Protein AF-A0A7J4SXL0-F1 (afdb_monomer_lite)

Foldseek 3Di:
DDCLCLPCNHPLNVVLPPPQQAQDPVCLVVPQQPPNDALVNLVVLLVVLVVLQVQLLVCLQVVDPDPDGRDHPVSLVSNLSSVSNNDSGPLLSLQVNLVVVCVSCLSNQVLVCNLVSLVSQLVSQLSNQSSDPPDDSVQSNLVSLLVSLVVLVVVLVCVVVCNSVPNHDDVPVVPVVDPDDSNVSSLVSSLVSLCRNAPPPLSVSLVVSLVVLVCCCQVVVPLVSVLCNLVSVLSSQLSNLVSVVVDDPLVSLQVSLVSLQVQLVVLLVVLVVLVCVVPDPRDDDPDVVSSNVSSLSSNVSSLVSNLSSLCSNQVVVVNVLRSLQVNLVSLCVLLVQCLDPVNVVSNVSNVCSLVVSLVSLVVSLVVCVVVVHDPVSNVVSVVVSVVSNVVNVVSVVVVVVPDDPVPDPDPPPDPDDPDPDDPDDDPDPDDDDDDDDDDDDDDD

Structure (mmCIF, N/CA/C/O backbone):
data_AF-A0A7J4SXL0-F1
#
_entry.id   AF-A0A7J4SXL0-F1
#
loop_
_atom_site.group_PDB
_atom_site.id
_atom_site.type_symbol
_atom_site.label_atom_id
_atom_site.label_alt_id
_atom_site.label_comp_id
_atom_site.label_asym_id
_atom_site.label_entity_id
_atom_site.label_seq_id
_atom_site.pdbx_PDB_ins_code
_atom_site.Cartn_x
_atom_site.Cartn_y
_atom_site.Cartn_z
_atom_site.occupancy
_atom_site.B_iso_or_equiv
_atom_site.auth_seq_id
_atom_site.auth_comp_id
_atom_site.auth_asym_id
_atom_site.auth_atom_id
_atom_site.pdbx_PDB_model_num
ATOM 1 N N . ILE A 1 1 ? 0.378 8.120 -7.217 1.00 36.94 1 ILE A N 1
ATOM 2 C CA . ILE A 1 1 ? 1.559 7.836 -6.359 1.00 36.94 1 ILE A CA 1
ATOM 3 C C . ILE A 1 1 ? 2.750 7.766 -7.297 1.00 36.94 1 ILE A C 1
ATOM 5 O O . ILE A 1 1 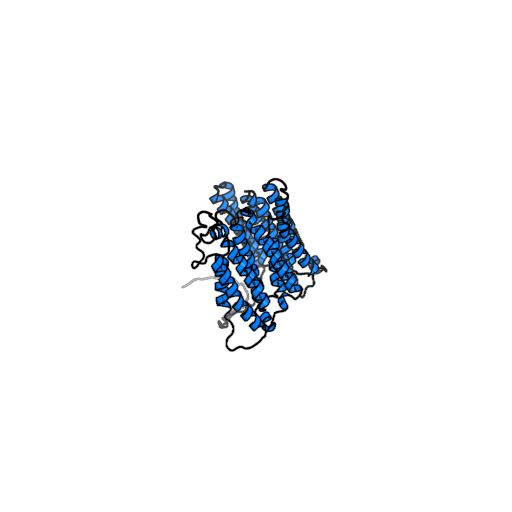? 2.672 7.018 -8.263 1.00 36.94 1 ILE A O 1
ATOM 9 N N . SER A 1 2 ? 3.736 8.653 -7.142 1.00 29.19 2 SER A N 1
ATOM 10 C CA . SER A 1 2 ? 4.735 8.877 -8.189 1.00 29.19 2 SER A CA 1
ATOM 11 C C . SER A 1 2 ? 5.622 7.647 -8.396 1.00 29.19 2 SER A C 1
ATOM 13 O O . SER A 1 2 ? 6.153 7.062 -7.455 1.00 29.19 2 SER A O 1
ATOM 15 N N . LEU A 1 3 ? 5.814 7.303 -9.668 1.00 40.84 3 LEU A N 1
ATOM 16 C CA . LEU A 1 3 ? 6.755 6.311 -10.192 1.00 40.84 3 LEU A CA 1
ATOM 17 C C . LEU A 1 3 ? 8.234 6.645 -9.883 1.00 40.84 3 LEU A C 1
ATOM 19 O O . LEU A 1 3 ? 9.128 6.006 -10.424 1.00 40.84 3 LEU A O 1
ATOM 23 N N . LEU A 1 4 ? 8.521 7.606 -8.990 1.00 39.38 4 LEU A N 1
ATOM 24 C CA . LEU A 1 4 ? 9.881 7.977 -8.578 1.00 39.38 4 LEU A CA 1
ATOM 25 C C . LEU A 1 4 ? 10.644 6.823 -7.914 1.00 39.38 4 LEU A C 1
ATOM 27 O O . LEU A 1 4 ? 11.868 6.846 -7.876 1.00 39.38 4 LEU A O 1
ATOM 31 N N . TRP A 1 5 ? 9.940 5.822 -7.383 1.00 42.38 5 TRP A N 1
ATOM 32 C CA . TRP A 1 5 ? 10.571 4.631 -6.812 1.00 42.38 5 TRP A CA 1
ATOM 33 C C . TRP A 1 5 ? 11.142 3.677 -7.875 1.00 42.38 5 TRP A C 1
ATOM 35 O O . TRP A 1 5 ? 12.135 3.008 -7.598 1.00 42.38 5 TRP A O 1
ATOM 45 N N . LEU A 1 6 ? 10.528 3.640 -9.065 1.00 43.38 6 LEU A N 1
ATOM 46 C CA . LEU A 1 6 ? 10.803 2.693 -10.158 1.00 43.38 6 LEU A CA 1
ATOM 47 C C . LEU A 1 6 ? 11.436 3.340 -11.399 1.00 43.38 6 LEU A C 1
ATOM 49 O O . LEU A 1 6 ? 11.830 2.624 -12.311 1.00 43.38 6 LEU A O 1
ATOM 53 N N . GLY A 1 7 ? 11.508 4.673 -11.468 1.00 41.09 7 GLY A N 1
ATOM 54 C CA . GLY A 1 7 ? 12.178 5.363 -12.570 1.00 41.09 7 GLY A CA 1
ATOM 55 C C . GLY A 1 7 ? 13.679 5.066 -12.610 1.00 41.09 7 GLY A C 1
ATOM 56 O O . GLY A 1 7 ? 14.254 4.639 -11.611 1.00 41.09 7 GLY A O 1
ATOM 57 N N . GLU A 1 8 ? 14.325 5.384 -13.733 1.00 43.66 8 GLU A N 1
ATOM 58 C CA . GLU A 1 8 ? 15.759 5.153 -14.020 1.00 43.66 8 GLU A CA 1
ATOM 59 C C . GLU A 1 8 ? 16.741 5.828 -13.028 1.00 43.66 8 GLU A C 1
ATOM 61 O O . GLU A 1 8 ? 17.948 5.706 -13.162 1.00 43.66 8 GLU A O 1
ATOM 66 N N . ASN A 1 9 ? 16.246 6.530 -12.001 1.00 46.59 9 ASN A N 1
ATOM 67 C CA . ASN A 1 9 ? 17.029 7.108 -10.900 1.00 46.59 9 ASN A CA 1
ATOM 68 C C . ASN A 1 9 ? 16.405 6.832 -9.513 1.00 46.59 9 ASN A C 1
ATOM 70 O O . ASN A 1 9 ? 16.669 7.541 -8.541 1.00 46.59 9 ASN A O 1
ATOM 74 N N . GLY A 1 10 ? 15.516 5.841 -9.419 1.00 50.22 10 GLY A N 1
ATOM 75 C CA . GLY A 1 10 ? 14.823 5.474 -8.189 1.00 50.22 10 GLY A CA 1
ATOM 76 C C . GLY A 1 10 ? 15.737 4.779 -7.177 1.00 50.22 10 GLY A C 1
ATOM 77 O O . GLY A 1 10 ? 16.768 4.192 -7.514 1.00 50.22 10 GLY A O 1
ATOM 78 N N . ILE A 1 11 ? 15.340 4.800 -5.903 1.00 49.41 11 ILE A N 1
ATOM 79 C CA . ILE A 1 11 ? 16.074 4.115 -4.823 1.00 49.41 11 ILE A CA 1
ATOM 80 C C . ILE A 1 11 ? 16.145 2.600 -5.092 1.00 49.41 11 ILE A C 1
ATOM 82 O O . ILE A 1 11 ? 17.158 1.971 -4.805 1.00 49.41 11 ILE A O 1
ATOM 86 N N . ALA A 1 12 ? 15.102 2.013 -5.690 1.00 48.28 12 ALA A N 1
ATOM 87 C CA . ALA A 1 12 ? 15.114 0.609 -6.090 1.00 48.28 12 ALA A CA 1
ATOM 88 C C . ALA A 1 12 ? 16.067 0.357 -7.270 1.00 48.28 12 ALA A C 1
ATOM 90 O O . ALA A 1 12 ? 16.849 -0.584 -7.203 1.00 48.28 12 ALA A O 1
ATOM 91 N N . TYR A 1 13 ? 16.062 1.221 -8.294 1.00 46.72 13 TYR A N 1
ATOM 92 C CA . TYR A 1 13 ? 16.979 1.129 -9.439 1.00 46.72 13 TYR A CA 1
ATOM 93 C C . TYR A 1 13 ? 18.445 1.194 -8.981 1.00 46.72 13 TYR A C 1
ATOM 95 O O . TYR A 1 13 ? 19.212 0.273 -9.226 1.00 46.72 13 TYR A O 1
ATOM 103 N N . SER A 1 14 ? 18.806 2.200 -8.179 1.00 52.28 14 SER A N 1
ATOM 104 C CA . SER A 1 14 ? 20.158 2.340 -7.606 1.00 52.28 14 SER A CA 1
ATOM 105 C C . SER A 1 14 ? 20.569 1.207 -6.649 1.00 52.28 14 SER A C 1
ATOM 107 O O . SER A 1 14 ? 21.749 0.868 -6.563 1.00 52.28 14 SER A O 1
ATOM 109 N N . PHE A 1 15 ? 19.622 0.590 -5.934 1.00 51.00 15 PHE A N 1
ATOM 110 C CA . PHE A 1 15 ? 19.887 -0.588 -5.101 1.00 51.00 15 PHE A CA 1
ATOM 111 C C . PHE A 1 15 ? 20.141 -1.848 -5.947 1.00 51.00 15 PHE A C 1
ATOM 113 O O . PHE A 1 15 ? 21.041 -2.634 -5.639 1.00 51.00 15 PHE A O 1
ATOM 120 N N . LEU A 1 16 ? 19.374 -2.024 -7.025 1.00 50.09 16 LEU A N 1
ATOM 121 C CA . LEU A 1 16 ? 19.450 -3.162 -7.945 1.00 50.09 16 LEU A CA 1
ATOM 122 C C . LEU A 1 16 ? 20.649 -3.080 -8.905 1.00 50.09 16 LEU A C 1
ATOM 124 O O . LEU A 1 16 ? 21.246 -4.108 -9.207 1.00 50.09 16 LEU A O 1
ATOM 128 N N . GLU A 1 17 ? 21.053 -1.873 -9.310 1.00 50.72 17 GLU A N 1
ATOM 129 C CA . GLU A 1 17 ? 22.235 -1.605 -10.148 1.00 50.72 17 GLU A CA 1
ATOM 130 C C . GLU A 1 17 ? 23.556 -1.663 -9.348 1.00 50.72 17 GLU A C 1
ATOM 132 O O . GLU A 1 17 ? 24.650 -1.540 -9.901 1.00 50.72 17 GLU A O 1
ATOM 137 N N . SER A 1 18 ? 23.490 -1.884 -8.028 1.00 53.62 18 SER A N 1
ATOM 138 C CA . SER A 1 18 ? 24.695 -2.082 -7.224 1.00 53.62 18 SER A CA 1
ATOM 139 C C . SER A 1 18 ? 25.492 -3.298 -7.726 1.00 53.62 18 SER A C 1
ATOM 141 O O . SER A 1 18 ? 24.940 -4.348 -8.060 1.00 53.62 18 SER A O 1
ATOM 143 N N . SER A 1 19 ? 26.822 -3.176 -7.742 1.00 47.56 19 SER A N 1
ATOM 144 C CA . SER A 1 19 ? 27.775 -4.169 -8.280 1.00 47.56 19 SER A CA 1
ATOM 145 C C . SER A 1 19 ? 27.706 -5.569 -7.645 1.00 47.56 19 SER A C 1
ATOM 147 O O . SER A 1 19 ? 28.400 -6.484 -8.077 1.00 47.56 19 SER A O 1
ATOM 149 N N . VAL A 1 20 ? 26.874 -5.750 -6.619 1.00 50.75 20 VAL A N 1
ATOM 150 C CA . VAL A 1 20 ? 26.611 -7.027 -5.945 1.00 50.75 20 VAL A CA 1
ATOM 151 C C . VAL A 1 20 ? 25.534 -7.850 -6.673 1.00 50.75 20 VAL A C 1
ATOM 153 O O . VAL A 1 20 ? 25.542 -9.076 -6.568 1.00 50.75 20 VAL A O 1
ATOM 156 N N . PHE A 1 21 ? 24.629 -7.206 -7.423 1.00 47.97 21 PHE A N 1
ATOM 157 C CA . PHE A 1 21 ? 23.466 -7.848 -8.058 1.00 47.97 21 PHE A CA 1
ATOM 158 C C . PHE A 1 21 ? 23.422 -7.721 -9.590 1.00 47.97 21 PHE A C 1
ATOM 160 O O . PHE A 1 21 ? 22.511 -8.274 -10.207 1.00 47.97 21 PHE A O 1
ATOM 167 N N . SER A 1 22 ? 24.402 -7.048 -10.207 1.00 46.88 22 SER A N 1
ATOM 168 C CA . SER A 1 22 ? 24.443 -6.840 -11.661 1.00 46.88 22 SER A CA 1
ATOM 169 C C . SER A 1 22 ? 24.571 -8.154 -12.450 1.00 46.88 22 SER A C 1
ATOM 171 O O . SER A 1 22 ? 25.323 -9.052 -12.062 1.00 46.88 22 SER A O 1
ATOM 173 N N . SER A 1 23 ? 23.850 -8.247 -13.569 1.00 45.28 23 SER A N 1
ATOM 174 C CA . SER A 1 23 ? 23.721 -9.426 -14.437 1.00 45.28 23 SER A CA 1
ATOM 175 C C . SER A 1 23 ? 24.636 -9.406 -15.673 1.00 45.28 23 SER A C 1
ATOM 177 O O . SER A 1 23 ? 24.405 -10.171 -16.609 1.00 45.28 23 SER A O 1
ATOM 179 N N . ASP A 1 24 ? 25.678 -8.563 -15.703 1.00 45.44 24 ASP A N 1
ATOM 180 C CA . ASP A 1 24 ? 26.565 -8.443 -16.868 1.00 45.44 24 ASP A CA 1
ATOM 181 C C . ASP A 1 24 ? 27.297 -9.779 -17.151 1.00 45.44 24 ASP A C 1
ATOM 183 O O . ASP A 1 24 ? 28.109 -10.227 -16.331 1.00 45.44 24 ASP A O 1
ATOM 187 N N . PRO A 1 25 ? 27.070 -10.420 -18.319 1.00 42.00 25 PRO A N 1
ATOM 188 C CA . PRO A 1 25 ? 27.710 -11.677 -18.702 1.00 42.00 25 PRO A CA 1
ATOM 189 C C . PRO A 1 25 ? 29.236 -11.617 -18.738 1.00 42.00 25 PRO A C 1
ATOM 191 O O . PRO A 1 25 ? 29.903 -12.642 -18.588 1.00 42.00 25 PRO A O 1
ATOM 194 N N . THR A 1 26 ? 29.803 -10.423 -18.922 1.00 44.59 26 THR A N 1
ATOM 195 C CA . THR A 1 26 ? 31.254 -10.213 -18.893 1.00 44.59 26 THR A CA 1
ATOM 196 C C . THR A 1 26 ? 31.816 -10.185 -17.468 1.00 44.59 26 THR A C 1
ATOM 198 O O . THR A 1 26 ? 32.986 -10.516 -17.276 1.00 44.59 26 THR A O 1
ATOM 201 N N . GLN A 1 27 ? 30.966 -9.926 -16.466 1.00 44.97 27 GLN A N 1
ATOM 202 C CA . GLN A 1 27 ? 31.280 -10.012 -15.036 1.00 44.97 27 GLN A CA 1
ATOM 203 C C . GLN A 1 27 ? 30.925 -11.370 -14.408 1.00 44.97 27 GLN A C 1
ATOM 205 O O . GLN A 1 27 ? 31.352 -11.646 -13.288 1.00 44.97 27 GLN A O 1
ATOM 210 N N . ILE A 1 28 ? 30.227 -12.275 -15.110 1.00 42.97 28 ILE A N 1
ATOM 211 C CA . ILE A 1 28 ? 29.963 -13.651 -14.625 1.00 42.97 28 ILE A CA 1
ATOM 212 C C . ILE A 1 28 ? 31.274 -14.423 -14.377 1.00 42.97 28 ILE A C 1
ATOM 214 O O . ILE A 1 28 ? 31.339 -15.276 -13.494 1.00 42.97 28 ILE A O 1
ATOM 218 N N . ASN A 1 29 ? 32.353 -14.080 -15.088 1.00 38.47 29 ASN A N 1
ATOM 219 C CA . ASN A 1 29 ? 33.691 -14.615 -14.813 1.00 38.47 29 ASN A CA 1
ATOM 220 C C . ASN A 1 29 ? 34.399 -13.937 -13.618 1.00 38.47 29 ASN A C 1
ATOM 222 O O . ASN A 1 29 ? 35.427 -14.438 -13.159 1.00 38.47 29 ASN A O 1
ATOM 226 N N . GLU A 1 30 ? 33.874 -12.819 -13.106 1.00 42.09 30 GLU A N 1
ATOM 227 C CA . GLU A 1 30 ? 34.477 -12.008 -12.039 1.00 42.09 30 GLU A CA 1
ATOM 228 C C . GLU A 1 30 ? 33.691 -11.980 -10.722 1.00 42.09 30 GLU A C 1
ATOM 230 O O . GLU A 1 30 ? 34.300 -11.685 -9.688 1.00 42.09 30 GLU A O 1
ATOM 235 N N . ILE A 1 31 ? 32.417 -12.398 -10.683 1.00 47.41 31 ILE A N 1
ATOM 236 C CA . ILE A 1 31 ? 31.750 -12.756 -9.419 1.00 47.41 31 ILE A CA 1
ATOM 237 C C . ILE A 1 31 ? 32.327 -14.101 -8.967 1.00 47.41 31 ILE A C 1
ATOM 239 O O . ILE A 1 31 ? 31.721 -15.165 -9.096 1.00 47.41 31 ILE A O 1
ATOM 243 N N . ARG A 1 32 ? 33.567 -14.067 -8.465 1.00 48.22 32 ARG A N 1
ATOM 244 C CA . ARG A 1 32 ? 34.177 -15.219 -7.806 1.00 48.22 32 ARG A CA 1
ATOM 245 C C . ARG A 1 32 ? 33.223 -15.637 -6.686 1.00 48.22 32 ARG A C 1
ATOM 247 O O . ARG A 1 32 ? 32.927 -14.791 -5.837 1.00 48.22 32 ARG A O 1
ATOM 254 N N . PRO A 1 33 ? 32.776 -16.903 -6.634 1.00 51.75 33 PRO A N 1
ATOM 255 C CA . PRO A 1 33 ? 32.077 -17.397 -5.458 1.00 51.75 33 PRO A CA 1
ATOM 256 C C . PRO A 1 33 ? 32.924 -17.059 -4.225 1.00 51.75 33 PRO A C 1
ATOM 258 O O . PRO A 1 33 ? 34.163 -17.134 -4.301 1.00 51.75 33 PRO A O 1
ATOM 261 N N . PRO A 1 34 ? 32.310 -16.646 -3.102 1.00 51.50 34 PRO A N 1
ATOM 262 C CA . PRO A 1 34 ? 33.082 -16.361 -1.906 1.00 51.50 34 PRO A CA 1
ATOM 263 C C . PRO A 1 34 ? 33.910 -17.609 -1.582 1.00 51.50 34 PRO A C 1
ATOM 265 O O . PRO A 1 34 ? 33.403 -18.729 -1.608 1.00 51.50 34 PRO A O 1
ATOM 268 N N . LEU A 1 35 ? 35.198 -17.419 -1.294 1.00 52.34 35 LEU A N 1
ATOM 269 C CA . LEU A 1 35 ? 36.072 -18.472 -0.760 1.00 52.34 35 LEU A CA 1
ATOM 270 C C . LEU A 1 35 ? 36.398 -19.644 -1.718 1.00 52.34 35 LEU A C 1
ATOM 272 O O . LEU A 1 35 ? 36.573 -20.769 -1.260 1.00 52.34 35 LEU A O 1
ATOM 276 N N . TRP A 1 36 ? 36.551 -19.405 -3.028 1.00 58.00 36 TRP A N 1
ATOM 277 C CA . TRP A 1 36 ? 37.070 -20.404 -3.993 1.00 58.00 36 TRP A CA 1
ATOM 278 C C . TRP A 1 36 ? 36.233 -21.693 -4.136 1.00 58.00 36 TRP A C 1
ATOM 280 O O . TRP A 1 36 ? 36.740 -22.712 -4.615 1.00 58.00 36 TRP A O 1
ATOM 290 N N . PHE A 1 37 ? 34.958 -21.683 -3.741 1.00 61.00 37 PHE A N 1
ATOM 291 C CA . PHE A 1 37 ? 34.086 -22.835 -3.952 1.00 61.00 37 PHE A CA 1
ATOM 292 C C . PHE A 1 37 ? 33.800 -23.040 -5.444 1.00 61.00 37 PHE A C 1
ATOM 294 O O . PHE A 1 37 ? 33.348 -22.141 -6.139 1.00 61.00 37 PHE A O 1
ATOM 301 N N . THR A 1 38 ? 34.032 -24.252 -5.938 1.00 71.44 38 THR A N 1
ATOM 302 C CA . THR A 1 38 ? 33.462 -24.711 -7.210 1.00 71.44 38 THR A CA 1
ATOM 303 C C . THR A 1 38 ? 32.012 -25.144 -6.974 1.00 71.44 38 THR A C 1
ATOM 305 O O . THR A 1 38 ? 31.690 -25.530 -5.847 1.00 71.44 38 THR A O 1
ATOM 308 N N . PRO A 1 39 ? 31.145 -25.198 -8.000 1.00 71.06 39 PRO A N 1
ATOM 309 C CA . PRO A 1 39 ? 29.779 -25.707 -7.839 1.00 71.06 39 PRO A CA 1
ATOM 310 C C . PRO A 1 39 ? 29.719 -27.101 -7.189 1.00 71.06 39 PRO A C 1
ATOM 312 O O . PRO A 1 39 ? 28.846 -27.390 -6.371 1.00 71.06 39 PRO A O 1
ATOM 315 N N . VAL A 1 40 ? 30.703 -27.961 -7.478 1.00 73.50 40 VAL A N 1
ATOM 316 C CA . VAL A 1 40 ? 30.815 -29.304 -6.886 1.00 73.50 40 VAL A CA 1
ATOM 317 C C . VAL A 1 40 ? 31.164 -29.234 -5.397 1.00 73.50 40 VAL A C 1
ATOM 319 O O . VAL A 1 40 ? 30.515 -29.887 -4.580 1.00 73.50 40 VAL A O 1
ATOM 322 N N . THR A 1 41 ? 32.165 -28.432 -5.018 1.00 78.50 41 THR A N 1
ATOM 323 C CA . THR A 1 41 ? 32.557 -28.294 -3.606 1.00 78.50 41 THR A CA 1
ATOM 324 C C . THR A 1 41 ? 31.498 -27.554 -2.789 1.00 78.50 41 THR A C 1
ATOM 326 O O . THR A 1 41 ? 31.235 -27.959 -1.660 1.00 78.50 41 THR A O 1
ATOM 329 N N . GLY A 1 42 ? 30.819 -26.561 -3.371 1.00 78.19 42 GLY A N 1
ATOM 330 C CA . GLY A 1 42 ? 29.647 -25.910 -2.782 1.00 78.19 42 GLY A CA 1
ATOM 331 C C . GLY A 1 42 ? 28.514 -26.902 -2.509 1.00 78.19 42 GLY A C 1
ATOM 332 O O . GLY A 1 42 ? 28.004 -26.958 -1.396 1.00 78.19 42 GLY A O 1
ATOM 333 N N . THR A 1 43 ? 28.193 -27.782 -3.462 1.00 80.06 43 THR A N 1
ATOM 334 C CA . THR A 1 43 ? 27.156 -28.816 -3.266 1.00 80.06 43 THR A CA 1
ATOM 335 C C . THR A 1 43 ? 27.501 -29.767 -2.113 1.00 80.06 43 THR A C 1
ATOM 337 O O . THR A 1 43 ? 26.646 -30.075 -1.283 1.00 80.06 43 THR A O 1
ATOM 340 N N . LEU A 1 44 ? 28.762 -30.207 -2.020 1.00 83.44 44 LEU A N 1
ATOM 341 C CA . LEU A 1 44 ? 29.219 -31.089 -0.941 1.00 83.44 44 LEU A CA 1
ATOM 342 C C . LEU A 1 44 ? 29.175 -30.407 0.431 1.00 83.44 44 LEU A C 1
ATOM 344 O O . LEU A 1 44 ? 28.728 -31.019 1.400 1.00 83.44 44 LEU A O 1
ATOM 348 N N . VAL A 1 45 ? 29.601 -29.144 0.520 1.00 84.62 45 VAL A N 1
ATOM 349 C CA . VAL A 1 45 ? 29.539 -28.380 1.774 1.00 84.62 45 VAL A CA 1
ATOM 350 C C . VAL A 1 45 ? 28.092 -28.100 2.168 1.00 84.62 45 VAL A C 1
ATOM 352 O O . VAL A 1 45 ? 27.751 -28.295 3.330 1.00 84.62 45 VAL A O 1
ATOM 355 N N . ALA A 1 46 ? 27.218 -27.736 1.226 1.00 83.81 46 ALA A N 1
ATOM 356 C CA . ALA A 1 46 ? 25.795 -27.546 1.498 1.00 83.81 46 ALA A CA 1
ATOM 357 C C . ALA A 1 46 ? 25.154 -28.835 2.040 1.00 83.81 46 ALA A C 1
ATOM 359 O O . ALA A 1 46 ? 24.483 -28.805 3.071 1.00 83.81 46 ALA A O 1
ATOM 360 N N . ALA A 1 47 ? 25.430 -29.985 1.413 1.00 84.75 47 ALA A N 1
ATOM 361 C CA . ALA A 1 47 ? 24.959 -31.284 1.890 1.00 84.75 47 ALA A CA 1
ATOM 362 C C . ALA A 1 47 ? 25.511 -31.633 3.283 1.00 84.75 47 ALA A C 1
ATOM 364 O O . ALA A 1 47 ? 24.777 -32.137 4.133 1.00 84.75 47 ALA A O 1
ATOM 365 N N . HIS A 1 48 ? 26.786 -31.332 3.545 1.00 87.00 48 HIS A N 1
ATOM 366 C CA . HIS A 1 48 ? 27.398 -31.578 4.848 1.00 87.00 48 HIS A CA 1
ATOM 367 C C . HIS A 1 48 ? 26.805 -30.687 5.945 1.00 87.00 48 HIS A C 1
ATOM 369 O O . HIS A 1 48 ? 26.536 -31.177 7.036 1.00 87.00 48 HIS A O 1
ATOM 375 N N . MET A 1 49 ? 26.547 -29.409 5.659 1.00 86.88 49 MET A N 1
ATOM 376 C CA . MET A 1 49 ? 25.990 -28.455 6.625 1.00 86.88 49 MET A CA 1
ATOM 377 C C . MET A 1 49 ? 24.501 -28.685 6.914 1.00 86.88 49 MET A C 1
ATOM 379 O O . MET A 1 49 ? 24.030 -28.295 7.979 1.00 86.88 49 MET A O 1
ATOM 383 N N . LEU A 1 50 ? 23.767 -29.391 6.045 1.00 84.31 50 LEU A N 1
ATOM 384 C CA . LEU A 1 50 ? 22.397 -29.829 6.345 1.00 84.31 50 LEU A CA 1
ATOM 385 C C . LEU A 1 50 ? 22.331 -30.829 7.509 1.00 84.31 50 LEU A C 1
ATOM 387 O O . LEU A 1 50 ? 21.357 -30.809 8.256 1.00 84.31 50 LEU A O 1
ATOM 391 N N . MET A 1 51 ? 23.354 -31.669 7.701 1.00 84.25 51 MET A N 1
ATOM 392 C CA . MET A 1 51 ? 23.396 -32.656 8.792 1.00 84.25 51 MET A CA 1
ATOM 393 C C . MET A 1 51 ? 23.347 -32.028 10.198 1.00 84.25 51 MET A C 1
ATOM 395 O O . MET A 1 51 ? 22.426 -32.360 10.946 1.00 84.25 51 MET A O 1
ATOM 399 N N . PRO A 1 52 ? 24.264 -31.115 10.589 1.00 83.38 52 PRO A N 1
ATOM 400 C CA . PRO A 1 52 ? 24.203 -30.476 11.902 1.00 83.38 52 PRO A CA 1
ATOM 401 C C . PRO A 1 52 ? 22.946 -29.614 12.063 1.00 83.38 52 PRO A C 1
ATOM 403 O O . PRO A 1 52 ? 22.392 -29.556 13.158 1.00 83.38 52 PRO A O 1
ATOM 406 N N . ILE A 1 53 ? 22.430 -29.007 10.985 1.00 83.75 53 ILE A N 1
ATOM 407 C CA . ILE A 1 53 ? 21.161 -28.270 11.041 1.00 83.75 53 ILE A CA 1
ATOM 408 C C . ILE A 1 53 ? 19.999 -29.219 11.362 1.00 83.75 53 ILE A C 1
ATOM 410 O O . ILE A 1 53 ? 19.241 -28.948 12.293 1.00 83.75 53 ILE A O 1
ATOM 414 N N . ALA A 1 54 ? 19.884 -30.347 10.657 1.00 82.88 54 ALA A N 1
ATOM 415 C CA . ALA A 1 54 ? 18.836 -31.340 10.882 1.00 82.88 54 ALA A CA 1
ATOM 416 C C . ALA A 1 54 ? 18.900 -31.950 12.291 1.00 82.88 54 ALA A C 1
ATOM 418 O O . ALA A 1 54 ? 17.865 -32.157 12.923 1.00 82.88 54 ALA A O 1
ATOM 419 N N . TRP A 1 55 ? 20.104 -32.205 12.809 1.00 81.56 55 TRP A N 1
ATOM 420 C CA . TRP A 1 55 ? 20.281 -32.687 14.179 1.00 81.56 55 TRP A CA 1
ATOM 421 C C . TRP A 1 55 ? 19.932 -31.623 15.221 1.00 81.56 55 TRP A C 1
ATOM 423 O O . TRP A 1 55 ? 19.170 -31.929 16.131 1.00 81.56 55 TRP A O 1
ATOM 433 N N . SER A 1 56 ? 20.346 -30.365 15.029 1.00 81.19 56 SER A N 1
ATOM 434 C CA . SER A 1 56 ? 19.953 -29.262 15.924 1.00 81.19 56 SER A CA 1
ATOM 435 C C . SER A 1 56 ? 18.434 -29.056 15.973 1.00 81.19 56 SER A C 1
ATOM 437 O O . SER A 1 56 ? 17.866 -28.736 17.010 1.00 81.19 56 SER A O 1
ATOM 439 N N . ILE A 1 57 ? 17.753 -29.251 14.841 1.00 78.44 57 ILE A N 1
ATOM 440 C CA . ILE A 1 57 ? 16.294 -29.191 14.740 1.00 78.44 57 ILE A CA 1
ATOM 441 C C . ILE A 1 57 ? 15.654 -30.323 15.547 1.00 78.44 57 ILE A C 1
ATOM 443 O O . ILE A 1 57 ? 14.714 -30.093 16.306 1.00 78.44 57 ILE A O 1
ATOM 447 N N . ARG A 1 58 ? 16.168 -31.546 15.382 1.00 78.75 58 ARG A N 1
ATOM 448 C CA . ARG A 1 58 ? 15.660 -32.727 16.078 1.00 78.75 58 ARG A CA 1
ATOM 449 C C . ARG A 1 58 ? 15.819 -32.592 17.592 1.00 78.75 58 ARG A C 1
ATOM 451 O O . ARG A 1 58 ? 14.913 -32.982 18.318 1.00 78.75 58 ARG A O 1
ATOM 458 N N . GLU A 1 59 ? 16.930 -32.028 18.056 1.00 77.38 59 GLU A N 1
ATOM 459 C CA . GLU A 1 59 ? 17.161 -31.756 19.481 1.00 77.38 59 GLU A CA 1
ATOM 460 C C . GLU A 1 59 ? 16.099 -30.822 20.064 1.00 77.38 59 GLU A C 1
ATOM 462 O O . GLU A 1 59 ? 15.472 -31.163 21.066 1.00 77.38 59 GLU A O 1
ATOM 467 N N . VAL A 1 60 ? 15.822 -29.696 19.392 1.00 73.50 60 VAL A N 1
ATOM 468 C CA . VAL A 1 60 ? 14.784 -28.744 19.827 1.00 73.50 60 VAL A CA 1
ATOM 469 C C . VAL A 1 60 ? 13.410 -29.418 19.918 1.00 73.50 60 VAL A C 1
ATOM 471 O O . VAL A 1 60 ? 12.654 -29.154 20.850 1.00 73.50 60 VAL A O 1
ATOM 474 N N . GLN A 1 61 ? 13.090 -30.330 18.996 1.00 71.00 61 GLN A N 1
ATOM 475 C CA . GLN A 1 61 ? 11.811 -31.047 18.993 1.00 71.00 61 GLN A CA 1
ATOM 476 C C . GLN A 1 61 ? 11.698 -32.123 20.083 1.00 71.00 61 GLN A C 1
ATOM 478 O O . GLN A 1 61 ? 10.602 -32.361 20.592 1.00 71.00 61 GLN A O 1
ATOM 483 N N . LEU A 1 62 ? 12.802 -32.785 20.446 1.00 74.19 62 LEU A N 1
ATOM 484 C CA . LEU A 1 62 ? 12.804 -33.875 21.430 1.00 74.19 62 LEU A CA 1
ATOM 485 C C . LEU A 1 62 ? 12.796 -33.394 22.889 1.00 74.19 62 LEU A C 1
ATOM 487 O O . LEU A 1 62 ? 12.577 -34.214 23.779 1.00 74.19 62 LEU A O 1
ATOM 491 N N . LYS A 1 63 ? 12.977 -32.089 23.140 1.00 63.81 63 LYS A N 1
ATOM 492 C CA . LYS A 1 63 ? 13.037 -31.490 24.490 1.00 63.81 63 LYS A CA 1
ATOM 493 C C . LYS A 1 63 ? 14.089 -32.143 25.400 1.00 63.81 63 LYS A C 1
ATOM 495 O O . LYS A 1 63 ? 13.916 -32.181 26.617 1.00 63.81 63 LYS A O 1
ATOM 500 N N . GLU A 1 64 ? 15.160 -32.682 24.824 1.00 62.88 64 GLU A N 1
ATOM 501 C CA . GLU A 1 64 ? 16.285 -33.180 25.610 1.00 62.88 64 GLU A CA 1
ATOM 502 C C . GLU A 1 64 ? 17.169 -31.992 26.000 1.00 62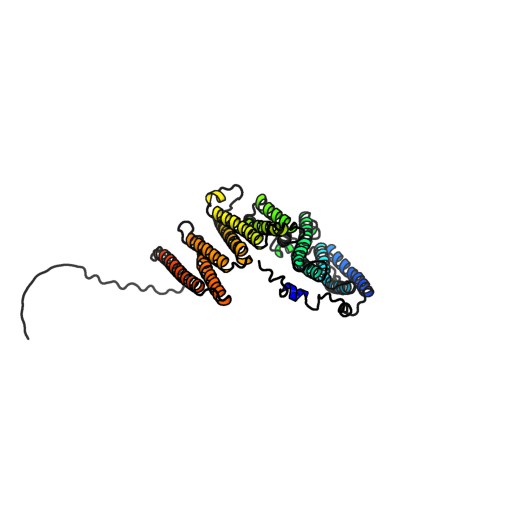.88 64 GLU A C 1
ATOM 504 O O . GLU A 1 64 ? 17.806 -31.383 25.141 1.00 62.88 64 GLU A O 1
ATOM 509 N N . ASP A 1 65 ? 17.215 -31.663 27.294 1.00 57.03 65 ASP A N 1
ATOM 510 C CA . ASP A 1 65 ? 18.248 -30.779 27.839 1.00 57.03 65 ASP A CA 1
ATOM 511 C C . ASP A 1 65 ? 19.595 -31.505 27.726 1.00 57.03 65 ASP A C 1
ATOM 513 O O . ASP A 1 65 ? 19.947 -32.347 28.555 1.00 57.03 65 ASP A O 1
ATOM 517 N N . GLN A 1 66 ? 20.335 -31.215 26.657 1.00 60.41 66 GLN A N 1
ATOM 518 C CA . GLN A 1 66 ? 21.691 -31.716 26.470 1.00 60.41 66 GLN A CA 1
ATOM 519 C C . GLN A 1 66 ? 22.724 -30.653 26.842 1.00 60.41 66 GLN A C 1
ATOM 521 O O . GLN A 1 66 ? 22.612 -29.486 26.473 1.00 60.41 66 GLN A O 1
ATOM 526 N N . GLU A 1 67 ? 23.786 -31.085 27.527 1.00 58.03 67 GLU A N 1
ATOM 527 C CA . GLU A 1 67 ? 24.911 -30.233 27.940 1.00 58.03 67 GLU A CA 1
ATOM 528 C C . GLU A 1 67 ? 25.676 -29.607 26.757 1.00 58.03 67 GLU A C 1
ATOM 530 O O . GLU A 1 67 ? 26.429 -28.654 26.954 1.00 58.03 67 GLU A O 1
ATOM 535 N N . ASN A 1 68 ? 25.499 -30.116 25.530 1.00 65.62 68 ASN A N 1
ATOM 536 C CA . ASN A 1 68 ? 26.186 -29.614 24.341 1.00 65.62 68 ASN A CA 1
ATOM 537 C C . ASN A 1 68 ? 25.283 -29.645 23.088 1.00 65.62 68 ASN A C 1
ATOM 539 O O . ASN A 1 68 ? 25.362 -30.599 22.313 1.00 65.62 68 ASN A O 1
ATOM 543 N N . PRO A 1 69 ? 24.430 -28.626 22.878 1.00 70.19 69 PRO A N 1
ATOM 544 C CA . PRO A 1 69 ? 23.524 -28.574 21.730 1.00 70.19 69 PRO A CA 1
ATOM 545 C C . PRO A 1 69 ? 24.290 -28.433 20.408 1.00 70.19 69 PRO A C 1
ATOM 547 O O . PRO A 1 69 ? 25.309 -27.735 20.340 1.00 70.19 69 PRO A O 1
ATOM 550 N N . PHE A 1 70 ? 23.783 -29.030 19.322 1.00 75.50 70 PHE A N 1
ATOM 551 C CA . PHE A 1 70 ? 24.414 -28.864 18.010 1.00 75.50 70 PHE A CA 1
ATOM 552 C C . PHE A 1 70 ? 24.431 -27.384 17.585 1.00 75.50 70 PHE A C 1
ATOM 554 O O . PHE A 1 70 ? 23.403 -26.696 17.645 1.00 75.50 70 PHE A O 1
ATOM 561 N N . PRO A 1 71 ? 25.576 -26.870 17.089 1.00 76.44 71 PRO A N 1
ATOM 562 C CA . PRO A 1 71 ? 25.6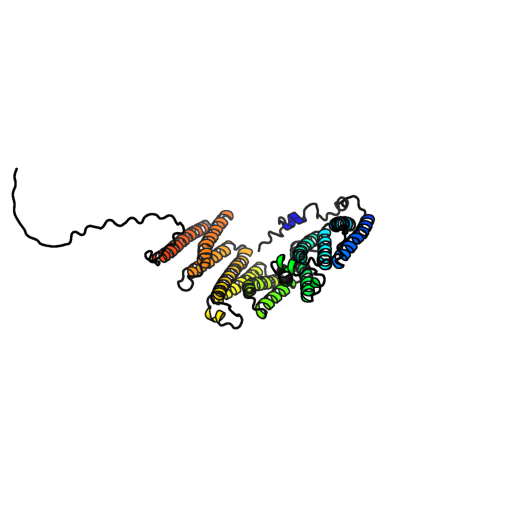62 -25.497 16.620 1.00 76.44 71 PRO A CA 1
ATOM 563 C C . PRO A 1 71 ? 24.759 -25.324 15.400 1.00 76.44 71 PRO A C 1
ATOM 565 O O . PRO A 1 71 ? 24.906 -26.019 14.401 1.00 76.44 71 PRO A O 1
ATOM 568 N N . TYR A 1 72 ? 23.837 -24.368 15.469 1.00 75.88 72 TYR A N 1
ATOM 569 C CA . TYR A 1 72 ? 22.872 -24.129 14.395 1.00 75.88 72 TYR A CA 1
ATOM 570 C C . TYR A 1 72 ? 23.266 -22.970 13.474 1.00 75.88 72 TYR A C 1
ATOM 572 O O . TYR A 1 72 ? 23.273 -23.102 12.251 1.00 75.88 72 TYR A O 1
ATOM 580 N N . PHE A 1 73 ? 23.607 -21.825 14.068 1.00 77.00 73 PHE A N 1
ATOM 581 C CA . PHE A 1 73 ? 23.818 -20.584 13.324 1.00 77.00 73 PHE A CA 1
ATOM 582 C C . PHE A 1 73 ? 25.008 -20.684 12.364 1.00 77.00 73 PHE A C 1
ATOM 584 O O . PHE A 1 73 ? 24.917 -20.288 11.205 1.00 77.00 73 PHE A O 1
ATOM 591 N N . LEU A 1 74 ? 26.118 -21.265 12.825 1.00 82.00 74 LEU A N 1
ATOM 592 C CA . LEU A 1 74 ? 27.334 -21.355 12.025 1.00 82.00 74 LEU A CA 1
ATOM 593 C C . LEU A 1 74 ? 27.155 -22.282 10.803 1.00 82.00 74 LEU A C 1
ATOM 595 O O . LEU A 1 74 ? 27.464 -21.833 9.698 1.00 82.00 74 LEU A O 1
ATOM 599 N N . PRO A 1 75 ? 26.592 -23.505 10.922 1.00 84.12 75 PRO A N 1
ATOM 600 C CA . PRO A 1 75 ? 26.250 -24.305 9.745 1.00 84.12 75 PRO A CA 1
ATOM 601 C C . PRO A 1 75 ? 25.255 -23.639 8.795 1.00 84.12 75 PRO A C 1
ATOM 603 O O . PRO A 1 75 ? 25.382 -23.808 7.588 1.00 84.12 75 PRO A O 1
ATOM 606 N N . MET A 1 76 ? 24.302 -22.852 9.304 1.00 80.44 76 MET A N 1
ATOM 607 C CA . MET A 1 76 ? 23.345 -22.118 8.469 1.00 80.44 76 MET A CA 1
ATOM 608 C C . MET A 1 76 ? 24.038 -21.064 7.591 1.00 80.44 76 MET A C 1
ATOM 610 O O . MET A 1 76 ? 23.777 -20.997 6.391 1.00 80.44 76 MET A O 1
ATOM 614 N N . VAL A 1 77 ? 24.984 -20.302 8.150 1.00 80.75 77 VAL A N 1
ATOM 615 C CA . VAL A 1 77 ? 25.801 -19.347 7.380 1.00 80.75 77 VAL A CA 1
ATOM 616 C C . VAL A 1 77 ? 26.611 -20.073 6.304 1.00 80.75 77 VAL A C 1
ATOM 618 O O . VAL A 1 77 ? 26.594 -19.675 5.139 1.00 80.75 77 VAL A O 1
ATOM 621 N N . TRP A 1 78 ? 27.273 -21.177 6.661 1.00 82.88 78 TRP A N 1
ATOM 622 C CA . TRP A 1 78 ? 28.042 -21.974 5.702 1.00 82.88 78 TRP A CA 1
ATOM 623 C C . TRP A 1 78 ? 27.174 -22.624 4.625 1.00 82.88 78 TRP A C 1
ATOM 625 O O . TRP A 1 78 ? 27.610 -22.730 3.484 1.00 82.88 78 TRP A O 1
ATOM 635 N N . PHE A 1 79 ? 25.943 -23.013 4.953 1.00 85.00 79 PHE A N 1
ATOM 636 C CA . PHE A 1 79 ? 24.975 -23.542 3.998 1.00 85.00 79 PHE A CA 1
ATOM 637 C C . PHE A 1 79 ? 24.578 -22.493 2.950 1.00 85.00 79 PHE A C 1
ATOM 639 O O . PHE A 1 79 ? 24.627 -22.779 1.755 1.00 85.00 79 PHE A O 1
ATOM 646 N N . VAL A 1 80 ? 24.263 -21.263 3.371 1.00 80.12 80 VAL A N 1
ATOM 647 C CA . VAL A 1 80 ? 23.920 -20.165 2.448 1.00 80.12 80 VAL A CA 1
ATOM 648 C C . VAL A 1 80 ? 25.112 -19.791 1.559 1.00 80.12 80 VAL A C 1
ATOM 650 O O . VAL A 1 80 ? 24.952 -19.643 0.348 1.00 80.12 80 VAL A O 1
ATOM 653 N N . LEU A 1 81 ? 26.320 -19.710 2.129 1.00 78.25 81 LEU A N 1
ATOM 654 C CA . LEU A 1 81 ? 27.550 -19.458 1.365 1.00 78.25 81 LEU A CA 1
ATOM 655 C C . LEU A 1 81 ? 27.851 -20.577 0.358 1.00 78.25 81 LEU A C 1
ATOM 657 O O . LEU A 1 81 ? 28.289 -20.307 -0.757 1.00 78.25 81 LEU A O 1
ATOM 661 N N . ALA A 1 82 ? 27.594 -21.830 0.730 1.00 80.19 82 ALA A N 1
ATOM 662 C CA . ALA A 1 82 ? 27.793 -22.979 -0.142 1.00 80.19 82 ALA A CA 1
ATOM 663 C C . ALA A 1 82 ? 26.775 -23.020 -1.294 1.00 80.19 82 ALA A C 1
ATOM 665 O O . ALA A 1 82 ? 27.150 -23.338 -2.421 1.00 80.19 82 ALA A O 1
ATOM 666 N N . ILE A 1 83 ? 25.516 -22.640 -1.040 1.00 78.88 83 ILE A N 1
ATOM 667 C CA . ILE A 1 83 ? 24.488 -22.492 -2.081 1.00 78.88 83 ILE A CA 1
ATOM 668 C C . ILE A 1 83 ? 24.861 -21.393 -3.072 1.00 78.88 83 ILE A C 1
ATOM 670 O O . ILE A 1 83 ? 24.659 -21.580 -4.269 1.00 78.88 83 ILE A O 1
ATOM 674 N N . TRP A 1 84 ? 25.443 -20.282 -2.611 1.00 75.75 84 TRP A N 1
ATOM 675 C CA . TRP A 1 84 ? 25.894 -19.216 -3.509 1.00 75.75 84 TRP A CA 1
ATOM 676 C C . TRP A 1 84 ? 26.817 -19.747 -4.612 1.00 75.75 84 TRP A C 1
ATOM 678 O O . TRP A 1 84 ? 26.660 -19.392 -5.773 1.00 75.75 84 TRP A O 1
ATOM 688 N N . ALA A 1 85 ? 27.724 -20.666 -4.275 1.00 70.75 85 ALA A N 1
ATOM 689 C CA . ALA A 1 85 ? 28.649 -21.261 -5.236 1.00 70.75 85 ALA A CA 1
ATOM 690 C C . ALA A 1 85 ? 27.989 -22.211 -6.254 1.00 70.75 85 ALA A C 1
ATOM 692 O O . ALA A 1 85 ? 28.611 -22.565 -7.254 1.00 70.75 85 ALA A O 1
ATOM 693 N N . VAL A 1 86 ? 26.756 -22.656 -5.993 1.00 72.06 86 VAL A N 1
ATOM 694 C CA . VAL A 1 86 ? 25.976 -23.540 -6.874 1.00 72.06 86 VAL A CA 1
ATOM 695 C C . VAL A 1 86 ? 25.050 -22.739 -7.791 1.00 72.06 86 VAL A C 1
ATOM 697 O O . VAL A 1 86 ? 24.694 -23.214 -8.870 1.00 72.06 86 VAL A O 1
ATOM 700 N N . LEU A 1 87 ? 24.642 -21.537 -7.377 1.00 69.06 87 LEU A N 1
ATOM 701 C CA . LEU A 1 87 ? 23.676 -20.743 -8.124 1.00 69.06 87 LEU A CA 1
ATOM 702 C C . LEU A 1 87 ? 24.290 -20.102 -9.373 1.00 69.06 87 LEU A C 1
ATOM 704 O O . LEU A 1 87 ? 25.410 -19.596 -9.319 1.00 69.06 87 LEU A O 1
ATOM 708 N N . PRO A 1 88 ? 23.527 -20.037 -10.480 1.00 63.28 88 PRO A N 1
ATOM 709 C CA . PRO A 1 88 ? 23.951 -19.320 -11.677 1.00 63.28 88 PRO A CA 1
ATOM 710 C C . PRO A 1 88 ? 23.983 -17.796 -11.474 1.00 63.28 88 PRO A C 1
ATOM 712 O O . PRO A 1 88 ? 24.720 -17.116 -12.181 1.00 63.28 88 PRO A O 1
ATOM 715 N N . SER A 1 89 ? 23.217 -17.251 -10.518 1.00 66.75 89 SER A N 1
ATOM 716 C CA . SER A 1 89 ? 23.245 -15.829 -10.154 1.00 66.75 89 SER A CA 1
ATOM 717 C C . SER A 1 89 ? 23.046 -15.609 -8.649 1.00 66.75 89 SER A C 1
ATOM 719 O O . SER A 1 89 ? 22.314 -16.340 -7.977 1.00 66.75 89 SER A O 1
ATOM 721 N N . ALA A 1 90 ? 23.690 -14.568 -8.112 1.00 69.69 90 ALA A N 1
ATOM 722 C CA . ALA A 1 90 ? 23.628 -14.207 -6.690 1.00 69.69 90 ALA A CA 1
ATOM 723 C C . ALA A 1 90 ? 22.286 -13.571 -6.276 1.00 69.69 90 ALA A C 1
ATOM 725 O O . ALA A 1 90 ? 21.927 -13.566 -5.101 1.00 69.69 90 ALA A O 1
ATOM 726 N N . SER A 1 91 ? 21.523 -13.061 -7.240 1.00 71.88 91 SER A N 1
ATOM 727 C CA . SER A 1 91 ? 20.256 -12.351 -7.039 1.00 71.88 91 SER A CA 1
ATOM 728 C C . SER A 1 91 ? 19.145 -13.188 -6.398 1.00 71.88 91 SER A C 1
ATOM 730 O O . SER A 1 91 ? 18.299 -12.649 -5.689 1.00 71.88 91 SER A O 1
ATOM 732 N N . TRP A 1 92 ? 19.160 -14.511 -6.582 1.00 78.50 92 TRP A N 1
ATOM 733 C CA . TRP A 1 92 ? 18.185 -15.429 -5.975 1.00 78.50 92 TRP A CA 1
ATOM 734 C C . TRP A 1 92 ? 18.591 -15.927 -4.583 1.00 78.50 92 TRP A C 1
ATOM 736 O O . TRP A 1 92 ? 17.806 -16.596 -3.908 1.00 78.50 92 TRP A O 1
ATOM 746 N N . LEU A 1 93 ? 19.801 -15.604 -4.122 1.00 80.38 93 LEU A N 1
ATOM 747 C CA . LEU A 1 93 ? 20.303 -16.050 -2.825 1.00 80.38 93 LEU A CA 1
ATOM 748 C C . LEU A 1 93 ? 19.446 -15.554 -1.646 1.00 80.38 93 LEU A C 1
ATOM 750 O O . LEU A 1 93 ? 19.121 -16.384 -0.791 1.00 80.38 93 LEU A O 1
ATOM 754 N N . PRO A 1 94 ? 19.006 -14.277 -1.593 1.00 84.19 94 PRO A N 1
ATOM 755 C CA . PRO A 1 94 ? 18.097 -13.814 -0.545 1.00 84.19 94 PRO A CA 1
ATOM 756 C C . PRO A 1 94 ? 16.793 -14.618 -0.496 1.00 84.19 94 PRO A C 1
ATOM 758 O O . PRO A 1 94 ? 16.317 -14.945 0.591 1.00 84.19 94 PRO A O 1
ATOM 761 N N . LEU A 1 95 ? 16.259 -15.020 -1.659 1.00 85.38 95 LEU A N 1
ATOM 762 C CA . LEU A 1 95 ? 15.031 -15.813 -1.734 1.00 85.38 95 LEU A CA 1
ATOM 763 C C . LEU A 1 95 ? 15.226 -17.190 -1.105 1.00 85.38 95 LEU A C 1
ATOM 765 O O . LEU A 1 95 ? 14.399 -17.630 -0.308 1.00 85.38 95 LEU A O 1
ATOM 769 N N . ILE A 1 96 ? 16.332 -17.858 -1.430 1.00 84.88 96 ILE A N 1
ATOM 770 C CA . ILE A 1 96 ? 16.639 -19.180 -0.879 1.00 84.88 96 ILE A CA 1
ATOM 771 C C . ILE A 1 96 ? 16.882 -19.090 0.627 1.00 84.88 96 ILE A C 1
ATOM 773 O O . ILE A 1 96 ? 16.376 -19.925 1.376 1.00 84.88 96 ILE A O 1
ATOM 777 N N . ALA A 1 97 ? 17.586 -18.052 1.086 1.00 85.12 97 ALA A N 1
ATOM 778 C CA . ALA A 1 97 ? 17.786 -17.801 2.507 1.00 85.12 97 ALA A CA 1
ATOM 779 C C . ALA A 1 97 ? 16.452 -17.564 3.240 1.00 85.12 97 ALA A C 1
ATOM 781 O O . ALA A 1 97 ? 16.233 -18.151 4.300 1.00 85.12 97 ALA A O 1
ATOM 782 N N . CYS A 1 98 ? 15.532 -16.782 2.665 1.00 88.06 98 CYS A N 1
ATOM 783 C CA . CYS A 1 98 ? 14.207 -16.545 3.244 1.00 88.06 98 CYS A CA 1
ATOM 784 C C . CYS A 1 98 ? 13.349 -17.817 3.268 1.00 88.06 98 CYS A C 1
ATOM 786 O O . CYS A 1 98 ? 12.749 -18.122 4.295 1.00 88.06 98 CYS A O 1
ATOM 788 N N . MET A 1 99 ? 13.326 -18.597 2.182 1.00 87.88 99 MET A N 1
ATOM 789 C CA . MET A 1 99 ? 12.599 -19.872 2.118 1.00 87.88 99 MET A CA 1
ATOM 790 C C . MET A 1 99 ? 13.126 -20.881 3.142 1.00 87.88 99 MET A C 1
ATOM 792 O O . MET A 1 99 ? 12.348 -21.522 3.850 1.00 87.88 99 MET A O 1
ATOM 796 N N . PHE A 1 100 ? 14.449 -20.993 3.262 1.00 85.38 100 PHE A N 1
ATOM 797 C CA . PHE A 1 100 ? 15.078 -21.840 4.269 1.00 85.38 100 PHE A CA 1
ATOM 798 C C . PHE A 1 100 ? 14.784 -21.343 5.688 1.00 85.38 100 PHE A C 1
ATOM 800 O O . PHE A 1 100 ? 14.447 -22.138 6.564 1.00 85.38 100 PHE A O 1
ATOM 807 N N . GLY A 1 101 ? 14.853 -20.028 5.907 1.00 85.25 101 GLY A N 1
ATOM 808 C CA . GLY A 1 101 ? 14.497 -19.387 7.169 1.00 85.25 101 GLY A CA 1
ATOM 809 C C . GLY A 1 101 ? 13.054 -19.671 7.580 1.00 85.25 101 GLY A C 1
ATOM 810 O O . GLY A 1 101 ? 12.820 -20.003 8.736 1.00 85.25 101 GLY A O 1
ATOM 811 N N . LEU A 1 102 ? 12.102 -19.612 6.642 1.00 88.25 102 LEU A N 1
ATOM 812 C CA . LEU A 1 102 ? 10.683 -19.894 6.889 1.00 88.25 102 LEU A CA 1
ATOM 813 C C . LEU A 1 102 ? 10.447 -21.351 7.276 1.00 88.25 102 LEU A C 1
ATOM 815 O O . LEU A 1 102 ? 9.784 -21.619 8.278 1.00 88.25 102 LEU A O 1
ATOM 819 N N . LEU A 1 103 ? 11.023 -22.289 6.518 1.00 86.62 103 LEU A N 1
ATOM 820 C CA . LEU A 1 103 ? 10.952 -23.713 6.846 1.00 86.62 103 LEU A CA 1
ATOM 821 C C . LEU A 1 103 ? 11.567 -23.989 8.215 1.00 86.62 103 LEU A C 1
ATOM 823 O O . LEU A 1 103 ? 10.983 -24.701 9.025 1.00 86.62 103 LEU A O 1
ATOM 827 N N . ASN A 1 104 ? 12.721 -23.393 8.502 1.00 83.62 104 ASN A N 1
ATOM 828 C CA . ASN A 1 104 ? 13.384 -23.574 9.780 1.00 83.62 104 ASN A CA 1
ATOM 829 C C . ASN A 1 104 ? 12.595 -22.961 10.949 1.00 83.62 104 ASN A C 1
ATOM 831 O O . ASN A 1 104 ? 12.471 -23.602 11.989 1.00 83.62 104 ASN A O 1
ATOM 835 N N . ALA A 1 105 ? 12.044 -21.756 10.782 1.00 84.56 105 ALA A N 1
ATOM 836 C CA . ALA A 1 105 ? 11.199 -21.106 11.782 1.00 84.56 105 ALA A CA 1
ATOM 837 C C . ALA A 1 105 ? 9.965 -21.963 12.098 1.00 84.56 105 ALA A C 1
ATOM 839 O O . ALA A 1 105 ? 9.648 -22.186 13.264 1.00 84.56 105 ALA A O 1
ATOM 840 N N . TRP A 1 106 ? 9.327 -22.526 11.068 1.00 85.56 106 TRP A N 1
ATOM 841 C CA . TRP A 1 106 ? 8.210 -23.451 11.241 1.00 85.56 106 TRP A CA 1
ATOM 842 C C . TRP A 1 106 ? 8.616 -24.739 11.964 1.00 85.56 106 TRP A C 1
ATOM 844 O O . TRP A 1 106 ? 7.932 -25.181 12.882 1.00 85.56 106 TRP A O 1
ATOM 854 N N . VAL A 1 107 ? 9.731 -25.351 11.574 1.00 82.50 107 VAL A N 1
ATOM 855 C CA . VAL A 1 107 ? 10.182 -26.632 12.131 1.00 82.50 107 VAL A CA 1
ATOM 856 C C . VAL A 1 107 ? 10.633 -26.510 13.595 1.00 82.50 107 VAL A C 1
ATOM 858 O O . VAL A 1 107 ? 10.441 -27.448 14.370 1.00 82.50 107 VAL A O 1
ATOM 861 N N . ARG A 1 108 ? 11.192 -25.358 13.984 1.00 76.75 108 ARG A N 1
ATOM 862 C CA . ARG A 1 108 ? 11.598 -25.052 15.367 1.00 76.75 108 ARG A CA 1
ATOM 863 C C . ARG A 1 108 ? 10.470 -24.521 16.252 1.00 76.75 108 ARG A C 1
ATOM 865 O O . ARG A 1 108 ? 10.647 -24.469 17.463 1.00 76.75 108 ARG A O 1
ATOM 872 N N . GLY A 1 109 ? 9.348 -24.105 15.664 1.00 76.00 109 GLY A N 1
ATOM 873 C CA . GLY A 1 109 ? 8.249 -23.475 16.398 1.00 76.00 109 GLY A CA 1
ATOM 874 C C . GLY A 1 109 ? 8.453 -21.986 16.703 1.00 76.00 109 GLY A C 1
ATOM 875 O O . GLY A 1 109 ? 7.644 -21.402 17.422 1.00 76.00 109 GLY A O 1
ATOM 876 N N . ASP A 1 110 ? 9.481 -21.345 16.137 1.00 80.25 110 ASP A N 1
ATOM 877 C CA . ASP A 1 110 ? 9.738 -19.901 16.257 1.00 80.25 110 ASP A CA 1
ATOM 878 C C . ASP A 1 110 ? 8.874 -19.120 15.249 1.00 80.25 110 ASP A C 1
ATOM 880 O O . ASP A 1 110 ? 9.348 -18.459 14.320 1.00 80.25 110 ASP A O 1
ATOM 884 N N . ILE A 1 111 ? 7.554 -19.228 15.415 1.00 84.00 111 ILE A N 1
ATOM 885 C CA . ILE A 1 111 ? 6.572 -18.672 14.476 1.00 84.00 111 ILE A CA 1
ATOM 886 C C . ILE A 1 111 ? 6.569 -17.134 14.426 1.00 84.00 111 ILE A C 1
ATOM 888 O O . ILE A 1 111 ? 6.069 -16.547 13.468 1.00 84.00 111 ILE A O 1
ATOM 892 N N . ASN A 1 112 ? 7.176 -16.473 15.415 1.00 83.31 112 ASN A N 1
ATOM 893 C CA . ASN A 1 112 ? 7.351 -15.020 15.473 1.00 83.31 112 ASN A CA 1
ATOM 894 C C . ASN A 1 112 ? 8.230 -14.467 14.338 1.00 83.31 112 ASN A C 1
ATOM 896 O O . ASN A 1 112 ? 8.107 -13.296 13.985 1.00 83.31 112 ASN A O 1
ATOM 900 N N . LEU A 1 113 ? 9.112 -15.288 13.759 1.00 84.50 113 LEU A N 1
ATOM 901 C CA . LEU A 1 113 ? 9.984 -14.879 12.656 1.00 84.50 113 LEU A CA 1
ATOM 902 C C . LEU A 1 113 ? 9.274 -14.919 11.296 1.00 84.50 113 LEU A C 1
ATOM 904 O O . LEU A 1 113 ? 9.712 -14.253 10.359 1.00 84.50 113 LEU A O 1
ATOM 908 N N . ILE A 1 114 ? 8.172 -15.667 11.173 1.00 88.69 114 ILE A N 1
ATOM 909 C CA . ILE A 1 114 ? 7.479 -15.899 9.897 1.00 88.69 114 ILE A CA 1
ATOM 910 C C . ILE A 1 114 ? 6.980 -14.588 9.255 1.00 88.69 114 ILE A C 1
ATOM 912 O O . ILE A 1 114 ? 7.222 -14.406 8.058 1.00 88.69 114 ILE A O 1
ATOM 916 N N . PRO A 1 115 ? 6.357 -13.636 9.981 1.00 87.31 115 PRO A N 1
ATOM 917 C CA . PRO A 1 115 ? 5.933 -12.357 9.402 1.00 87.31 115 PRO A CA 1
ATOM 918 C C . PRO A 1 115 ? 7.104 -11.515 8.885 1.00 87.31 115 PRO A C 1
ATOM 920 O O . PRO A 1 115 ? 7.051 -10.991 7.775 1.00 87.31 115 PRO A O 1
ATOM 923 N N . MET A 1 116 ? 8.200 -11.440 9.646 1.00 87.94 116 MET A N 1
ATOM 924 C CA . MET A 1 116 ? 9.404 -10.711 9.230 1.00 87.94 116 MET A CA 1
ATOM 925 C C . MET A 1 116 ? 10.029 -11.342 7.979 1.00 87.94 116 MET A C 1
ATOM 927 O O . MET A 1 116 ? 10.369 -10.643 7.027 1.00 87.94 116 MET A O 1
ATOM 931 N N . LEU A 1 117 ? 10.138 -12.671 7.949 1.00 89.00 117 LEU A N 1
ATOM 932 C CA . LEU A 1 117 ? 10.655 -13.406 6.795 1.00 89.00 117 LEU A CA 1
ATOM 933 C C . LEU A 1 117 ? 9.733 -13.299 5.574 1.00 89.00 117 LEU A C 1
ATOM 935 O O . LEU A 1 117 ? 10.215 -13.328 4.447 1.00 89.00 117 LEU A O 1
ATOM 939 N N . SER A 1 118 ? 8.429 -13.115 5.782 1.00 89.69 118 SER A N 1
ATOM 940 C CA . SER A 1 118 ? 7.463 -12.857 4.711 1.00 89.69 118 SER A CA 1
ATOM 941 C C . SER A 1 118 ? 7.679 -11.486 4.059 1.00 89.69 118 SER A C 1
ATOM 943 O O . SER A 1 118 ? 7.607 -11.370 2.839 1.00 89.69 118 SER A O 1
ATOM 945 N N . VAL A 1 119 ? 8.039 -10.460 4.839 1.00 88.00 119 VAL A N 1
ATOM 946 C CA . VAL A 1 119 ? 8.514 -9.178 4.285 1.00 88.00 119 VAL A CA 1
ATOM 947 C C . VAL A 1 119 ? 9.844 -9.377 3.549 1.00 88.00 119 VAL A C 1
ATOM 949 O O . VAL A 1 119 ? 10.029 -8.873 2.443 1.00 88.00 119 VAL A O 1
ATOM 952 N N . GLY A 1 120 ? 10.752 -10.181 4.111 1.00 86.81 120 GLY A N 1
ATOM 953 C CA . GLY A 1 120 ? 12.001 -10.577 3.452 1.00 86.81 120 GLY A CA 1
ATOM 954 C C . GLY A 1 120 ? 11.786 -11.263 2.096 1.00 86.81 120 GLY A C 1
ATOM 955 O O . GLY A 1 120 ? 12.528 -10.988 1.150 1.00 86.81 120 GLY A O 1
ATOM 956 N N . LEU A 1 121 ? 10.741 -12.089 1.957 1.00 90.50 121 LEU A N 1
ATOM 957 C CA . LEU A 1 121 ? 10.356 -12.703 0.682 1.00 90.50 121 LEU A CA 1
ATOM 958 C C . LEU A 1 121 ? 9.992 -11.655 -0.374 1.00 90.50 121 LEU A C 1
ATOM 960 O O . LEU A 1 121 ? 10.415 -11.804 -1.517 1.00 90.50 121 LEU A O 1
ATOM 964 N N . MET A 1 122 ? 9.256 -10.596 -0.014 1.00 89.25 122 MET A N 1
ATOM 965 C CA . MET A 1 122 ? 8.884 -9.525 -0.953 1.00 89.25 122 MET A CA 1
ATOM 966 C C . MET A 1 122 ? 10.128 -8.886 -1.582 1.00 89.25 122 MET A C 1
ATOM 968 O O . MET A 1 122 ? 10.249 -8.825 -2.806 1.00 89.25 122 MET A O 1
ATOM 972 N N . PHE A 1 123 ? 11.090 -8.481 -0.748 1.00 85.88 123 PHE A N 1
ATOM 973 C CA . PHE A 1 123 ? 12.354 -7.906 -1.217 1.00 85.88 123 PHE A CA 1
ATOM 974 C C . PHE A 1 123 ? 13.191 -8.916 -2.002 1.00 85.88 123 PHE A C 1
ATOM 976 O O . PHE A 1 123 ? 13.795 -8.571 -3.013 1.00 85.88 123 PHE A O 1
ATOM 983 N N . SER A 1 124 ? 13.190 -10.178 -1.577 1.00 85.88 124 SER A N 1
ATOM 984 C CA . SER A 1 124 ? 13.928 -11.237 -2.262 1.00 85.88 124 SER A CA 1
ATOM 985 C C . SER A 1 124 ? 13.407 -11.496 -3.676 1.00 85.88 124 SER A C 1
ATOM 987 O O . SER A 1 124 ? 14.205 -11.660 -4.595 1.00 85.88 124 SER A O 1
ATOM 989 N N . PHE A 1 125 ? 12.085 -11.493 -3.876 1.00 87.38 125 PHE A N 1
ATOM 990 C CA . PHE A 1 125 ? 11.498 -11.588 -5.214 1.00 87.38 125 PHE A CA 1
ATOM 991 C C . PHE A 1 125 ? 11.793 -10.354 -6.065 1.00 87.38 125 PHE A C 1
ATOM 993 O O . PHE A 1 125 ? 11.982 -10.492 -7.269 1.00 87.38 125 PHE A O 1
ATOM 1000 N N . MET A 1 126 ? 11.853 -9.164 -5.464 1.00 84.56 126 MET A N 1
ATOM 1001 C CA . MET A 1 126 ? 12.227 -7.936 -6.172 1.00 84.56 126 MET A CA 1
ATOM 1002 C C . MET A 1 126 ? 13.660 -8.006 -6.703 1.00 84.56 126 MET A C 1
ATOM 1004 O O . MET A 1 126 ? 13.884 -7.741 -7.878 1.00 84.56 126 MET A O 1
ATOM 1008 N N . ILE A 1 127 ? 14.609 -8.456 -5.878 1.00 79.38 127 ILE A N 1
ATOM 1009 C CA . ILE A 1 127 ? 16.011 -8.647 -6.286 1.00 79.38 127 ILE A CA 1
ATOM 1010 C C . ILE A 1 127 ? 16.134 -9.760 -7.340 1.00 79.38 127 ILE A C 1
ATOM 1012 O O . ILE A 1 127 ? 16.830 -9.598 -8.341 1.00 79.38 127 ILE A O 1
ATOM 1016 N N . GLY A 1 128 ? 15.441 -10.885 -7.139 1.00 77.69 128 GLY A N 1
ATOM 1017 C CA . GLY A 1 128 ? 15.466 -12.018 -8.066 1.00 77.69 128 GLY A CA 1
ATOM 1018 C C . GLY A 1 128 ? 14.952 -11.647 -9.457 1.00 77.69 128 GLY A C 1
ATOM 1019 O O . GLY A 1 128 ? 15.651 -11.865 -10.448 1.00 77.69 128 GLY A O 1
ATOM 1020 N N . PHE A 1 129 ? 13.767 -11.033 -9.537 1.00 82.06 129 PHE A N 1
ATOM 1021 C CA . PHE A 1 129 ? 13.175 -10.629 -10.814 1.00 82.06 129 PHE A CA 1
ATOM 1022 C C . PHE A 1 129 ? 13.932 -9.491 -11.494 1.00 82.06 129 PHE A C 1
ATOM 1024 O O . PHE A 1 129 ? 14.048 -9.527 -12.711 1.00 82.06 129 PHE A O 1
ATOM 1031 N N . ALA A 1 130 ? 14.519 -8.559 -10.742 1.00 75.19 130 ALA A N 1
ATOM 1032 C CA . ALA A 1 130 ? 15.322 -7.479 -11.314 1.00 75.19 130 ALA A CA 1
ATOM 1033 C C . ALA A 1 130 ? 16.604 -7.940 -12.011 1.00 75.19 130 ALA A C 1
ATOM 1035 O O . ALA A 1 130 ? 17.067 -7.304 -12.947 1.00 75.19 130 ALA A O 1
ATOM 1036 N N . SER A 1 131 ? 17.185 -9.056 -11.574 1.00 70.88 131 SER A N 1
ATOM 1037 C CA . SER A 1 131 ? 18.361 -9.620 -12.245 1.00 70.88 131 SER A CA 1
ATOM 1038 C C . SER A 1 131 ? 18.040 -10.382 -13.532 1.00 70.88 131 SER A C 1
ATOM 1040 O O . SER A 1 131 ? 18.947 -10.717 -14.294 1.00 70.88 131 SER A O 1
ATOM 1042 N N . GLY A 1 132 ? 16.772 -10.751 -13.723 1.00 64.81 132 GLY A N 1
ATOM 1043 C CA . GLY A 1 132 ? 16.333 -11.566 -14.841 1.00 64.81 132 GLY A CA 1
ATOM 1044 C C . GLY A 1 132 ? 15.810 -10.692 -15.969 1.00 64.81 132 GLY A C 1
ATOM 1045 O O . GLY A 1 132 ? 14.944 -9.859 -15.748 1.00 64.81 132 GLY A O 1
ATOM 1046 N N . ASP A 1 133 ? 16.240 -10.964 -17.197 1.00 64.94 133 ASP A N 1
ATOM 1047 C CA . ASP A 1 133 ? 15.811 -10.236 -18.405 1.00 64.94 133 ASP A CA 1
ATOM 1048 C C . ASP A 1 133 ? 14.389 -10.645 -18.877 1.00 64.94 133 ASP A C 1
ATOM 1050 O O . ASP A 1 133 ? 14.067 -10.663 -20.063 1.00 64.94 133 ASP A O 1
ATOM 1054 N N . TYR A 1 134 ? 13.544 -11.091 -17.939 1.00 68.69 134 TYR A N 1
ATOM 1055 C CA . TYR A 1 134 ? 12.232 -11.692 -18.203 1.00 68.69 134 TYR A CA 1
ATOM 1056 C C . TYR A 1 134 ? 11.073 -10.698 -18.070 1.00 68.69 134 TYR A C 1
ATOM 1058 O O . TYR A 1 134 ? 10.015 -10.931 -18.654 1.00 68.69 134 TYR A O 1
ATOM 1066 N N . PHE A 1 135 ? 11.249 -9.629 -17.290 1.00 71.44 135 PHE A N 1
ATOM 1067 C CA . PHE A 1 135 ? 10.203 -8.658 -16.964 1.00 71.44 135 PHE A CA 1
ATOM 1068 C C . PHE A 1 135 ? 10.670 -7.244 -17.285 1.00 71.44 135 PHE A C 1
ATOM 1070 O O . PHE A 1 135 ? 11.848 -6.931 -17.156 1.00 71.44 135 PHE A O 1
ATOM 1077 N N . ARG A 1 136 ? 9.736 -6.375 -17.681 1.00 71.69 136 ARG A N 1
ATOM 1078 C CA . ARG A 1 136 ? 10.027 -4.945 -17.855 1.00 71.69 136 ARG A CA 1
ATOM 1079 C C . ARG A 1 136 ? 10.187 -4.293 -16.484 1.00 71.69 136 ARG A C 1
ATOM 1081 O O . ARG A 1 136 ? 9.501 -4.694 -15.545 1.00 71.69 136 ARG A O 1
ATOM 1088 N N . ASP A 1 137 ? 10.981 -3.231 -16.384 1.00 67.81 137 ASP A N 1
ATOM 1089 C CA . ASP A 1 137 ? 11.241 -2.549 -15.105 1.00 67.81 137 ASP A CA 1
ATOM 1090 C C . ASP A 1 137 ? 9.965 -2.111 -14.369 1.00 67.81 137 ASP A C 1
ATOM 1092 O O . ASP A 1 137 ? 9.853 -2.227 -13.148 1.00 67.81 137 ASP A O 1
ATOM 1096 N N . SER A 1 138 ? 8.946 -1.695 -15.124 1.00 68.69 138 SER A N 1
ATOM 1097 C CA . SER A 1 138 ? 7.630 -1.323 -14.596 1.00 68.69 138 SER A CA 1
ATOM 1098 C C . SER A 1 138 ? 6.822 -2.494 -14.019 1.00 68.69 138 SER A C 1
ATOM 1100 O O . SER A 1 138 ? 5.904 -2.274 -13.235 1.00 68.69 138 SER A O 1
ATOM 1102 N N . GLU A 1 139 ? 7.127 -3.730 -14.415 1.00 75.81 139 GLU A N 1
ATOM 1103 C CA . GLU A 1 139 ? 6.384 -4.945 -14.059 1.00 75.81 139 GLU A CA 1
ATOM 1104 C C . GLU A 1 139 ? 7.037 -5.717 -12.905 1.00 75.81 139 GLU A C 1
ATOM 1106 O O . GLU A 1 139 ? 6.343 -6.455 -12.202 1.00 75.81 139 GLU A O 1
ATOM 1111 N N . ILE A 1 140 ? 8.345 -5.528 -12.670 1.00 81.69 140 ILE A N 1
ATOM 1112 C CA . ILE A 1 140 ? 9.110 -6.226 -11.622 1.00 81.69 140 ILE A CA 1
ATOM 1113 C C . ILE A 1 140 ? 8.403 -6.100 -10.275 1.00 81.69 140 ILE A C 1
ATOM 1115 O O . ILE A 1 140 ? 8.101 -7.106 -9.637 1.00 81.69 140 ILE A O 1
ATOM 1119 N N . PHE A 1 141 ? 8.075 -4.872 -9.865 1.00 82.81 141 PHE A N 1
ATOM 1120 C CA . PHE A 1 141 ? 7.421 -4.623 -8.582 1.00 82.81 141 PHE A CA 1
ATOM 1121 C C . PHE A 1 141 ? 6.072 -5.345 -8.467 1.00 82.81 141 PHE A C 1
ATOM 1123 O O . PHE A 1 141 ? 5.811 -6.011 -7.463 1.00 82.81 141 PHE A O 1
ATOM 1130 N N . GLY A 1 142 ? 5.237 -5.264 -9.507 1.00 82.38 142 GLY A N 1
ATOM 1131 C CA . GLY A 1 142 ? 3.925 -5.909 -9.521 1.00 82.38 142 GLY A CA 1
ATOM 1132 C C . GLY A 1 142 ? 4.025 -7.435 -9.429 1.00 82.38 142 GLY A C 1
ATOM 1133 O O . GLY A 1 142 ? 3.305 -8.048 -8.640 1.00 82.38 142 GLY A O 1
ATOM 1134 N N . PHE A 1 143 ? 4.963 -8.057 -10.156 1.00 86.12 143 PHE A N 1
ATOM 1135 C CA . PHE A 1 143 ? 5.197 -9.505 -10.101 1.00 86.12 143 PHE A CA 1
ATOM 1136 C C . PHE A 1 143 ? 5.792 -9.945 -8.762 1.00 86.12 143 PHE A C 1
ATOM 1138 O O . PHE A 1 143 ? 5.362 -10.964 -8.216 1.00 86.12 143 PHE A O 1
ATOM 1145 N N . SER A 1 144 ? 6.725 -9.182 -8.188 1.00 88.38 144 SER A N 1
ATOM 1146 C CA . SER A 1 144 ? 7.269 -9.463 -6.855 1.00 88.38 144 SER A CA 1
ATOM 1147 C C . SER A 1 144 ? 6.177 -9.449 -5.791 1.00 88.38 144 SER A C 1
ATOM 1149 O O . SER A 1 144 ? 6.111 -10.361 -4.963 1.00 88.38 144 SER A O 1
ATOM 1151 N N . MET A 1 145 ? 5.290 -8.453 -5.833 1.00 89.75 145 MET A N 1
ATOM 1152 C CA . MET A 1 145 ? 4.166 -8.333 -4.905 1.00 89.75 145 MET A CA 1
ATOM 1153 C C . MET A 1 145 ? 3.111 -9.423 -5.137 1.00 89.75 145 MET A C 1
ATOM 1155 O O . MET A 1 145 ? 2.624 -10.009 -4.175 1.00 89.75 145 MET A O 1
ATOM 1159 N N . LEU A 1 146 ? 2.830 -9.798 -6.390 1.00 90.31 146 LEU A N 1
ATOM 1160 C CA . LEU A 1 146 ? 1.900 -10.887 -6.703 1.00 90.31 146 LEU A CA 1
ATOM 1161 C C . LEU A 1 146 ? 2.390 -12.239 -6.164 1.00 90.31 146 LEU A C 1
ATOM 1163 O O . LEU A 1 146 ? 1.658 -12.939 -5.465 1.00 90.31 146 LEU A O 1
ATOM 1167 N N . VAL A 1 147 ? 3.628 -12.620 -6.490 1.00 91.19 147 VAL A N 1
ATOM 1168 C CA . VAL A 1 147 ? 4.179 -13.933 -6.121 1.00 91.19 147 VAL A CA 1
ATOM 1169 C C . VAL A 1 147 ? 4.396 -14.025 -4.613 1.00 91.19 147 VAL A C 1
ATOM 1171 O O . VAL A 1 147 ? 4.054 -15.044 -4.008 1.00 91.19 147 VAL A O 1
ATOM 1174 N N . SER A 1 148 ? 4.894 -12.954 -3.984 1.00 91.31 148 SER A N 1
ATOM 1175 C CA . SER A 1 148 ? 4.988 -12.896 -2.523 1.00 91.31 148 SER A CA 1
ATOM 1176 C C . SER A 1 148 ? 3.609 -12.965 -1.869 1.00 91.31 148 SER A C 1
ATOM 1178 O O . SER A 1 148 ? 3.438 -13.745 -0.938 1.00 91.31 148 SER A O 1
ATOM 1180 N N . GLY A 1 149 ? 2.598 -12.264 -2.388 1.00 88.94 149 GLY A N 1
ATOM 1181 C CA . GLY A 1 149 ? 1.239 -12.323 -1.850 1.00 88.94 149 GLY A CA 1
ATOM 1182 C C . GLY A 1 149 ? 0.608 -13.705 -1.925 1.00 88.94 149 GLY A C 1
ATOM 1183 O O . GLY A 1 149 ? 0.016 -14.157 -0.947 1.00 88.94 149 GLY A O 1
ATOM 1184 N N . ILE A 1 150 ? 0.822 -14.439 -3.021 1.00 91.94 150 ILE A N 1
ATOM 1185 C CA . ILE A 1 150 ? 0.392 -15.841 -3.135 1.00 91.94 150 ILE A CA 1
ATOM 1186 C C . ILE A 1 150 ? 1.128 -16.723 -2.114 1.00 91.94 150 ILE A C 1
ATOM 1188 O O . ILE A 1 150 ? 0.499 -17.534 -1.434 1.00 91.94 150 ILE A O 1
ATOM 1192 N N . ALA A 1 151 ? 2.446 -16.566 -1.965 1.00 92.56 151 ALA A N 1
ATOM 1193 C CA . ALA A 1 151 ? 3.226 -17.346 -1.004 1.00 92.56 151 ALA A CA 1
ATOM 1194 C C . ALA A 1 151 ? 2.787 -17.082 0.449 1.00 92.56 151 ALA A C 1
ATOM 1196 O O . ALA A 1 151 ? 2.603 -18.017 1.229 1.00 92.56 151 ALA A O 1
ATOM 1197 N N . ILE A 1 152 ? 2.557 -15.817 0.802 1.00 92.44 152 ILE A N 1
ATOM 1198 C CA . ILE A 1 152 ? 2.119 -15.398 2.139 1.00 92.44 152 ILE A CA 1
ATOM 1199 C C . ILE A 1 152 ? 0.676 -15.843 2.395 1.00 92.44 152 ILE A C 1
ATOM 1201 O O . ILE A 1 152 ? 0.361 -16.291 3.496 1.00 92.44 152 ILE A O 1
ATOM 1205 N N . TYR A 1 153 ? -0.187 -15.820 1.376 1.00 89.69 153 TYR A N 1
ATOM 1206 C CA . TYR A 1 153 ? -1.529 -16.392 1.454 1.00 89.69 153 TYR A CA 1
ATOM 1207 C C . TYR A 1 153 ? -1.498 -17.888 1.793 1.00 89.69 153 TYR A C 1
ATOM 1209 O O . TYR A 1 153 ? -2.235 -18.338 2.669 1.00 89.69 153 TYR A O 1
ATOM 1217 N N . LEU A 1 154 ? -0.613 -18.664 1.158 1.00 91.88 154 LEU A N 1
ATOM 1218 C CA . LEU A 1 154 ? -0.444 -20.084 1.481 1.00 91.88 154 LEU A CA 1
ATOM 1219 C C . LEU A 1 154 ? 0.032 -20.292 2.925 1.00 91.88 154 LEU A C 1
ATOM 1221 O O . LEU A 1 154 ? -0.467 -21.192 3.602 1.00 91.88 154 LEU A O 1
ATOM 1225 N N . LEU A 1 155 ? 0.938 -19.443 3.423 1.00 89.94 155 LEU A N 1
ATOM 1226 C CA . LEU A 1 155 ? 1.352 -19.458 4.832 1.00 89.94 155 LEU A CA 1
ATOM 1227 C C . LEU A 1 155 ? 0.187 -19.124 5.770 1.00 89.94 155 LEU A C 1
ATOM 1229 O O . LEU A 1 155 ? 0.015 -19.781 6.795 1.00 89.94 155 LEU A O 1
ATOM 1233 N N . TRP A 1 156 ? -0.649 -18.150 5.413 1.00 90.62 156 TRP A N 1
ATOM 1234 C CA . TRP A 1 156 ? -1.849 -17.817 6.177 1.00 90.62 156 TRP A CA 1
ATOM 1235 C C . TRP A 1 156 ? -2.838 -18.993 6.230 1.00 90.62 156 TRP A C 1
ATOM 1237 O O . TRP A 1 156 ? -3.303 -19.357 7.310 1.00 90.62 156 TRP A O 1
ATOM 1247 N N . VAL A 1 157 ? -3.107 -19.655 5.098 1.00 89.19 157 VAL A N 1
ATOM 1248 C CA . VAL A 1 157 ? -3.955 -20.861 5.054 1.00 89.19 1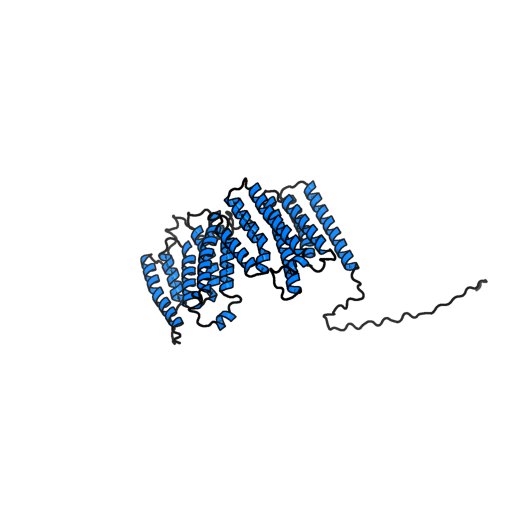57 VAL A CA 1
ATOM 1249 C C . VAL A 1 157 ? -3.355 -21.986 5.903 1.00 89.19 157 VAL A C 1
ATOM 1251 O O . VAL A 1 157 ? -4.078 -22.653 6.645 1.00 89.19 157 VAL A O 1
ATOM 1254 N N . ALA A 1 158 ? -2.034 -22.179 5.848 1.00 88.81 158 ALA A N 1
ATOM 1255 C CA . ALA A 1 158 ? -1.340 -23.154 6.685 1.00 88.81 158 ALA A CA 1
ATOM 1256 C C . ALA A 1 158 ? -1.480 -22.829 8.182 1.00 88.81 158 ALA A C 1
ATOM 1258 O O . ALA A 1 158 ? -1.689 -23.739 8.985 1.00 88.81 158 ALA A O 1
ATOM 1259 N N . ASN A 1 159 ? -1.431 -21.549 8.565 1.00 87.88 159 ASN A N 1
ATOM 1260 C CA . ASN A 1 159 ? -1.691 -21.121 9.938 1.00 87.88 159 ASN A CA 1
ATOM 1261 C C . ASN A 1 159 ? -3.131 -21.421 10.368 1.00 87.88 159 ASN A C 1
ATOM 1263 O O . ASN A 1 159 ? -3.350 -22.009 11.422 1.00 87.88 159 ASN A O 1
ATOM 1267 N N . LYS A 1 160 ? -4.111 -21.059 9.532 1.00 85.31 160 LYS A N 1
ATOM 1268 C CA . LYS A 1 160 ? -5.540 -21.256 9.812 1.00 85.31 160 LYS A CA 1
ATOM 1269 C C . LYS A 1 160 ? -5.903 -22.732 9.998 1.00 85.31 160 LYS A C 1
ATOM 1271 O O . LYS A 1 160 ? -6.769 -23.054 10.804 1.00 85.31 160 LYS A O 1
ATOM 1276 N N . ASN A 1 161 ? -5.219 -23.622 9.281 1.00 87.00 161 ASN A N 1
ATOM 1277 C CA . ASN A 1 161 ? -5.375 -25.072 9.410 1.00 87.00 161 ASN A CA 1
ATOM 1278 C C . ASN A 1 161 ? -4.570 -25.677 10.580 1.00 87.00 161 ASN A C 1
ATOM 1280 O O . ASN A 1 161 ? -4.533 -26.897 10.717 1.00 87.00 161 ASN A O 1
ATOM 1284 N N . GLY A 1 162 ? -3.889 -24.860 11.391 1.00 81.69 162 GLY A N 1
ATOM 1285 C CA . GLY A 1 162 ? -3.082 -25.308 12.530 1.00 81.69 162 GLY A CA 1
ATOM 1286 C C . GLY A 1 162 ? -1.722 -25.912 12.161 1.00 81.69 162 GLY A C 1
ATOM 1287 O O . GLY A 1 162 ? -0.977 -26.324 13.046 1.00 81.69 162 GLY A O 1
ATOM 1288 N N . ILE A 1 163 ? -1.344 -25.936 10.877 1.00 84.81 163 ILE A N 1
ATOM 1289 C CA . ILE A 1 163 ? -0.086 -26.545 10.412 1.00 84.81 163 ILE A CA 1
ATOM 1290 C C . ILE A 1 163 ? 1.117 -25.771 10.957 1.00 84.81 163 ILE A C 1
ATOM 1292 O O . ILE A 1 163 ? 2.076 -26.379 11.432 1.00 84.81 163 ILE A O 1
ATOM 1296 N N . LEU A 1 164 ? 1.070 -24.432 10.930 1.00 81.25 164 LEU A N 1
ATOM 1297 C CA . LEU A 1 164 ? 2.170 -23.609 11.454 1.00 81.25 164 LEU A CA 1
ATOM 1298 C C . LEU A 1 164 ? 2.298 -23.680 12.980 1.00 81.25 164 LEU A C 1
ATOM 1300 O O . LEU A 1 164 ? 3.393 -23.499 13.503 1.00 81.25 164 LEU A O 1
ATOM 1304 N N . GLN A 1 165 ? 1.205 -23.989 13.678 1.00 79.25 165 GLN A N 1
ATOM 1305 C CA . GLN A 1 165 ? 1.172 -24.096 15.136 1.00 79.25 165 GLN A CA 1
ATOM 1306 C C . GLN A 1 165 ? 1.604 -25.481 15.643 1.00 79.25 165 GLN A C 1
ATOM 1308 O O . GLN A 1 165 ? 1.952 -25.618 16.808 1.00 79.25 165 GLN A O 1
ATOM 1313 N N . MET A 1 166 ? 1.665 -26.496 14.773 1.00 77.25 166 MET A N 1
ATOM 1314 C CA . MET A 1 166 ? 1.944 -27.888 15.156 1.00 77.25 166 MET A CA 1
ATOM 1315 C C . MET A 1 166 ? 3.280 -28.090 15.894 1.00 77.25 166 MET A C 1
ATOM 1317 O O . MET A 1 166 ? 3.395 -28.996 16.713 1.00 77.25 166 MET A O 1
ATOM 1321 N N . ASN A 1 167 ? 4.280 -27.254 15.608 1.00 77.62 167 ASN A N 1
ATOM 1322 C CA . ASN A 1 167 ? 5.621 -27.354 16.194 1.00 77.62 167 ASN A CA 1
ATOM 1323 C C . ASN A 1 167 ? 5.877 -26.308 17.290 1.00 77.62 167 ASN A C 1
ATOM 1325 O O . ASN A 1 167 ? 7.014 -26.160 17.732 1.00 77.62 167 ASN A O 1
ATOM 1329 N N . VAL A 1 168 ? 4.862 -25.541 17.700 1.00 76.56 168 VAL A N 1
ATOM 1330 C CA . VAL A 1 168 ? 5.010 -24.513 18.733 1.00 76.56 168 VAL A CA 1
ATOM 1331 C C . VAL A 1 168 ? 5.153 -25.179 20.101 1.00 76.56 168 VAL A C 1
ATOM 1333 O O . VAL A 1 168 ? 4.311 -25.970 20.512 1.00 76.56 168 VAL A O 1
ATOM 1336 N N . ILE A 1 169 ? 6.245 -24.866 20.803 1.00 65.50 169 ILE A N 1
ATOM 1337 C CA . ILE A 1 169 ? 6.587 -25.499 22.087 1.00 65.50 169 ILE A CA 1
ATOM 1338 C C . ILE A 1 169 ? 6.128 -24.651 23.286 1.00 65.50 169 ILE A C 1
ATOM 1340 O O . ILE A 1 169 ? 5.801 -25.216 24.329 1.00 65.50 169 ILE A O 1
ATOM 1344 N N . ASP A 1 170 ? 6.104 -23.321 23.141 1.00 70.38 170 ASP A N 1
ATOM 1345 C CA . ASP A 1 170 ? 5.840 -22.355 24.218 1.00 70.38 170 ASP A CA 1
ATOM 1346 C C . ASP A 1 170 ? 4.935 -21.210 23.722 1.00 70.38 170 ASP A C 1
ATOM 1348 O O . ASP A 1 170 ? 5.404 -20.205 23.176 1.00 70.38 170 ASP A O 1
ATOM 1352 N N . GLU A 1 171 ? 3.622 -21.403 23.868 1.00 71.25 171 GLU A N 1
ATOM 1353 C CA . GLU A 1 171 ? 2.586 -20.452 23.439 1.00 71.25 171 GLU A CA 1
ATOM 1354 C C . GLU A 1 171 ? 2.568 -19.173 24.294 1.00 71.25 171 GLU A C 1
ATOM 1356 O O . GLU A 1 171 ? 2.371 -18.082 23.759 1.00 71.25 171 GLU A O 1
ATOM 1361 N N . GLU A 1 172 ? 2.858 -19.276 25.595 1.00 69.25 172 GLU A N 1
ATOM 1362 C CA . GLU A 1 172 ? 2.812 -18.152 26.544 1.00 69.25 172 GLU A CA 1
ATOM 1363 C C . GLU A 1 172 ? 3.940 -17.142 26.269 1.00 69.25 172 GLU A C 1
ATOM 1365 O O . GLU A 1 172 ? 3.736 -15.923 26.254 1.00 69.25 172 GLU A O 1
ATOM 1370 N N . ARG A 1 173 ? 5.143 -17.637 25.944 1.00 74.06 173 ARG A N 1
ATOM 1371 C CA . ARG A 1 173 ? 6.245 -16.792 25.463 1.00 74.06 173 ARG A CA 1
ATOM 1372 C C . ARG A 1 173 ? 5.904 -16.108 24.139 1.00 74.06 173 ARG A C 1
ATOM 1374 O O . ARG A 1 173 ? 6.267 -14.948 23.938 1.00 74.06 173 ARG A O 1
ATOM 1381 N N . LEU A 1 174 ? 5.239 -16.814 23.227 1.00 70.12 174 LEU A N 1
ATOM 1382 C CA . LEU A 1 174 ? 4.866 -16.289 21.912 1.00 70.12 174 LEU A CA 1
ATOM 1383 C C . LEU A 1 174 ? 3.825 -15.174 22.005 1.00 70.12 174 LEU A C 1
ATOM 1385 O O . LEU A 1 174 ? 3.975 -14.160 21.322 1.00 70.12 174 LEU A O 1
ATOM 1389 N N . GLU A 1 175 ? 2.830 -15.322 22.878 1.00 69.75 175 GLU A N 1
ATOM 1390 C CA . GLU A 1 175 ? 1.808 -14.303 23.129 1.00 69.75 175 GLU A CA 1
ATOM 1391 C C . GLU A 1 175 ? 2.415 -13.015 23.707 1.00 69.75 175 GLU A C 1
ATOM 1393 O O . GLU A 1 175 ? 2.012 -11.913 23.346 1.00 69.75 175 GLU A O 1
ATOM 1398 N N . LYS A 1 176 ? 3.469 -13.130 24.525 1.00 74.19 176 LYS A N 1
ATOM 1399 C CA . LYS A 1 176 ? 4.181 -11.969 25.081 1.00 74.19 176 LYS A CA 1
ATOM 1400 C C . LYS A 1 176 ? 5.068 -11.235 24.067 1.00 74.19 176 LYS A C 1
ATOM 1402 O O . LYS A 1 176 ? 5.289 -10.033 24.206 1.00 74.19 176 LYS A O 1
ATOM 1407 N N . ILE A 1 177 ? 5.632 -11.949 23.090 1.00 75.38 177 ILE A N 1
ATOM 1408 C CA . ILE A 1 177 ? 6.567 -11.381 22.100 1.00 75.38 177 ILE A CA 1
ATOM 1409 C C . ILE A 1 177 ? 5.822 -10.797 20.892 1.00 75.38 177 ILE A C 1
ATOM 1411 O O . ILE A 1 177 ? 6.310 -9.849 20.274 1.00 75.38 177 ILE A O 1
ATOM 1415 N N . MET A 1 178 ? 4.658 -11.344 20.537 1.00 73.50 178 MET A N 1
ATOM 1416 C CA . MET A 1 178 ? 3.897 -10.902 19.371 1.00 73.50 178 MET A CA 1
ATOM 1417 C C . MET A 1 178 ? 2.786 -9.916 19.765 1.00 73.50 178 MET A C 1
ATOM 1419 O O . MET A 1 178 ? 1.832 -10.316 20.420 1.00 73.50 178 MET A O 1
ATOM 1423 N N . PRO A 1 179 ? 2.832 -8.648 19.307 1.00 71.81 179 PRO A N 1
ATOM 1424 C CA . PRO A 1 179 ? 1.785 -7.666 19.614 1.00 71.81 179 PRO A CA 1
ATOM 1425 C C . PRO A 1 179 ? 0.442 -7.980 18.936 1.00 71.81 179 PRO A C 1
ATOM 1427 O O . PRO A 1 179 ? -0.603 -7.514 19.377 1.00 71.81 179 PRO A O 1
ATOM 1430 N N . TYR A 1 180 ? 0.471 -8.766 17.857 1.00 77.12 180 TYR A N 1
ATOM 1431 C CA . TYR A 1 180 ? -0.699 -9.198 17.098 1.00 77.12 180 TYR A CA 1
ATOM 1432 C C . TYR A 1 180 ? -0.593 -10.687 16.791 1.00 77.12 180 TYR A C 1
ATOM 1434 O O . TYR A 1 180 ? 0.509 -11.202 16.599 1.00 77.12 180 TYR A O 1
ATOM 1442 N N . THR A 1 181 ? -1.731 -11.366 16.662 1.00 82.50 181 THR A N 1
ATOM 1443 C CA . THR A 1 181 ? -1.759 -12.790 16.310 1.00 82.50 181 THR A CA 1
ATOM 1444 C C . THR A 1 181 ? -1.117 -13.044 14.944 1.00 82.50 181 THR A C 1
ATOM 1446 O O . THR A 1 181 ? -1.237 -12.229 14.024 1.00 82.50 181 THR A O 1
ATOM 1449 N N . LEU A 1 182 ? -0.465 -14.202 14.787 1.00 83.19 182 LEU A N 1
ATOM 1450 C CA . LEU A 1 182 ? 0.158 -14.604 13.520 1.00 83.19 182 LEU A CA 1
ATOM 1451 C C . LEU A 1 182 ? -0.848 -14.613 12.357 1.00 83.19 182 LEU A C 1
ATOM 1453 O O . LEU A 1 182 ? -0.505 -14.212 11.246 1.00 83.19 182 LEU A O 1
ATOM 1457 N N . ASP A 1 183 ? -2.098 -15.005 12.631 1.00 85.00 183 ASP A N 1
ATOM 1458 C CA . ASP A 1 183 ? -3.199 -14.937 11.665 1.00 85.00 183 ASP A CA 1
ATOM 1459 C C . ASP A 1 183 ? -3.378 -13.516 11.123 1.00 85.00 183 ASP A C 1
ATOM 1461 O O . ASP A 1 183 ? -3.360 -13.316 9.912 1.00 85.00 183 ASP A O 1
ATOM 1465 N N . THR A 1 184 ? -3.478 -12.527 12.015 1.00 80.75 184 THR A N 1
ATOM 1466 C CA . THR A 1 184 ? -3.704 -11.126 11.641 1.00 80.75 184 THR A CA 1
ATOM 1467 C C . THR A 1 184 ? -2.536 -10.572 10.833 1.00 80.75 184 THR A C 1
ATOM 1469 O O . THR A 1 184 ? -2.752 -9.917 9.816 1.00 80.75 184 THR A O 1
ATOM 1472 N N . GLN A 1 185 ? -1.300 -10.869 11.244 1.00 84.06 185 GLN A N 1
ATOM 1473 C CA . GLN A 1 185 ? -0.101 -10.377 10.564 1.00 84.06 185 GLN A CA 1
ATOM 1474 C C . GLN A 1 185 ? 0.041 -10.954 9.148 1.00 84.06 185 GLN A C 1
ATOM 1476 O O . GLN A 1 185 ? 0.256 -10.200 8.200 1.00 84.06 185 GLN A O 1
ATOM 1481 N N . LEU A 1 186 ? -0.119 -12.274 8.982 1.00 87.06 186 LEU A N 1
ATOM 1482 C CA . LEU A 1 186 ? -0.028 -12.918 7.666 1.00 87.06 186 LEU A CA 1
ATOM 1483 C C . LEU A 1 186 ? -1.182 -12.514 6.749 1.00 87.06 186 LEU A C 1
ATOM 1485 O O . LEU A 1 186 ? -0.965 -12.287 5.562 1.00 87.06 186 LEU A O 1
ATOM 1489 N N . ARG A 1 187 ? -2.393 -12.379 7.298 1.00 85.62 187 ARG A N 1
ATOM 1490 C CA . ARG A 1 187 ? -3.573 -11.929 6.557 1.00 85.62 187 ARG A CA 1
ATOM 1491 C C . ARG A 1 187 ? -3.398 -10.511 6.031 1.00 85.62 187 ARG A C 1
ATOM 1493 O O . ARG A 1 187 ? -3.570 -10.281 4.838 1.00 85.62 187 ARG A O 1
ATOM 1500 N N . PHE A 1 188 ? -2.990 -9.585 6.899 1.00 82.50 188 PHE A N 1
ATOM 1501 C CA . PHE A 1 188 ? -2.696 -8.206 6.515 1.00 82.50 188 PHE A CA 1
ATOM 1502 C C . PHE A 1 188 ? -1.613 -8.147 5.436 1.00 82.50 188 PHE A C 1
ATOM 1504 O O . PHE A 1 188 ? -1.780 -7.470 4.426 1.00 82.50 188 PHE A O 1
ATOM 1511 N N . LEU A 1 189 ? -0.522 -8.895 5.613 1.00 86.12 189 LEU A N 1
ATOM 1512 C CA . LEU A 1 189 ? 0.595 -8.876 4.679 1.00 86.12 189 LEU A CA 1
ATOM 1513 C C . LEU A 1 189 ? 0.237 -9.495 3.315 1.00 86.12 189 LEU A C 1
ATOM 1515 O O . LEU A 1 189 ? 0.665 -8.972 2.286 1.00 86.12 189 LEU A O 1
ATOM 1519 N N . ALA A 1 190 ? -0.574 -10.559 3.290 1.00 87.12 190 ALA A N 1
ATOM 1520 C CA . ALA A 1 190 ? -1.099 -11.161 2.062 1.00 87.12 190 ALA A CA 1
ATOM 1521 C C . ALA A 1 190 ? -2.027 -10.195 1.311 1.00 87.12 190 ALA A C 1
ATOM 1523 O O . ALA A 1 190 ? -1.898 -10.012 0.106 1.00 87.12 190 ALA A O 1
ATOM 1524 N N . ILE A 1 191 ? -2.933 -9.528 2.025 1.00 83.56 191 ILE A N 1
ATOM 1525 C CA . ILE A 1 191 ? -3.812 -8.514 1.439 1.00 83.56 191 ILE A CA 1
ATOM 1526 C C . ILE A 1 191 ? -2.990 -7.344 0.885 1.00 83.56 191 ILE A C 1
ATOM 1528 O O . ILE A 1 191 ? -3.190 -6.940 -0.257 1.00 83.56 191 ILE A O 1
ATOM 1532 N N . ALA A 1 192 ? -2.040 -6.822 1.664 1.00 83.38 192 ALA A N 1
ATOM 1533 C CA . ALA A 1 192 ? -1.220 -5.684 1.265 1.00 83.38 192 ALA A CA 1
ATOM 1534 C C . ALA A 1 192 ? -0.373 -5.990 0.019 1.00 83.38 192 ALA A C 1
ATOM 1536 O O . ALA A 1 192 ? -0.349 -5.193 -0.912 1.00 83.38 192 ALA A O 1
ATOM 1537 N N . SER A 1 193 ? 0.276 -7.157 -0.036 1.00 86.12 193 SER A N 1
ATOM 1538 C CA . SER A 1 193 ? 1.024 -7.600 -1.227 1.00 86.12 193 SER A CA 1
ATOM 1539 C C . SER A 1 193 ? 0.129 -7.753 -2.452 1.00 86.12 193 SER A C 1
ATOM 1541 O O . SER A 1 193 ? 0.476 -7.278 -3.529 1.00 86.12 193 SER A O 1
ATOM 1543 N N . LEU A 1 194 ? -1.046 -8.365 -2.299 1.00 86.31 194 LEU A N 1
ATOM 1544 C CA . LEU A 1 194 ? -2.000 -8.502 -3.396 1.00 86.31 194 LEU A CA 1
ATOM 1545 C C . LEU A 1 194 ? -2.489 -7.136 -3.894 1.00 86.31 194 LEU A C 1
ATOM 1547 O O . LEU A 1 194 ? -2.489 -6.900 -5.099 1.00 86.31 194 LEU A O 1
ATOM 1551 N N . LEU A 1 195 ? -2.807 -6.197 -3.002 1.00 82.38 195 LEU A N 1
ATOM 1552 C CA . LEU A 1 195 ? -3.178 -4.831 -3.386 1.00 82.38 195 LEU A CA 1
ATOM 1553 C C . LEU A 1 195 ? -2.040 -4.082 -4.090 1.00 82.38 195 LEU A C 1
ATOM 1555 O O . LEU A 1 195 ? -2.305 -3.331 -5.022 1.00 82.38 195 LEU A O 1
ATOM 1559 N N . LEU A 1 196 ? -0.788 -4.304 -3.678 1.00 81.75 196 LEU A N 1
ATOM 1560 C CA . LEU A 1 196 ? 0.395 -3.683 -4.282 1.00 81.75 196 LEU A CA 1
ATOM 1561 C C . LEU A 1 196 ? 0.816 -4.311 -5.623 1.00 81.75 196 LEU A C 1
ATOM 1563 O O . LEU A 1 196 ? 1.717 -3.792 -6.281 1.00 81.75 196 LEU A O 1
ATOM 1567 N N . SER A 1 197 ? 0.173 -5.398 -6.061 1.00 84.69 197 SER A N 1
ATOM 1568 C CA . SER A 1 197 ? 0.471 -6.089 -7.326 1.00 84.69 197 SER A CA 1
ATOM 1569 C C . SER A 1 197 ? -0.128 -5.407 -8.571 1.00 84.69 197 SER A C 1
ATOM 1571 O O . SER A 1 197 ? -0.719 -6.047 -9.443 1.00 84.69 197 SER A O 1
ATOM 1573 N N . PHE A 1 198 ? 0.002 -4.081 -8.654 1.00 75.38 198 PHE A N 1
ATOM 1574 C CA . PHE A 1 198 ? -0.542 -3.279 -9.753 1.00 75.38 198 PHE A CA 1
ATOM 1575 C C . PHE A 1 198 ? 0.074 -3.663 -11.113 1.00 75.38 198 PHE A C 1
ATOM 1577 O O . PHE A 1 198 ? 1.238 -4.057 -11.179 1.00 75.38 198 PHE A O 1
ATOM 1584 N N . TYR A 1 199 ? -0.692 -3.484 -12.198 1.00 68.94 199 TYR A N 1
ATOM 1585 C CA . TYR A 1 199 ? -0.234 -3.594 -13.597 1.00 68.94 199 TYR A CA 1
ATOM 1586 C C . TYR A 1 199 ? 0.313 -4.963 -14.034 1.00 68.94 199 TYR A C 1
ATOM 1588 O O . TYR A 1 199 ? 1.013 -5.065 -15.039 1.00 68.94 199 TYR A O 1
ATOM 1596 N N . VAL A 1 200 ? -0.001 -6.033 -13.302 1.00 73.88 200 VAL A N 1
ATOM 1597 C CA . VAL A 1 200 ? 0.546 -7.372 -13.554 1.00 73.88 200 VAL A CA 1
ATOM 1598 C C . VAL A 1 200 ? -0.560 -8.426 -13.609 1.00 73.88 200 VAL A C 1
ATOM 1600 O O . VAL A 1 200 ? -1.524 -8.382 -12.848 1.00 73.88 200 VAL A O 1
ATOM 1603 N N . VAL A 1 201 ? -0.439 -9.369 -14.555 1.00 78.75 201 VAL A N 1
ATOM 1604 C CA . VAL A 1 201 ? -1.422 -10.432 -14.861 1.00 78.75 201 VAL A CA 1
ATOM 1605 C C . VAL A 1 201 ? -2.866 -9.906 -14.894 1.00 78.75 201 VAL A C 1
ATOM 1607 O O . VAL A 1 201 ? -3.740 -10.355 -14.152 1.00 78.75 201 VAL A O 1
ATOM 1610 N N . ASN A 1 202 ? -3.114 -8.910 -15.743 1.00 71.25 202 ASN A N 1
ATOM 1611 C CA . ASN A 1 202 ? -4.404 -8.226 -15.867 1.00 71.25 202 ASN A CA 1
ATOM 1612 C C . ASN A 1 202 ? -4.942 -7.601 -14.570 1.00 71.25 202 ASN A C 1
ATOM 1614 O O . ASN A 1 202 ? -6.147 -7.398 -14.433 1.00 71.25 202 ASN A O 1
ATOM 1618 N N . GLY A 1 203 ? -4.073 -7.337 -13.595 1.00 72.25 203 GLY A N 1
ATOM 1619 C CA . GLY A 1 203 ? -4.487 -6.758 -12.332 1.00 72.25 203 GLY A CA 1
ATOM 1620 C C . GLY A 1 203 ? -5.197 -7.725 -11.386 1.00 72.25 203 GLY A C 1
ATOM 1621 O O . GLY A 1 203 ? -5.797 -7.282 -10.408 1.00 72.25 203 GLY A O 1
ATOM 1622 N N . MET A 1 204 ? -5.155 -9.035 -11.652 1.00 78.56 204 MET A N 1
ATOM 1623 C CA . MET A 1 204 ? -5.906 -10.019 -10.867 1.00 78.56 204 MET A CA 1
ATOM 1624 C C . MET A 1 204 ? -5.509 -10.046 -9.393 1.00 78.56 204 MET A C 1
ATOM 1626 O O . MET A 1 204 ? -6.386 -10.198 -8.549 1.00 78.56 204 MET A O 1
ATOM 1630 N N . GLY A 1 205 ? -4.221 -9.894 -9.066 1.00 79.88 205 GLY A N 1
ATOM 1631 C CA . GLY A 1 205 ? -3.783 -9.902 -7.667 1.00 79.88 205 GLY A CA 1
ATOM 1632 C C . GLY A 1 205 ? -4.454 -8.791 -6.868 1.00 79.88 205 GLY A C 1
ATOM 1633 O O . GLY A 1 205 ? -5.022 -9.037 -5.808 1.00 79.88 205 GLY A O 1
ATOM 1634 N N . MET A 1 206 ? -4.517 -7.602 -7.452 1.00 81.38 206 MET A N 1
ATOM 1635 C CA . MET A 1 206 ? -5.207 -6.471 -6.866 1.00 81.38 206 MET A CA 1
ATOM 1636 C C . MET A 1 206 ? -6.718 -6.672 -6.737 1.00 81.38 206 MET A C 1
ATOM 1638 O O . MET A 1 206 ? -7.268 -6.339 -5.694 1.00 81.38 206 MET A O 1
ATOM 1642 N N . LEU A 1 207 ? -7.382 -7.235 -7.753 1.00 82.06 207 LEU A N 1
ATOM 1643 C CA . LEU A 1 207 ? -8.817 -7.545 -7.685 1.00 82.06 207 LEU A CA 1
ATOM 1644 C C . LEU A 1 207 ? -9.133 -8.570 -6.592 1.00 82.06 207 LEU A C 1
ATOM 1646 O O . LEU A 1 207 ? -10.144 -8.466 -5.904 1.00 82.06 207 LEU A O 1
ATOM 1650 N N . VAL A 1 208 ? -8.270 -9.575 -6.429 1.00 82.31 208 VAL A N 1
ATOM 1651 C CA . VAL A 1 208 ? -8.407 -10.574 -5.364 1.00 82.31 208 VAL A CA 1
ATOM 1652 C C . VAL A 1 208 ? -8.171 -9.924 -4.001 1.00 82.31 208 VAL A C 1
ATOM 1654 O O . VAL A 1 208 ? -8.944 -10.163 -3.077 1.00 82.31 208 VAL A O 1
ATOM 1657 N N . GLY A 1 209 ? -7.145 -9.077 -3.881 1.00 81.62 209 GLY A N 1
ATOM 1658 C CA . GLY A 1 209 ? -6.863 -8.312 -2.668 1.00 81.62 209 GLY A CA 1
ATOM 1659 C C . GLY A 1 209 ? -8.018 -7.387 -2.280 1.00 81.62 209 GLY A C 1
ATOM 1660 O O . GLY A 1 209 ? -8.439 -7.402 -1.126 1.00 81.62 209 GLY A O 1
ATOM 1661 N N . SER A 1 210 ? -8.580 -6.644 -3.238 1.00 79.94 210 SER A N 1
ATOM 1662 C CA . SER A 1 210 ? -9.705 -5.738 -2.994 1.00 79.94 210 SER A CA 1
ATOM 1663 C C . SER A 1 210 ? -10.968 -6.498 -2.612 1.00 79.94 210 SER A C 1
ATOM 1665 O O . SER A 1 210 ? -11.552 -6.212 -1.573 1.00 79.94 210 SER A O 1
ATOM 1667 N N . ALA A 1 211 ? -11.336 -7.542 -3.361 1.00 80.44 211 ALA A N 1
ATOM 1668 C CA . ALA A 1 211 ? -12.483 -8.384 -3.030 1.00 80.44 211 ALA A CA 1
ATOM 1669 C C . ALA A 1 211 ? -12.355 -9.013 -1.634 1.00 80.44 211 ALA A C 1
ATOM 1671 O O . ALA A 1 211 ? -13.348 -9.121 -0.912 1.00 80.44 211 ALA A O 1
ATOM 1672 N N . TRP A 1 212 ? -11.142 -9.408 -1.235 1.00 82.62 212 TRP A N 1
ATOM 1673 C CA . TRP A 1 212 ? -10.891 -9.950 0.095 1.00 82.62 212 TRP A CA 1
ATOM 1674 C C . TRP A 1 212 ? -11.051 -8.880 1.182 1.00 82.62 212 TRP A C 1
ATOM 1676 O O . TRP A 1 212 ? -11.779 -9.126 2.142 1.00 82.62 212 TRP A O 1
ATOM 1686 N N . VAL A 1 213 ? -10.475 -7.683 1.021 1.00 78.25 213 VAL A N 1
ATOM 1687 C CA . VAL A 1 213 ? -10.691 -6.566 1.965 1.00 78.25 213 VAL A CA 1
ATOM 1688 C C . VAL A 1 213 ? -12.170 -6.241 2.098 1.00 78.25 213 VAL A C 1
ATOM 1690 O O . VAL A 1 213 ? -12.671 -6.141 3.215 1.00 78.25 213 VAL A O 1
ATOM 1693 N N . THR A 1 214 ? -12.885 -6.141 0.981 1.00 74.06 214 THR A N 1
ATOM 1694 C CA . THR A 1 214 ? -14.318 -5.837 0.966 1.00 74.06 214 THR A CA 1
ATOM 1695 C C . THR A 1 214 ? -15.132 -6.933 1.646 1.00 74.06 214 THR A C 1
ATOM 1697 O O . THR A 1 214 ? -16.047 -6.647 2.416 1.00 74.06 214 THR A O 1
ATOM 1700 N N . TYR A 1 215 ? -14.768 -8.200 1.445 1.00 76.62 215 TYR A N 1
ATOM 1701 C CA . TYR A 1 215 ? -15.371 -9.316 2.165 1.00 76.62 215 TYR A CA 1
ATOM 1702 C C . TYR A 1 215 ? -15.118 -9.239 3.678 1.00 76.62 215 TYR A C 1
ATOM 1704 O O . TYR A 1 215 ? -16.050 -9.446 4.456 1.00 76.62 215 TYR A O 1
ATOM 1712 N N . GLU A 1 216 ? -13.892 -8.929 4.116 1.00 72.62 216 GLU A N 1
ATOM 1713 C CA . GLU A 1 216 ? -13.573 -8.806 5.546 1.00 72.62 216 GLU A CA 1
ATOM 1714 C C . GLU A 1 216 ? -14.301 -7.624 6.184 1.00 72.62 216 GLU A C 1
ATOM 1716 O O . GLU A 1 216 ? -14.922 -7.787 7.233 1.00 72.62 216 GLU A O 1
ATOM 1721 N N . ALA A 1 217 ? -14.291 -6.472 5.518 1.00 70.06 217 ALA A N 1
ATOM 1722 C CA . ALA A 1 217 ? -15.017 -5.276 5.914 1.00 70.06 217 ALA A CA 1
ATOM 1723 C C . ALA A 1 217 ? -16.515 -5.559 6.130 1.00 70.06 217 ALA A C 1
ATOM 1725 O O . ALA A 1 217 ? -17.064 -5.207 7.172 1.00 70.06 217 ALA A O 1
ATOM 1726 N N . ILE A 1 218 ? -17.167 -6.240 5.179 1.00 68.25 218 ILE A N 1
ATOM 1727 C CA . ILE A 1 218 ? -18.620 -6.466 5.204 1.00 68.25 218 ILE A CA 1
ATOM 1728 C C . ILE A 1 218 ? -19.022 -7.623 6.130 1.00 68.25 218 ILE A C 1
ATOM 1730 O O . ILE A 1 218 ? -19.985 -7.485 6.878 1.00 68.25 218 ILE A O 1
ATOM 1734 N N . GLN A 1 219 ? -18.337 -8.773 6.094 1.00 68.12 219 GLN A N 1
ATOM 1735 C CA . GLN A 1 219 ? -18.746 -9.934 6.902 1.00 68.12 219 GLN A CA 1
ATOM 1736 C C . GLN A 1 219 ? -18.248 -9.892 8.342 1.00 68.12 219 GLN A C 1
ATOM 1738 O O . GLN A 1 219 ? -18.949 -10.375 9.229 1.00 68.12 219 GLN A O 1
ATOM 1743 N N . LYS A 1 220 ? -17.035 -9.383 8.585 1.00 65.31 220 LYS A N 1
ATOM 1744 C CA . LYS A 1 220 ? -16.475 -9.331 9.944 1.00 65.31 220 LYS A CA 1
ATOM 1745 C C . LYS A 1 220 ? -16.859 -8.048 10.679 1.00 65.31 220 LYS A C 1
ATOM 1747 O O . LYS A 1 220 ? -16.542 -7.937 11.859 1.00 65.31 220 LYS A O 1
ATOM 1752 N N . GLY A 1 221 ? -17.520 -7.103 10.000 1.00 60.69 221 GLY A N 1
ATOM 1753 C CA . GLY A 1 221 ? -17.923 -5.819 10.575 1.00 60.69 221 GLY A CA 1
ATOM 1754 C C . GLY A 1 221 ? -16.734 -5.003 11.076 1.00 60.69 221 GLY A C 1
ATOM 1755 O O . GLY A 1 221 ? -16.875 -4.217 12.013 1.00 60.69 221 GLY A O 1
ATOM 1756 N N . ASP A 1 222 ? -15.546 -5.221 10.500 1.00 64.00 222 ASP A N 1
ATOM 1757 C CA . ASP A 1 222 ? -14.345 -4.506 10.909 1.00 64.00 222 ASP A CA 1
ATOM 1758 C C . ASP A 1 222 ? -14.452 -3.048 10.457 1.00 64.00 222 ASP A C 1
ATOM 1760 O O . ASP A 1 222 ? -14.220 -2.703 9.293 1.00 64.00 222 ASP A O 1
ATOM 1764 N N . LYS A 1 223 ? -14.828 -2.199 11.418 1.00 68.56 223 LYS A N 1
ATOM 1765 C CA . LYS A 1 223 ? -15.050 -0.761 11.254 1.00 68.56 223 LYS A CA 1
ATOM 1766 C C . LYS A 1 223 ? -13.871 -0.121 10.520 1.00 68.56 223 LYS A C 1
ATOM 1768 O O . LYS A 1 223 ? -14.070 0.621 9.564 1.00 68.56 223 LYS A O 1
ATOM 1773 N N . VAL A 1 224 ? -12.638 -0.469 10.890 1.00 63.22 224 VAL A N 1
ATOM 1774 C CA . VAL A 1 224 ? -11.424 0.155 10.342 1.00 63.22 224 VAL A CA 1
ATOM 1775 C C . VAL A 1 224 ? -11.227 -0.185 8.865 1.00 63.22 224 VAL A C 1
ATOM 1777 O O . VAL A 1 224 ? -10.858 0.685 8.080 1.00 63.22 224 VAL A O 1
ATOM 1780 N N . SER A 1 225 ? -11.539 -1.413 8.456 1.00 65.50 225 SER A N 1
ATOM 1781 C CA . SER A 1 225 ? -11.380 -1.862 7.070 1.00 65.50 225 SER A CA 1
ATOM 1782 C C . SER A 1 225 ? -12.293 -1.109 6.090 1.00 65.50 225 SER A C 1
ATOM 1784 O O . SER A 1 225 ? -11.885 -0.807 4.969 1.00 65.50 225 SER A O 1
ATOM 1786 N N . ILE A 1 226 ? -13.490 -0.703 6.528 1.00 69.75 226 ILE A N 1
ATOM 1787 C CA . ILE A 1 226 ? -14.438 0.080 5.711 1.00 69.75 226 ILE A CA 1
ATOM 1788 C C . ILE A 1 226 ? -13.926 1.487 5.419 1.00 69.75 226 ILE A C 1
ATOM 1790 O O . ILE A 1 226 ? -14.197 2.041 4.355 1.00 69.75 226 ILE A O 1
ATOM 1794 N N . LEU A 1 227 ? -13.126 2.050 6.323 1.00 71.19 227 LEU A N 1
ATOM 1795 C CA . LEU A 1 227 ? -12.505 3.352 6.106 1.00 71.19 227 LEU A CA 1
ATOM 1796 C C . LEU A 1 227 ? -11.531 3.325 4.925 1.00 71.19 227 LEU A C 1
ATOM 1798 O O . LEU A 1 227 ? -11.325 4.361 4.305 1.00 71.19 227 LEU A O 1
ATOM 1802 N N . PHE A 1 228 ? -10.959 2.170 4.583 1.00 70.81 228 PHE A N 1
ATOM 1803 C CA . PHE A 1 228 ? -10.023 2.033 3.466 1.00 70.81 228 PHE A CA 1
ATOM 1804 C C . PHE A 1 228 ? -10.691 1.655 2.138 1.00 70.81 228 PHE A C 1
ATOM 1806 O O . PHE A 1 228 ? -10.013 1.689 1.113 1.00 70.81 228 PHE A O 1
ATOM 1813 N N . LEU A 1 229 ? -11.996 1.352 2.121 1.00 75.00 229 LEU A N 1
ATOM 1814 C CA . LEU A 1 229 ? -12.710 0.937 0.906 1.00 75.00 229 LEU A CA 1
ATOM 1815 C C . LEU A 1 229 ? -12.568 1.916 -0.268 1.00 75.00 229 LEU A C 1
ATOM 1817 O O . LEU A 1 229 ? -12.172 1.449 -1.327 1.00 75.00 229 LEU A O 1
ATOM 1821 N N . PRO A 1 230 ? -12.741 3.246 -0.111 1.00 75.94 230 PRO A N 1
ATOM 1822 C CA . PRO A 1 230 ? -12.563 4.181 -1.230 1.00 75.94 230 PRO A CA 1
ATOM 1823 C C . PRO A 1 230 ? -11.159 4.138 -1.835 1.00 75.94 230 PRO A C 1
ATOM 1825 O O . PRO A 1 230 ? -10.934 4.419 -3.009 1.00 75.94 230 PRO A O 1
ATOM 1828 N N . LEU A 1 231 ? -10.167 3.828 -0.999 1.00 74.25 231 LEU A N 1
ATOM 1829 C CA . LEU A 1 231 ? -8.792 3.729 -1.450 1.00 74.25 231 LEU A CA 1
ATOM 1830 C C . LEU A 1 231 ? -8.567 2.413 -2.196 1.00 74.25 231 LEU A C 1
ATOM 1832 O O . LEU A 1 231 ? -7.906 2.399 -3.227 1.00 74.25 231 LEU A O 1
ATOM 1836 N N . VAL A 1 232 ? -9.129 1.319 -1.691 1.00 78.56 232 VAL A N 1
ATOM 1837 C CA . VAL A 1 232 ? -9.022 -0.018 -2.280 1.00 78.56 232 VAL A CA 1
ATOM 1838 C C . VAL A 1 232 ? -9.797 -0.120 -3.597 1.00 78.56 232 VAL A C 1
ATOM 1840 O O . VAL A 1 232 ? -9.233 -0.581 -4.591 1.00 78.56 232 VAL A O 1
ATOM 1843 N N . ASP A 1 233 ? -11.041 0.351 -3.626 1.00 77.12 233 ASP A N 1
ATOM 1844 C CA . ASP A 1 233 ? -11.923 0.323 -4.793 1.00 77.12 233 ASP A CA 1
ATOM 1845 C C . ASP A 1 233 ? -11.429 1.289 -5.876 1.00 77.12 233 ASP A C 1
ATOM 1847 O O . ASP A 1 233 ? -11.248 0.877 -7.025 1.00 77.12 233 ASP A O 1
ATOM 1851 N N . GLY A 1 234 ? -11.071 2.527 -5.511 1.00 75.31 234 GLY A N 1
ATOM 1852 C CA . GLY A 1 234 ? -10.465 3.490 -6.432 1.00 75.31 234 GLY A CA 1
ATOM 1853 C C . GLY A 1 234 ? -9.163 2.986 -7.060 1.00 75.31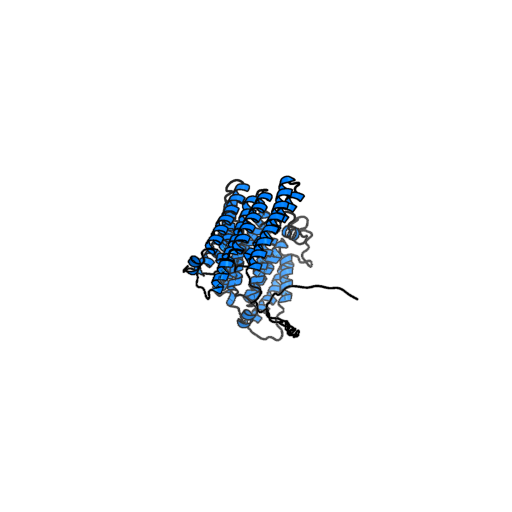 234 GLY A C 1
ATOM 1854 O O . GLY A 1 234 ? -8.971 3.093 -8.275 1.00 75.31 234 GLY A O 1
ATOM 1855 N N . LEU A 1 235 ? -8.280 2.367 -6.268 1.00 77.06 235 LEU A N 1
ATOM 1856 C CA . LEU A 1 235 ? -7.057 1.758 -6.785 1.00 77.06 235 LEU A CA 1
ATOM 1857 C C . LEU A 1 235 ? -7.392 0.570 -7.717 1.00 77.06 235 LEU A C 1
ATOM 1859 O O . LEU A 1 235 ? -6.771 0.424 -8.773 1.00 77.06 235 LEU A O 1
ATOM 1863 N N . ALA A 1 236 ? -8.367 -0.276 -7.367 1.00 77.50 236 ALA A N 1
ATOM 1864 C CA . ALA A 1 236 ? -8.737 -1.444 -8.171 1.00 77.50 236 ALA A CA 1
ATOM 1865 C C . ALA A 1 236 ? -9.357 -1.035 -9.514 1.00 77.50 236 ALA A C 1
ATOM 1867 O O . ALA A 1 236 ? -9.001 -1.583 -10.560 1.00 77.50 236 ALA A O 1
ATOM 1868 N N . ALA A 1 237 ? -10.232 -0.031 -9.501 1.00 76.31 237 ALA A N 1
ATOM 1869 C CA . ALA A 1 237 ? -10.830 0.526 -10.703 1.00 76.31 237 ALA A CA 1
ATOM 1870 C C . ALA A 1 237 ? -9.782 1.188 -11.600 1.00 76.31 237 ALA A C 1
ATOM 1872 O O . ALA A 1 237 ? -9.778 0.962 -12.808 1.00 76.31 237 ALA A O 1
ATOM 1873 N N . MET A 1 238 ? -8.851 1.942 -11.011 1.00 77.12 238 MET A N 1
ATOM 1874 C CA . MET A 1 238 ? -7.711 2.517 -11.719 1.00 77.12 238 MET A CA 1
ATOM 1875 C C . MET A 1 238 ? -6.926 1.435 -12.472 1.00 77.12 238 MET A C 1
ATOM 1877 O O . MET A 1 238 ? -6.696 1.547 -13.673 1.00 77.12 238 MET A O 1
ATOM 1881 N N . ASN A 1 239 ? -6.573 0.351 -11.787 1.00 78.06 239 ASN A N 1
ATOM 1882 C CA . ASN A 1 239 ? -5.842 -0.766 -12.372 1.00 78.06 239 ASN A CA 1
ATOM 1883 C C . ASN A 1 239 ? -6.614 -1.449 -13.518 1.00 78.06 239 ASN A C 1
ATOM 1885 O O . ASN A 1 239 ? -6.016 -1.759 -14.544 1.00 78.06 239 ASN A O 1
ATOM 1889 N N . LEU A 1 240 ? -7.939 -1.600 -13.411 1.00 78.31 240 LEU A N 1
ATOM 1890 C CA . LEU A 1 240 ? -8.771 -2.077 -14.525 1.00 78.31 240 LEU A CA 1
ATOM 1891 C C . LEU A 1 240 ? -8.777 -1.105 -15.713 1.00 78.31 240 LEU A C 1
ATOM 1893 O O . LEU A 1 240 ? -8.655 -1.540 -16.855 1.00 78.31 240 LEU A O 1
ATOM 1897 N N . ILE A 1 241 ? -8.915 0.198 -15.459 1.00 79.25 241 ILE A N 1
ATOM 1898 C CA . ILE A 1 241 ? -8.964 1.239 -16.496 1.00 79.25 241 ILE A CA 1
ATOM 1899 C C . ILE A 1 241 ? -7.674 1.254 -17.320 1.00 79.25 241 ILE A C 1
ATOM 1901 O O . ILE A 1 241 ? -7.742 1.283 -18.550 1.00 79.25 241 ILE A O 1
ATOM 1905 N N . TYR A 1 242 ? -6.516 1.197 -16.657 1.00 74.81 242 TYR A N 1
ATOM 1906 C CA . TYR A 1 242 ? -5.229 1.120 -17.347 1.00 74.81 242 TYR A CA 1
ATOM 1907 C C . TYR A 1 242 ? -5.045 -0.211 -18.075 1.00 74.81 242 TYR A C 1
ATOM 1909 O O . TYR A 1 242 ? -4.545 -0.231 -19.195 1.00 74.81 242 TYR A O 1
ATOM 1917 N N . GLN A 1 243 ? -5.466 -1.327 -17.473 1.00 73.44 243 GLN A N 1
ATOM 1918 C CA . GLN A 1 243 ? -5.296 -2.644 -18.084 1.00 73.44 243 GLN A CA 1
ATOM 1919 C C . GLN A 1 243 ? -6.146 -2.827 -19.344 1.00 73.44 243 GLN A C 1
ATOM 1921 O O . GLN A 1 243 ? -5.705 -3.448 -20.309 1.00 73.44 243 GLN A O 1
ATOM 1926 N N . PHE A 1 244 ? -7.374 -2.310 -19.336 1.00 77.38 244 PHE A N 1
ATOM 1927 C CA . PHE A 1 244 ? -8.268 -2.359 -20.490 1.00 77.38 244 PHE A CA 1
ATOM 1928 C C . PHE A 1 244 ? -7.974 -1.272 -21.529 1.00 77.38 244 PHE A C 1
ATOM 1930 O O . PHE A 1 244 ? -8.706 -1.187 -22.515 1.00 77.38 244 PHE A O 1
ATOM 1937 N N . ASP A 1 245 ? -6.930 -0.465 -21.312 1.00 76.38 245 ASP A N 1
ATOM 1938 C CA . ASP A 1 245 ? -6.518 0.645 -22.172 1.00 76.38 245 ASP A CA 1
ATOM 1939 C C . ASP A 1 245 ? -7.714 1.520 -22.584 1.00 76.38 245 ASP A C 1
ATOM 1941 O O . ASP A 1 245 ? -7.984 1.770 -23.763 1.00 76.38 245 ASP A O 1
ATOM 1945 N N . VAL A 1 246 ? -8.520 1.919 -21.588 1.00 74.00 246 VAL A N 1
ATOM 1946 C CA . VAL A 1 246 ? -9.778 2.641 -21.818 1.00 74.00 246 VAL A CA 1
ATOM 1947 C C . VAL A 1 246 ? -9.475 4.080 -22.231 1.00 74.00 246 VAL A C 1
ATOM 1949 O O . VAL A 1 246 ? -9.476 5.008 -21.423 1.00 74.00 246 VAL A O 1
ATOM 1952 N N . GLY A 1 247 ? -9.229 4.261 -23.525 1.00 79.12 247 GLY A N 1
ATOM 1953 C CA . GLY A 1 247 ? -8.911 5.552 -24.120 1.00 79.12 247 GLY A CA 1
ATOM 1954 C C . GLY A 1 247 ? -7.486 6.029 -23.812 1.00 79.12 247 GLY A C 1
ATOM 1955 O O . GLY A 1 247 ? -6.679 5.280 -23.273 1.00 79.12 247 GLY A O 1
ATOM 1956 N N . PRO A 1 248 ? -7.155 7.281 -24.170 1.00 83.69 248 PRO A N 1
ATOM 1957 C CA . PRO A 1 248 ? -5.829 7.854 -23.938 1.00 83.69 248 PRO A CA 1
ATOM 1958 C C . PRO A 1 248 ? -5.471 7.940 -22.446 1.00 83.69 248 PRO A C 1
ATOM 1960 O O . PRO A 1 248 ? -6.359 8.079 -21.605 1.00 83.69 248 PRO A O 1
ATOM 1963 N N . SER A 1 249 ? -4.175 7.990 -22.119 1.00 78.50 249 SER A N 1
ATOM 1964 C CA . SER A 1 249 ? -3.665 8.099 -20.736 1.00 78.50 249 SER A CA 1
ATOM 1965 C C . SER A 1 249 ? -4.331 9.214 -19.920 1.00 78.50 249 SER A C 1
ATOM 1967 O O . SER A 1 249 ? -4.684 9.013 -18.760 1.00 78.50 249 SER A O 1
ATOM 1969 N N . ALA A 1 250 ? -4.601 10.366 -20.543 1.00 79.25 250 ALA A N 1
ATOM 1970 C CA . ALA A 1 250 ? -5.285 11.470 -19.880 1.00 79.25 250 ALA A CA 1
ATOM 1971 C C . ALA A 1 250 ? -6.723 11.130 -19.452 1.00 79.25 250 ALA A C 1
ATOM 1973 O O . ALA A 1 250 ? -7.164 11.512 -18.367 1.00 79.25 250 ALA A O 1
ATOM 1974 N N . MET A 1 251 ? -7.441 10.373 -20.285 1.00 81.56 251 MET A N 1
ATOM 1975 C CA . MET A 1 251 ? -8.784 9.884 -19.981 1.00 81.56 251 MET A CA 1
ATOM 1976 C C . MET A 1 251 ? -8.746 8.815 -18.886 1.00 81.56 251 MET A C 1
ATOM 1978 O O . MET A 1 251 ? -9.593 8.840 -17.999 1.00 81.56 251 MET A O 1
ATOM 1982 N N . GLN A 1 252 ? -7.746 7.933 -18.898 1.00 82.88 252 GLN A N 1
ATOM 1983 C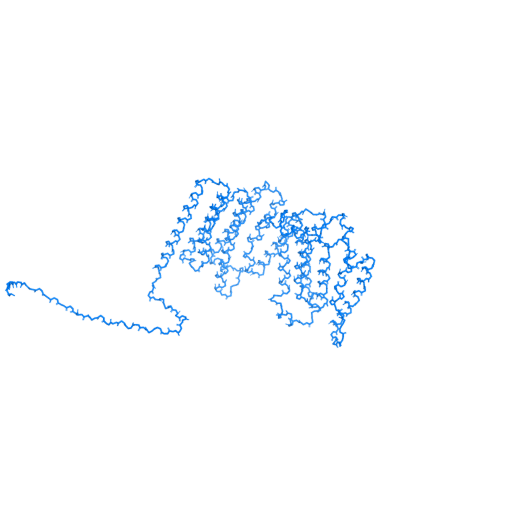 CA . GLN A 1 252 ? -7.556 6.907 -17.867 1.00 82.88 252 GLN A CA 1
ATOM 1984 C C . GLN A 1 252 ? -7.328 7.539 -16.487 1.00 82.88 252 GLN A C 1
ATOM 1986 O O . GLN A 1 252 ? -8.042 7.223 -15.534 1.00 82.88 252 GLN A O 1
ATOM 1991 N N . ASN A 1 253 ? -6.410 8.507 -16.409 1.00 81.81 253 ASN A N 1
ATOM 1992 C CA . ASN A 1 253 ? -6.142 9.301 -15.209 1.00 81.81 253 ASN A CA 1
ATOM 1993 C C . ASN A 1 253 ? -7.406 10.036 -14.735 1.00 81.81 253 ASN A C 1
ATOM 1995 O O . ASN A 1 253 ? -7.761 9.999 -13.560 1.00 81.81 253 ASN A O 1
ATOM 1999 N N . PHE A 1 254 ? -8.134 10.673 -15.654 1.00 84.00 254 PHE A N 1
ATOM 2000 C CA . PHE A 1 254 ? -9.356 11.398 -15.314 1.00 84.00 254 PHE A CA 1
ATOM 2001 C C . PHE A 1 254 ? -10.453 10.478 -14.759 1.00 84.00 254 PHE A C 1
ATOM 2003 O O . PHE A 1 254 ? -11.062 10.795 -13.739 1.00 84.00 254 PHE A O 1
ATOM 2010 N N . LEU A 1 255 ? -10.688 9.325 -15.393 1.00 84.69 255 LEU A N 1
ATOM 2011 C CA . LEU A 1 255 ? -11.682 8.345 -14.950 1.00 84.69 255 LEU A CA 1
ATOM 2012 C C . LEU A 1 255 ? -11.318 7.753 -13.587 1.00 84.69 255 LEU A C 1
ATOM 2014 O O . LEU A 1 255 ? -12.157 7.736 -12.688 1.00 84.69 255 LEU A O 1
ATOM 2018 N N . ALA A 1 256 ? -10.067 7.324 -13.414 1.00 84.00 256 ALA A N 1
ATOM 2019 C CA . ALA A 1 256 ? -9.581 6.796 -12.146 1.00 84.00 256 ALA A CA 1
ATOM 2020 C C . ALA A 1 256 ? -9.705 7.839 -11.025 1.00 84.00 256 ALA A C 1
ATOM 2022 O O . ALA A 1 256 ? -10.264 7.553 -9.968 1.00 84.00 256 ALA A O 1
ATOM 2023 N N . GLY A 1 257 ? -9.261 9.076 -11.268 1.00 83.62 257 GLY A N 1
ATOM 2024 C CA . GLY A 1 257 ? -9.358 10.156 -10.288 1.00 83.62 257 GLY A CA 1
ATOM 2025 C C . GLY A 1 257 ? -10.803 10.561 -9.978 1.00 83.62 257 GLY A C 1
ATOM 2026 O O . GLY A 1 257 ? -11.125 10.878 -8.833 1.00 83.62 257 GLY A O 1
ATOM 2027 N N . GLY A 1 258 ? -11.700 10.476 -10.964 1.00 85.62 258 GLY A N 1
ATOM 2028 C CA . GLY A 1 258 ? -13.135 10.683 -10.784 1.00 85.62 258 GLY A CA 1
ATOM 2029 C C . GLY A 1 258 ? -13.781 9.653 -9.853 1.00 85.62 258 GLY A C 1
ATOM 2030 O O . GLY A 1 258 ? -14.602 10.033 -9.021 1.00 85.62 258 GLY A O 1
ATOM 2031 N N . ILE A 1 259 ? -13.382 8.380 -9.935 1.00 86.56 259 ILE A N 1
ATOM 2032 C CA . ILE A 1 259 ? -13.870 7.320 -9.033 1.00 86.56 259 ILE A CA 1
ATOM 2033 C C . ILE A 1 259 ? -13.457 7.620 -7.590 1.00 86.56 259 ILE A C 1
ATOM 2035 O O . ILE A 1 259 ? -14.324 7.713 -6.723 1.00 86.56 259 ILE A O 1
ATOM 2039 N N . PHE A 1 260 ? -12.172 7.907 -7.353 1.00 85.31 260 PHE A N 1
ATOM 2040 C CA . PHE A 1 260 ? -11.681 8.333 -6.036 1.00 85.31 260 PHE A CA 1
ATOM 2041 C C . PHE A 1 260 ? -12.432 9.552 -5.489 1.00 85.31 260 PHE A C 1
ATOM 2043 O O . PHE A 1 260 ? -12.757 9.611 -4.302 1.00 85.31 260 PHE A O 1
ATOM 2050 N N . PHE A 1 261 ? -12.721 10.534 -6.349 1.00 87.62 261 PHE A N 1
ATOM 2051 C CA . PHE A 1 261 ? -13.467 11.723 -5.954 1.00 87.62 261 PHE A CA 1
ATOM 2052 C C . PHE A 1 261 ? -14.911 11.406 -5.559 1.00 87.62 261 PHE A C 1
ATOM 2054 O O . PHE A 1 261 ? -15.375 11.885 -4.525 1.00 87.62 261 PHE A O 1
ATOM 2061 N N . LEU A 1 262 ? -15.616 10.595 -6.351 1.00 87.75 262 LEU A N 1
ATOM 2062 C CA . LEU A 1 262 ? -17.004 10.224 -6.082 1.00 87.75 262 LEU A CA 1
ATOM 2063 C C . LEU A 1 262 ? -17.135 9.361 -4.823 1.00 87.75 262 LEU A C 1
ATOM 2065 O O . LEU A 1 262 ? -18.009 9.629 -4.000 1.00 87.75 262 LEU A O 1
ATOM 2069 N N . GLU A 1 263 ? -16.257 8.376 -4.636 1.00 84.94 263 GLU A N 1
ATOM 2070 C CA . GLU A 1 263 ? -16.240 7.533 -3.435 1.00 84.94 263 GLU A CA 1
ATOM 2071 C C . GLU A 1 263 ? -15.851 8.338 -2.188 1.00 84.94 263 GLU A C 1
ATOM 2073 O O . GLU A 1 263 ? -16.492 8.224 -1.140 1.00 84.94 263 GLU A O 1
ATOM 2078 N N . GLY A 1 264 ? -14.865 9.232 -2.313 1.00 85.38 264 GLY A N 1
ATOM 2079 C CA . GLY A 1 264 ? -14.495 10.161 -1.250 1.00 85.38 264 GLY A CA 1
ATOM 2080 C C . GLY A 1 264 ? -15.644 11.096 -0.863 1.00 85.38 264 GLY A C 1
ATOM 2081 O O . GLY A 1 264 ? -15.959 11.247 0.319 1.00 85.38 264 GLY A O 1
ATOM 2082 N N . ALA A 1 265 ? -16.337 11.671 -1.850 1.00 84.94 265 ALA A N 1
ATOM 2083 C CA . ALA A 1 265 ? -17.511 12.511 -1.629 1.00 84.94 265 ALA A CA 1
ATOM 2084 C C . ALA A 1 265 ? -18.673 11.734 -0.988 1.00 84.94 265 ALA A C 1
ATOM 2086 O O . ALA A 1 265 ? -19.336 12.261 -0.093 1.00 84.94 265 ALA A O 1
ATOM 2087 N N . ALA A 1 266 ? -18.895 10.478 -1.390 1.00 84.38 266 ALA A N 1
ATOM 2088 C CA . ALA A 1 266 ? -19.896 9.606 -0.784 1.00 84.38 266 ALA A CA 1
ATOM 2089 C C . ALA A 1 266 ? -19.586 9.332 0.696 1.00 84.38 266 ALA A C 1
ATOM 2091 O O . ALA A 1 266 ? -20.480 9.441 1.532 1.00 84.38 266 ALA A O 1
ATOM 2092 N N . MET A 1 267 ? -18.325 9.071 1.048 1.00 82.00 267 MET A N 1
ATOM 2093 C CA . MET A 1 267 ? -17.901 8.885 2.443 1.00 82.00 267 MET A CA 1
ATOM 2094 C C . MET A 1 267 ? -18.041 10.158 3.277 1.00 82.00 267 MET A C 1
ATOM 2096 O O . MET A 1 267 ? -18.510 10.103 4.413 1.00 82.00 267 MET A O 1
ATOM 2100 N N . ILE A 1 268 ? -17.709 11.323 2.714 1.00 81.06 268 ILE A N 1
ATOM 2101 C CA . ILE A 1 268 ? -17.952 12.612 3.377 1.00 81.06 268 ILE A CA 1
ATOM 2102 C C . ILE A 1 268 ? -19.455 12.800 3.622 1.00 81.06 268 ILE A C 1
ATOM 2104 O O . ILE A 1 268 ? -19.855 13.170 4.729 1.00 81.06 268 ILE A O 1
ATOM 2108 N N . TYR A 1 269 ? -20.296 12.499 2.629 1.00 81.88 269 TYR A N 1
ATOM 2109 C CA . TYR A 1 269 ? -21.749 12.582 2.759 1.00 81.88 269 TYR A CA 1
ATOM 2110 C C . TYR A 1 269 ? -22.288 11.626 3.831 1.00 81.88 269 TYR A C 1
ATOM 2112 O O . TYR A 1 269 ? -23.050 12.058 4.697 1.00 81.88 269 TYR A O 1
ATOM 2120 N N . LEU A 1 270 ? -21.856 10.363 3.839 1.00 79.88 270 LEU A N 1
ATOM 2121 C CA . LEU A 1 270 ? -22.239 9.384 4.860 1.00 79.88 270 LEU A CA 1
ATOM 2122 C C . LEU A 1 270 ? -21.785 9.816 6.258 1.00 79.88 270 LEU A C 1
ATOM 2124 O O . LEU A 1 270 ? -22.580 9.756 7.191 1.00 79.88 270 LEU A O 1
ATOM 2128 N N . SER A 1 271 ? -20.577 10.376 6.391 1.00 76.31 271 SER A N 1
ATOM 2129 C CA . SER A 1 271 ? -20.089 10.924 7.667 1.00 76.31 271 SER A CA 1
ATOM 2130 C C . SER A 1 271 ? -20.949 12.081 8.196 1.00 76.31 271 SER A C 1
ATOM 2132 O O . SER A 1 271 ? -20.963 12.351 9.391 1.00 76.31 271 SER A O 1
ATOM 2134 N N . SER A 1 272 ? -21.689 12.775 7.323 1.00 72.44 272 SER A N 1
ATOM 2135 C CA . SER A 1 272 ? -22.614 13.842 7.728 1.00 72.44 272 SER A CA 1
ATOM 2136 C C . SER A 1 272 ? -23.995 13.330 8.159 1.00 72.44 272 SER A C 1
ATOM 2138 O O . SER A 1 272 ? -24.778 14.085 8.732 1.00 72.44 272 SER A O 1
ATOM 2140 N N . LYS A 1 273 ? -24.309 12.057 7.886 1.00 78.19 273 LYS A N 1
ATOM 2141 C CA . LYS A 1 273 ? -25.578 11.392 8.212 1.00 78.19 273 LYS A CA 1
ATOM 2142 C C . LYS A 1 273 ? -25.403 10.462 9.414 1.00 78.19 273 LYS A C 1
ATOM 2144 O O . LYS A 1 273 ? -25.602 9.256 9.300 1.00 78.19 273 LYS A O 1
ATOM 2149 N N . THR A 1 274 ? -25.059 11.045 10.560 1.00 72.25 274 THR A N 1
ATOM 2150 C CA . THR A 1 274 ? -24.792 10.329 11.819 1.00 72.25 274 THR A CA 1
ATOM 2151 C C . THR A 1 274 ? -25.899 9.340 12.171 1.00 72.25 274 THR A C 1
ATOM 2153 O O . THR A 1 274 ? -25.615 8.162 12.349 1.00 72.25 274 THR A O 1
ATOM 2156 N N . ASP A 1 275 ? -27.158 9.776 12.151 1.00 69.56 275 ASP A N 1
ATOM 2157 C CA . ASP A 1 275 ? -28.295 8.955 12.590 1.00 69.56 275 ASP A CA 1
ATOM 2158 C C . ASP A 1 275 ? -28.468 7.695 11.724 1.00 69.56 275 ASP A C 1
ATOM 2160 O O . ASP A 1 275 ? -28.698 6.602 12.228 1.00 69.56 275 ASP A O 1
ATOM 2164 N N . ALA A 1 276 ? -28.271 7.816 10.408 1.00 70.12 276 ALA A N 1
ATOM 2165 C CA . ALA A 1 276 ? -28.413 6.692 9.482 1.00 70.12 276 ALA A CA 1
ATOM 2166 C C . ALA A 1 276 ? -27.279 5.661 9.611 1.00 70.12 276 ALA A C 1
ATOM 2168 O O . ALA A 1 276 ? -27.494 4.479 9.346 1.00 70.12 276 ALA A O 1
ATOM 2169 N N . VAL A 1 277 ? -26.072 6.103 9.985 1.00 70.81 277 VAL A N 1
ATOM 2170 C CA . VAL A 1 277 ? -24.920 5.217 10.211 1.00 70.81 277 VAL A CA 1
ATOM 2171 C C . VAL A 1 277 ? -25.009 4.566 11.592 1.00 70.81 277 VAL A C 1
ATOM 2173 O O . VAL A 1 277 ? -24.724 3.374 11.713 1.00 70.81 277 VAL A O 1
ATOM 2176 N N . TYR A 1 278 ? -25.460 5.311 12.604 1.00 66.56 278 TYR A N 1
ATOM 2177 C CA . TYR A 1 278 ? -25.685 4.806 13.959 1.00 66.56 278 TYR A CA 1
ATOM 2178 C C . TYR A 1 278 ? -26.744 3.697 13.973 1.00 66.56 278 TYR A C 1
ATOM 2180 O O . TYR A 1 278 ? -26.490 2.615 14.495 1.00 66.56 278 TYR A O 1
ATOM 2188 N N . ASP A 1 279 ? -27.873 3.921 13.290 1.00 69.69 279 ASP A N 1
ATOM 2189 C CA . ASP A 1 279 ? -28.985 2.964 13.185 1.00 69.69 279 ASP A CA 1
ATOM 2190 C C . ASP A 1 279 ? -28.728 1.820 12.187 1.00 69.69 279 ASP A C 1
ATOM 2192 O O . ASP A 1 279 ? -29.569 0.928 11.997 1.00 69.69 279 ASP A O 1
ATOM 2196 N N . SER A 1 280 ? -27.582 1.825 11.502 1.00 68.19 280 SER A N 1
ATOM 2197 C CA . SER A 1 280 ? -27.262 0.769 10.553 1.00 68.19 280 SER A CA 1
ATOM 2198 C C . SER A 1 280 ? -26.981 -0.541 11.297 1.00 68.19 280 SER A C 1
ATOM 2200 O O . SER A 1 280 ? -26.057 -0.652 12.096 1.00 68.19 280 SER A O 1
ATOM 2202 N N . LYS A 1 281 ? -27.736 -1.598 10.974 1.00 62.44 281 LYS A N 1
ATOM 2203 C CA . LYS A 1 281 ? -27.525 -2.962 11.514 1.00 62.44 281 LYS A CA 1
ATOM 2204 C C . LYS A 1 281 ? -26.195 -3.605 11.089 1.00 62.44 281 LYS A C 1
ATOM 2206 O O . LYS A 1 281 ? -25.977 -4.783 11.346 1.00 62.44 281 LYS A O 1
ATOM 2211 N N . VAL A 1 282 ? -25.364 -2.866 10.357 1.00 64.69 282 VAL A N 1
ATOM 2212 C CA . VAL A 1 282 ? -24.062 -3.309 9.855 1.00 64.69 282 VAL A CA 1
ATOM 2213 C C . VAL A 1 282 ? -23.001 -3.214 10.957 1.00 64.69 282 VAL A C 1
ATOM 2215 O O . VAL A 1 282 ? -22.032 -3.966 10.917 1.00 64.69 282 VAL A O 1
ATOM 2218 N N . PHE A 1 283 ? -23.199 -2.350 11.961 1.00 67.50 283 PHE A N 1
ATOM 2219 C CA . PHE A 1 283 ? -22.232 -2.120 13.032 1.00 67.50 283 PHE A CA 1
ATOM 2220 C C . PHE A 1 283 ? -22.851 -2.268 14.417 1.00 67.50 283 PHE A C 1
ATOM 2222 O O . PHE A 1 283 ? -23.949 -1.786 14.677 1.00 67.50 283 PHE A O 1
ATOM 2229 N N . GLU A 1 284 ? -22.098 -2.885 15.324 1.00 69.19 284 GLU A N 1
ATOM 2230 C CA . GLU A 1 284 ? -22.365 -2.826 16.760 1.00 69.19 284 GLU A CA 1
ATOM 2231 C C . GLU A 1 284 ? -21.404 -1.819 17.402 1.00 69.19 284 GLU A C 1
ATOM 2233 O O . GLU A 1 284 ? -20.182 -1.915 17.240 1.00 69.19 284 GLU A O 1
ATOM 2238 N N . TRP A 1 285 ? -21.945 -0.832 18.114 1.00 76.75 285 TRP A N 1
ATOM 2239 C CA . TRP A 1 285 ? -21.183 0.203 18.821 1.00 76.75 285 TRP A CA 1
ATOM 2240 C C . TRP A 1 285 ? -21.049 -0.178 20.294 1.00 76.75 285 TRP A C 1
ATOM 2242 O O . TRP A 1 285 ? -22.035 -0.577 20.913 1.00 76.75 285 TRP A O 1
ATOM 2252 N N . LYS A 1 286 ? -19.837 -0.098 20.857 1.00 72.31 286 LYS A N 1
ATOM 2253 C CA . LYS A 1 286 ? -19.634 -0.342 22.294 1.00 72.31 286 LYS A CA 1
ATOM 2254 C C . LYS A 1 286 ? -20.090 0.853 23.123 1.00 72.31 286 LYS A C 1
ATOM 2256 O O . LYS A 1 286 ? -20.668 0.664 24.190 1.00 72.31 286 LYS A O 1
ATOM 2261 N N . ASP A 1 287 ? -19.822 2.050 22.620 1.00 77.81 287 ASP A N 1
ATOM 2262 C CA . ASP A 1 287 ? -20.196 3.335 23.194 1.00 77.81 287 ASP A CA 1
ATOM 2263 C C . ASP A 1 287 ? -20.371 4.395 22.090 1.00 77.81 287 ASP A C 1
ATOM 2265 O O . ASP A 1 287 ? -20.052 4.176 20.914 1.00 77.81 287 ASP A O 1
ATOM 2269 N N . ASP A 1 288 ? -20.919 5.545 22.480 1.00 75.19 288 ASP A N 1
ATOM 2270 C CA . ASP A 1 288 ? -21.140 6.671 21.570 1.00 75.19 288 ASP A CA 1
ATOM 2271 C C . ASP A 1 288 ? -19.812 7.323 21.141 1.00 75.19 288 ASP A C 1
ATOM 2273 O O . ASP A 1 288 ? -19.695 7.808 20.016 1.00 75.19 288 ASP A O 1
ATOM 2277 N N . ASP A 1 289 ? -18.780 7.271 21.989 1.00 74.94 289 ASP A N 1
ATOM 2278 C CA . ASP A 1 289 ? -17.451 7.821 21.698 1.00 74.94 289 ASP A CA 1
ATOM 2279 C C . ASP A 1 289 ? -16.755 7.066 20.547 1.00 74.94 289 ASP A C 1
ATOM 2281 O O . ASP A 1 289 ? -16.212 7.692 19.631 1.00 74.94 289 ASP A O 1
ATOM 2285 N N . GLU A 1 290 ? -16.819 5.729 20.528 1.00 75.00 290 GLU A N 1
ATOM 2286 C CA . GLU A 1 290 ? -16.319 4.889 19.432 1.00 75.00 290 GLU A CA 1
ATOM 2287 C C . GLU A 1 290 ? -17.054 5.201 18.121 1.00 75.00 290 GLU A C 1
ATOM 2289 O O . GLU A 1 290 ? -16.437 5.242 17.051 1.00 75.00 290 GLU A O 1
ATOM 2294 N N . PHE A 1 291 ? -18.364 5.453 18.191 1.00 76.88 291 PHE A N 1
ATOM 2295 C CA . PHE A 1 291 ? -19.153 5.853 17.031 1.00 76.88 291 PHE A CA 1
ATOM 2296 C C . PHE A 1 291 ? -18.720 7.218 16.481 1.00 76.88 291 PHE A C 1
ATOM 2298 O O . PHE A 1 291 ? -18.458 7.342 15.280 1.00 76.88 291 PHE A O 1
ATOM 2305 N N . PHE A 1 292 ? -18.600 8.238 17.332 1.00 74.94 292 PHE A N 1
ATOM 2306 C CA . PHE A 1 292 ? -18.185 9.568 16.885 1.00 74.94 292 PHE A CA 1
ATOM 2307 C C . PHE A 1 292 ? -16.764 9.554 16.317 1.00 74.94 292 PHE A C 1
ATOM 2309 O O . PHE A 1 292 ? -16.525 10.128 15.252 1.00 74.94 292 PHE A O 1
ATOM 2316 N N . GLN A 1 293 ? -15.843 8.817 16.942 1.00 75.69 293 GLN A N 1
ATOM 2317 C CA . GLN A 1 293 ? -14.487 8.634 16.426 1.00 75.69 293 GLN A CA 1
ATOM 2318 C C . GLN A 1 293 ? -14.484 7.947 15.049 1.00 75.69 293 GLN A C 1
ATOM 2320 O O . GLN A 1 293 ? -13.741 8.345 14.147 1.00 75.69 293 GLN A O 1
ATOM 2325 N N . TYR A 1 294 ? -15.347 6.951 14.848 1.00 77.31 294 TYR A N 1
ATOM 2326 C CA . TYR A 1 294 ? -15.500 6.282 13.561 1.00 77.31 294 TYR A CA 1
ATOM 2327 C C . TYR A 1 294 ? -16.037 7.213 12.464 1.00 77.31 294 TYR A C 1
ATOM 2329 O O . TYR A 1 294 ? -15.486 7.248 11.361 1.00 77.31 294 TYR A O 1
ATOM 2337 N N . ILE A 1 295 ? -17.070 8.006 12.761 1.00 79.06 295 ILE A N 1
ATOM 2338 C CA . ILE A 1 295 ? -17.620 9.007 11.835 1.00 79.06 295 ILE A CA 1
ATOM 2339 C C . ILE A 1 295 ? -16.562 10.048 11.453 1.00 79.06 295 ILE A C 1
ATOM 2341 O O . ILE A 1 295 ? -16.455 10.438 10.284 1.00 79.06 295 ILE A O 1
ATOM 2345 N N . GLU A 1 296 ? -15.740 10.480 12.411 1.00 76.88 296 GLU A N 1
ATOM 2346 C CA . GLU A 1 296 ? -14.630 11.386 12.133 1.00 76.88 296 GLU A CA 1
ATOM 2347 C C . GLU A 1 296 ? -13.612 10.770 11.170 1.00 76.88 296 GLU A C 1
ATOM 2349 O O . GLU A 1 296 ? -13.216 11.431 10.204 1.00 76.88 296 GLU A O 1
ATOM 2354 N N . TYR A 1 297 ? -13.222 9.512 11.389 1.00 78.88 297 TYR A N 1
ATOM 2355 C CA . TYR A 1 297 ? -12.299 8.810 10.502 1.00 78.88 297 TYR A CA 1
ATOM 2356 C C . TYR A 1 297 ? -12.894 8.521 9.124 1.00 78.88 297 TYR A C 1
ATOM 2358 O O . TYR A 1 297 ? -12.172 8.587 8.129 1.00 78.88 297 TYR A O 1
ATOM 2366 N N . MET A 1 298 ? -14.203 8.279 9.032 1.00 80.12 298 MET A N 1
ATOM 2367 C CA . MET A 1 298 ? -14.916 8.136 7.761 1.00 80.12 298 MET A CA 1
ATOM 2368 C C . MET A 1 298 ? -14.851 9.429 6.949 1.00 80.12 298 MET A C 1
ATOM 2370 O O . MET A 1 298 ? -14.476 9.411 5.776 1.00 80.12 298 MET A O 1
ATOM 2374 N N . GLY A 1 299 ? -15.142 10.564 7.591 1.00 78.69 299 GLY A N 1
ATOM 2375 C CA . GLY A 1 299 ? -15.012 11.876 6.964 1.00 78.69 299 GLY A CA 1
ATOM 2376 C C . GLY A 1 299 ? -13.567 12.190 6.564 1.00 78.69 299 GLY A C 1
ATOM 2377 O O . GLY A 1 299 ? -13.335 12.711 5.476 1.00 78.69 299 GLY A O 1
ATOM 2378 N N . PHE A 1 300 ? -12.588 11.839 7.404 1.00 82.19 300 PHE A N 1
ATOM 2379 C CA . PHE A 1 300 ? -11.166 12.021 7.099 1.00 82.19 300 PHE A CA 1
ATOM 2380 C C . PHE A 1 300 ? -10.724 11.193 5.892 1.00 82.19 300 PHE A C 1
ATOM 2382 O O . PHE A 1 300 ? -10.136 11.741 4.960 1.00 82.19 300 PHE A O 1
ATOM 2389 N N . SER A 1 301 ? -11.057 9.901 5.870 1.00 83.19 301 SER A N 1
ATOM 2390 C CA . SER A 1 301 ? -10.749 9.023 4.741 1.00 83.19 301 SER A CA 1
ATOM 2391 C C . SER A 1 301 ? -11.389 9.525 3.445 1.00 83.19 301 SER A C 1
ATOM 2393 O O . SER A 1 301 ? -10.716 9.622 2.420 1.00 83.19 301 SER A O 1
ATOM 2395 N N . GLY A 1 302 ? -12.656 9.953 3.504 1.00 84.19 302 GLY A N 1
ATOM 2396 C CA . GLY A 1 302 ? -13.348 10.521 2.350 1.00 84.19 302 GLY A CA 1
ATOM 2397 C C . GLY A 1 302 ? -12.660 11.769 1.787 1.00 84.19 302 GLY A C 1
ATOM 2398 O O . GLY A 1 302 ? -12.511 11.897 0.573 1.00 84.19 302 GLY A O 1
ATOM 2399 N N . VAL A 1 303 ? -12.159 12.659 2.654 1.00 85.56 303 VAL A N 1
ATOM 2400 C CA . VAL A 1 303 ? -11.362 13.827 2.235 1.00 85.56 303 VAL A CA 1
ATOM 2401 C C . VAL A 1 303 ? -10.060 13.392 1.569 1.00 85.56 303 VAL A C 1
ATOM 2403 O O . VAL A 1 303 ? -9.733 13.898 0.499 1.00 85.56 303 VAL A O 1
ATOM 2406 N N . VAL A 1 304 ? -9.324 12.452 2.164 1.00 84.81 304 VAL A N 1
ATOM 2407 C CA . VAL A 1 304 ? -8.058 11.960 1.597 1.00 84.81 304 VAL A CA 1
ATOM 2408 C C . VAL A 1 304 ? -8.281 11.328 0.221 1.00 84.81 304 VAL A C 1
ATOM 2410 O O . VAL A 1 304 ? -7.546 11.646 -0.714 1.00 84.81 304 VAL A O 1
ATOM 2413 N N . ALA A 1 305 ? -9.317 10.499 0.070 1.00 85.75 305 ALA A N 1
ATOM 2414 C CA . ALA A 1 305 ? -9.687 9.894 -1.206 1.00 85.75 305 ALA A CA 1
ATOM 2415 C C . ALA A 1 305 ? -10.069 10.957 -2.248 1.00 85.75 305 ALA A C 1
ATOM 2417 O O . ALA A 1 305 ? -9.553 10.931 -3.364 1.00 85.75 305 ALA A O 1
ATOM 2418 N N . ALA A 1 306 ? -10.883 11.950 -1.873 1.00 87.94 306 ALA A N 1
ATOM 2419 C CA . ALA A 1 306 ? -11.296 13.011 -2.787 1.00 87.94 306 ALA A CA 1
ATOM 2420 C C . ALA A 1 306 ? -10.121 13.878 -3.267 1.00 87.94 306 ALA A C 1
ATOM 2422 O O . ALA A 1 306 ? -10.017 14.179 -4.458 1.00 87.94 306 ALA A O 1
ATOM 2423 N N . LEU A 1 307 ? -9.206 14.242 -2.364 1.00 88.12 307 LEU A N 1
ATOM 2424 C CA . LEU A 1 307 ? -7.994 14.985 -2.713 1.00 88.12 307 LEU A CA 1
ATOM 2425 C C . LEU A 1 307 ? -7.048 14.152 -3.587 1.00 88.12 307 LEU A C 1
ATOM 2427 O O . LEU A 1 307 ? -6.514 14.658 -4.575 1.00 88.12 307 LEU A O 1
ATOM 2431 N N . GLY A 1 308 ? -6.882 12.865 -3.264 1.00 85.00 308 GLY A N 1
ATOM 2432 C CA . GLY A 1 308 ? -6.132 11.920 -4.090 1.00 85.00 308 GLY A CA 1
ATOM 2433 C C . GLY A 1 308 ? -6.706 11.814 -5.504 1.00 85.00 308 GLY A C 1
ATOM 2434 O O . GLY A 1 308 ? -5.950 11.859 -6.473 1.00 85.00 308 GLY A O 1
ATOM 2435 N N . GLY A 1 309 ? -8.035 11.770 -5.624 1.00 84.62 309 GLY A N 1
ATOM 2436 C CA . GLY A 1 309 ? -8.749 11.744 -6.897 1.00 84.62 309 GLY A CA 1
ATOM 2437 C C . GLY A 1 309 ? -8.514 12.985 -7.754 1.00 84.62 309 GLY A C 1
ATOM 2438 O O . GLY A 1 309 ? -8.195 12.855 -8.932 1.00 84.62 309 GLY A O 1
ATOM 2439 N N . VAL A 1 310 ? -8.573 14.186 -7.169 1.00 86.56 310 VAL A N 1
ATOM 2440 C CA . VAL A 1 310 ? -8.274 15.447 -7.880 1.00 86.56 310 VAL A CA 1
ATOM 2441 C C . VAL A 1 310 ? -6.830 15.478 -8.381 1.00 86.56 310 VAL A C 1
ATOM 2443 O O . VAL A 1 310 ? -6.578 15.819 -9.539 1.00 86.56 310 VAL A O 1
ATOM 2446 N N . MET A 1 311 ? -5.876 15.088 -7.533 1.00 85.62 311 MET A N 1
ATOM 2447 C CA . MET A 1 311 ? -4.462 15.041 -7.913 1.00 85.62 311 MET A CA 1
ATOM 2448 C C . MET A 1 311 ? -4.198 14.016 -9.016 1.00 85.62 311 MET A C 1
ATOM 2450 O O . MET A 1 311 ? -3.367 14.258 -9.887 1.00 85.62 311 MET A O 1
ATOM 2454 N N . LEU A 1 312 ? -4.917 12.896 -9.014 1.00 82.69 312 LEU A N 1
ATOM 2455 C CA . LEU A 1 312 ? -4.785 11.874 -10.043 1.00 82.69 312 LEU A CA 1
ATOM 2456 C C . LEU A 1 312 ? -5.468 12.286 -11.357 1.00 82.69 312 LEU A C 1
ATOM 2458 O O . LEU A 1 312 ? -4.888 12.100 -12.419 1.00 82.69 312 LEU A O 1
ATOM 2462 N N . ALA A 1 313 ? -6.645 12.912 -11.296 1.00 84.44 313 ALA A N 1
ATOM 2463 C CA . ALA A 1 313 ? -7.401 13.332 -12.476 1.00 84.44 313 ALA A CA 1
ATOM 2464 C C . ALA A 1 313 ? -6.756 14.497 -13.240 1.00 84.44 313 ALA A C 1
ATOM 2466 O O . ALA A 1 313 ? -6.850 14.553 -14.465 1.00 84.44 313 ALA A O 1
ATOM 2467 N N . PHE A 1 314 ? -6.132 15.438 -12.530 1.00 82.38 314 PHE A N 1
ATOM 2468 C CA . PHE A 1 314 ? -5.602 16.667 -13.129 1.00 82.38 314 PHE A CA 1
ATOM 2469 C C . PHE A 1 314 ? -4.080 16.773 -13.006 1.00 82.38 314 PHE A C 1
ATOM 2471 O O . PHE A 1 314 ? -3.409 17.141 -13.967 1.00 82.38 314 PHE A O 1
ATOM 2478 N N . GLY A 1 315 ? -3.509 16.388 -11.863 1.00 75.50 315 GLY A N 1
ATOM 2479 C CA . GLY A 1 315 ? -2.064 16.479 -11.634 1.00 75.50 315 GLY A CA 1
ATOM 2480 C C . GLY A 1 315 ? -1.252 15.513 -12.499 1.00 75.50 315 GLY A C 1
ATOM 2481 O O . GLY A 1 315 ? -0.181 15.872 -12.966 1.00 75.50 315 GLY A O 1
ATOM 2482 N N . ALA A 1 316 ? -1.777 14.317 -12.783 1.00 71.12 316 ALA A N 1
ATOM 2483 C CA . ALA A 1 316 ? -1.127 13.361 -13.687 1.00 71.12 316 ALA A CA 1
ATOM 2484 C C . ALA A 1 316 ? -1.293 13.704 -15.184 1.00 71.12 316 ALA A C 1
ATOM 2486 O O . ALA A 1 316 ? -0.759 12.997 -16.033 1.00 71.12 316 ALA A O 1
ATOM 2487 N N . ASN A 1 317 ? -2.042 14.766 -15.501 1.00 76.50 317 ASN A N 1
ATOM 2488 C CA . ASN A 1 317 ? -2.390 15.198 -16.858 1.00 76.50 317 ASN A CA 1
ATOM 2489 C C . ASN A 1 317 ? -1.755 16.548 -17.222 1.00 76.50 317 ASN A C 1
ATOM 2491 O O . ASN A 1 317 ? -2.327 17.300 -18.008 1.00 76.50 317 ASN A O 1
ATOM 2495 N N . ASP A 1 318 ? -0.625 16.889 -16.597 1.00 77.31 318 ASP A N 1
ATOM 2496 C CA . ASP A 1 318 ? 0.064 18.180 -16.739 1.00 77.31 318 ASP A CA 1
ATOM 2497 C C . ASP A 1 318 ? -0.807 19.405 -16.386 1.00 77.31 318 ASP A C 1
ATOM 2499 O O . ASP A 1 318 ? -0.490 20.539 -16.733 1.00 77.31 318 ASP A O 1
ATOM 2503 N N . GLN A 1 319 ? -1.899 19.205 -15.638 1.00 83.44 319 GLN A N 1
ATOM 2504 C CA . GLN A 1 319 ? -2.780 20.262 -15.123 1.00 83.44 319 GLN A CA 1
ATOM 2505 C C . GLN A 1 319 ? -2.596 20.444 -13.611 1.00 83.44 319 GLN A C 1
ATOM 2507 O O . GLN A 1 319 ? -3.556 20.573 -12.846 1.00 83.44 319 GLN A O 1
ATOM 2512 N N . THR A 1 320 ? -1.338 20.450 -13.165 1.00 84.00 320 THR A N 1
ATOM 2513 C CA . THR A 1 320 ? -0.957 20.562 -11.749 1.00 84.00 320 THR A CA 1
ATOM 2514 C C . THR A 1 320 ? -1.482 21.843 -11.103 1.00 84.00 320 THR A C 1
ATOM 2516 O O . THR A 1 320 ? -1.928 21.809 -9.956 1.00 84.00 320 THR A O 1
ATOM 2519 N N . GLU A 1 321 ? -1.515 22.959 -11.838 1.00 84.12 321 GLU A N 1
ATOM 2520 C CA . GLU A 1 321 ? -2.067 24.229 -11.346 1.00 84.12 321 GLU A CA 1
ATOM 2521 C C . GLU A 1 321 ? -3.541 24.099 -10.946 1.00 84.12 321 GLU A C 1
ATOM 2523 O O . GLU A 1 321 ? -3.943 24.492 -9.848 1.00 84.12 321 GLU A O 1
ATOM 2528 N N . LEU A 1 322 ? -4.341 23.484 -11.819 1.00 84.88 322 LEU A N 1
ATOM 2529 C CA . LEU A 1 322 ? -5.762 23.257 -11.594 1.00 84.88 322 LEU A CA 1
ATOM 2530 C C . LEU A 1 322 ? -5.989 22.227 -10.479 1.00 84.88 322 LEU A C 1
ATOM 2532 O O . LEU A 1 322 ? -6.868 22.419 -9.638 1.00 84.88 322 LEU A O 1
ATOM 2536 N N . ALA A 1 323 ? -5.160 21.181 -10.409 1.00 86.12 323 ALA A N 1
ATOM 2537 C CA . ALA A 1 323 ? -5.210 20.182 -9.341 1.00 86.12 323 ALA A CA 1
ATOM 2538 C C . ALA A 1 323 ? -4.971 20.803 -7.953 1.00 86.12 323 ALA A C 1
ATOM 2540 O O . ALA A 1 323 ? -5.734 20.562 -7.011 1.00 86.12 323 ALA A O 1
ATOM 2541 N N . LEU A 1 324 ? -3.939 21.642 -7.827 1.00 86.69 324 LEU A N 1
ATOM 2542 C CA . LEU A 1 324 ? -3.605 22.347 -6.589 1.00 86.69 324 LEU A CA 1
ATOM 2543 C C . LEU A 1 324 ? -4.676 23.385 -6.227 1.00 86.69 324 LEU A C 1
ATOM 2545 O O . LEU A 1 324 ? -5.057 23.490 -5.060 1.00 86.69 324 LEU A O 1
ATOM 2549 N N . PHE A 1 325 ? -5.221 24.107 -7.210 1.00 88.25 325 PHE A N 1
ATOM 2550 C CA . PHE A 1 325 ? -6.312 25.055 -6.980 1.00 88.25 325 PHE A CA 1
ATOM 2551 C C . PHE A 1 325 ? -7.591 24.367 -6.466 1.00 88.25 325 PHE A C 1
ATOM 2553 O O . PHE A 1 325 ? -8.187 24.805 -5.476 1.00 88.25 325 PHE A O 1
ATOM 2560 N N . LEU A 1 326 ? -7.999 23.254 -7.082 1.00 88.75 326 LEU A N 1
ATOM 2561 C CA . LEU A 1 326 ? -9.157 22.474 -6.635 1.00 88.75 326 LEU A CA 1
ATOM 2562 C C . LEU A 1 326 ? -8.925 21.859 -5.250 1.00 88.75 326 LEU A C 1
ATOM 2564 O O . LEU A 1 326 ? -9.812 21.910 -4.399 1.00 88.75 326 LEU A O 1
ATOM 2568 N N . THR A 1 327 ? -7.717 21.359 -4.988 1.00 89.19 327 THR A N 1
ATOM 2569 C CA . THR A 1 327 ? -7.312 20.846 -3.670 1.00 89.19 327 THR A CA 1
ATOM 2570 C C . THR A 1 327 ? -7.439 21.923 -2.592 1.00 89.19 327 THR A C 1
ATOM 2572 O O . THR A 1 327 ? -8.061 21.692 -1.554 1.00 89.19 327 THR A O 1
ATOM 2575 N N . ALA A 1 328 ? -6.933 23.133 -2.850 1.00 89.69 328 ALA A N 1
ATOM 2576 C CA . ALA A 1 328 ? -7.077 24.265 -1.938 1.00 89.69 328 ALA A CA 1
ATOM 2577 C C . ALA A 1 328 ? -8.548 24.654 -1.714 1.00 89.69 328 ALA A C 1
ATOM 2579 O O . ALA A 1 328 ? -8.942 24.973 -0.590 1.00 89.69 328 ALA A O 1
ATOM 2580 N N . THR A 1 329 ? -9.369 24.585 -2.763 1.00 88.69 329 THR A N 1
ATOM 2581 C CA . THR A 1 329 ? -10.811 24.860 -2.689 1.00 88.69 329 THR A CA 1
ATOM 2582 C C . THR A 1 329 ? -11.532 23.847 -1.794 1.00 88.69 329 THR A C 1
ATOM 2584 O O . THR A 1 329 ? -12.283 24.241 -0.901 1.00 88.69 329 THR A O 1
ATOM 2587 N N . ILE A 1 330 ? -11.257 22.549 -1.961 1.00 87.25 330 ILE A N 1
ATOM 2588 C CA . ILE A 1 330 ? -11.833 21.479 -1.130 1.00 87.25 330 ILE A CA 1
ATOM 2589 C C . ILE A 1 330 ? -11.400 21.633 0.332 1.00 87.25 330 ILE A C 1
ATOM 2591 O O . ILE A 1 330 ? -12.230 21.538 1.235 1.00 87.25 330 ILE A O 1
ATOM 2595 N N . LEU A 1 331 ? -10.122 21.934 0.582 1.00 90.00 331 LEU A N 1
ATOM 2596 C CA . LEU A 1 331 ? -9.606 22.178 1.933 1.00 90.00 331 LEU A CA 1
ATOM 2597 C C . LEU A 1 331 ? -10.230 23.423 2.577 1.00 90.00 331 LEU A C 1
ATOM 2599 O O . LEU A 1 331 ? -10.503 23.424 3.776 1.00 90.00 331 LEU A O 1
ATOM 2603 N N . THR A 1 332 ? -10.533 24.451 1.785 1.00 88.25 332 THR A N 1
ATOM 2604 C CA . THR A 1 332 ? -11.262 25.636 2.258 1.00 88.25 332 THR A CA 1
ATOM 2605 C C . THR A 1 332 ? -12.700 25.285 2.641 1.00 88.25 332 THR A C 1
ATOM 2607 O O . THR A 1 332 ? -13.165 25.669 3.714 1.00 88.25 332 THR A O 1
ATOM 2610 N N . ALA A 1 333 ? -13.402 24.506 1.814 1.00 85.06 333 ALA A N 1
ATOM 2611 C CA . ALA A 1 333 ? -14.740 24.015 2.143 1.00 85.06 333 ALA A CA 1
ATOM 2612 C C . ALA A 1 333 ? -14.724 23.170 3.431 1.00 85.06 333 ALA A C 1
ATOM 2614 O O . ALA A 1 333 ? -15.550 23.377 4.320 1.00 85.06 333 ALA A O 1
ATOM 2615 N N . LEU A 1 334 ? -13.726 22.293 3.584 1.00 85.50 334 LEU A N 1
ATOM 2616 C CA . LEU A 1 334 ? -13.504 21.523 4.806 1.00 85.50 334 LEU A CA 1
ATOM 2617 C C . LEU A 1 334 ? -13.285 22.434 6.023 1.00 85.50 334 LEU A C 1
ATOM 2619 O O . LEU A 1 334 ? -13.903 22.217 7.067 1.00 85.50 334 LEU A O 1
ATOM 2623 N N . ALA A 1 335 ? -12.460 23.475 5.888 1.00 84.19 335 ALA A N 1
ATOM 2624 C CA . ALA A 1 335 ? -12.221 24.445 6.950 1.00 84.19 335 ALA A CA 1
ATOM 2625 C C . ALA A 1 335 ? -13.533 25.085 7.417 1.00 84.19 335 ALA A C 1
ATOM 2627 O O . ALA A 1 335 ? -13.803 25.101 8.617 1.00 84.19 335 ALA A O 1
ATOM 2628 N N . ILE A 1 336 ? -14.368 25.544 6.475 1.00 82.50 336 ILE A N 1
ATOM 2629 C CA . ILE A 1 336 ? -15.671 26.166 6.753 1.00 82.50 336 ILE A CA 1
ATOM 2630 C C . ILE A 1 336 ? -16.577 25.205 7.530 1.00 82.50 336 ILE A C 1
ATOM 2632 O O . ILE A 1 336 ? -17.121 25.602 8.560 1.00 82.50 336 ILE A O 1
ATOM 2636 N N . THR A 1 337 ? -16.682 23.935 7.114 1.00 78.19 337 THR A N 1
ATOM 2637 C CA . THR A 1 337 ? -17.477 22.936 7.862 1.00 78.19 337 THR A CA 1
ATOM 2638 C C . THR A 1 337 ? -16.956 22.719 9.284 1.00 78.19 337 THR A C 1
ATOM 2640 O O . THR A 1 337 ? -17.740 22.553 10.211 1.00 78.19 337 THR A O 1
ATOM 2643 N N . GLY A 1 338 ? -15.640 22.810 9.499 1.00 72.94 338 GLY A N 1
ATOM 2644 C CA . GLY A 1 338 ? -15.038 22.711 10.829 1.00 72.94 338 GLY A CA 1
ATOM 2645 C C . GLY A 1 338 ? -15.335 23.901 11.755 1.00 72.94 338 GLY A C 1
ATOM 2646 O O . GLY A 1 338 ? -15.125 23.793 12.970 1.00 72.94 338 GLY A O 1
ATOM 2647 N N . PHE A 1 339 ? -15.788 25.038 11.219 1.00 73.31 339 PHE A N 1
ATOM 2648 C CA . PHE A 1 339 ? -16.234 26.200 11.999 1.00 73.31 339 PHE A CA 1
ATOM 2649 C C . PHE A 1 339 ? -17.749 26.230 12.239 1.00 73.31 339 PHE A C 1
ATOM 2651 O O . PHE A 1 339 ? -18.200 27.070 13.020 1.00 73.31 339 PHE A O 1
ATOM 2658 N N . ASP A 1 340 ? -18.521 25.328 11.627 1.00 73.81 340 ASP A N 1
ATOM 2659 C CA . ASP A 1 340 ? -19.961 25.244 11.860 1.00 73.81 340 ASP A CA 1
ATOM 2660 C C . ASP A 1 340 ? -20.276 24.730 13.275 1.00 73.81 340 ASP A C 1
ATOM 2662 O O . ASP A 1 340 ? -19.563 23.893 13.829 1.00 73.81 340 ASP A O 1
ATOM 2666 N N . LYS A 1 341 ? -21.363 25.232 13.869 1.00 61.75 341 LYS A N 1
ATOM 2667 C CA . LYS A 1 341 ? -21.774 24.933 15.249 1.00 61.75 341 LYS A CA 1
ATOM 2668 C C . LYS A 1 341 ? -22.150 23.466 15.442 1.00 61.75 341 LYS A C 1
ATOM 2670 O O . LYS A 1 341 ? -21.942 22.939 16.527 1.00 61.75 341 LYS A O 1
ATOM 2675 N N . THR A 1 342 ? -22.672 22.820 14.400 1.00 57.12 342 THR A N 1
ATOM 2676 C CA . THR A 1 342 ? -23.133 21.422 14.439 1.00 57.12 342 THR A CA 1
ATOM 2677 C C . THR A 1 342 ? -21.992 20.403 14.380 1.00 57.12 342 THR A C 1
ATOM 2679 O O . THR A 1 342 ? -22.162 19.271 14.809 1.00 57.12 342 THR A O 1
ATOM 2682 N N . GLN A 1 343 ? -20.818 20.804 13.879 1.00 56.00 343 GLN A N 1
ATOM 2683 C CA . GLN A 1 343 ? -19.646 19.935 13.687 1.00 56.00 343 GLN A CA 1
ATOM 2684 C C . GLN A 1 343 ? -18.388 20.499 14.373 1.00 56.00 343 GLN A C 1
ATOM 2686 O O . GLN A 1 343 ? -17.256 20.115 14.071 1.00 56.00 343 GLN A O 1
ATOM 2691 N N . ALA A 1 344 ? -18.573 21.428 15.319 1.00 55.53 344 ALA A N 1
ATOM 2692 C CA . ALA A 1 344 ? -17.503 22.192 15.960 1.00 55.53 344 ALA A CA 1
ATOM 2693 C C . ALA A 1 344 ? -16.576 21.354 16.860 1.00 55.53 344 ALA A C 1
ATOM 2695 O O . ALA A 1 344 ? -15.481 21.827 17.211 1.00 55.53 344 ALA A O 1
ATOM 2696 N N . GLU A 1 345 ? -17.001 20.152 17.239 1.00 56.09 345 GLU A N 1
ATOM 2697 C CA . GLU A 1 345 ? -16.257 19.213 18.084 1.00 56.09 345 GLU A CA 1
ATOM 2698 C C . GLU A 1 345 ? -15.097 18.562 17.313 1.00 56.09 345 GLU A C 1
ATOM 2700 O O . GLU A 1 345 ? -14.011 18.383 17.865 1.00 56.09 345 GLU A O 1
ATOM 2705 N N . VAL A 1 346 ? -15.244 18.412 15.991 1.00 62.12 346 VAL A N 1
ATOM 2706 C CA . VAL A 1 346 ? -14.262 17.785 15.098 1.00 62.12 346 VAL A CA 1
ATOM 2707 C C . VAL A 1 346 ? -13.101 18.743 14.790 1.00 62.12 346 VAL A C 1
ATOM 2709 O O . VAL A 1 346 ? -13.086 19.493 13.806 1.00 62.12 346 VAL A O 1
ATOM 2712 N N . ARG A 1 347 ? -12.090 18.765 15.666 1.00 70.56 347 ARG A N 1
ATOM 2713 C CA . ARG A 1 347 ? -10.980 19.743 15.620 1.00 70.56 347 ARG A CA 1
ATOM 2714 C C . ARG A 1 347 ? -10.093 19.625 14.376 1.00 70.56 347 ARG A C 1
ATOM 2716 O O . ARG A 1 347 ? -9.562 20.641 13.919 1.00 70.56 347 ARG A O 1
ATOM 2723 N N . TRP A 1 348 ? -9.936 18.424 13.821 1.00 75.88 348 TRP A N 1
ATOM 2724 C CA . TRP A 1 348 ? -9.005 18.171 12.717 1.00 75.88 348 TRP A CA 1
ATOM 2725 C C . TRP A 1 348 ? -9.434 18.845 11.406 1.00 75.88 348 TRP A C 1
ATOM 2727 O O . TRP A 1 348 ? -8.567 19.302 10.667 1.00 75.88 348 TRP A O 1
ATOM 2737 N N . ARG A 1 349 ? -10.744 19.001 11.147 1.00 78.94 349 ARG A N 1
ATOM 2738 C CA . ARG A 1 349 ? -11.270 19.659 9.931 1.00 78.94 349 ARG A CA 1
ATOM 2739 C C . ARG A 1 349 ? -10.824 21.116 9.834 1.00 78.94 349 ARG A C 1
ATOM 2741 O O . ARG A 1 349 ? -10.465 21.585 8.759 1.00 78.94 349 ARG A O 1
ATOM 2748 N N . ARG A 1 350 ? -10.763 21.813 10.978 1.00 80.94 350 ARG A N 1
ATOM 2749 C CA . ARG A 1 350 ? -10.224 23.180 11.062 1.00 80.94 350 ARG A CA 1
ATOM 2750 C C . ARG A 1 350 ? -8.722 23.209 10.849 1.00 80.94 350 ARG A C 1
ATOM 2752 O O . ARG A 1 350 ? -8.251 24.017 10.064 1.00 80.94 350 ARG A O 1
ATOM 2759 N N . GLY A 1 351 ? -7.977 22.348 11.542 1.00 79.75 351 GLY A N 1
ATOM 2760 C CA . GLY A 1 351 ? -6.520 22.304 11.412 1.00 79.75 351 GLY A CA 1
ATOM 2761 C C . GLY A 1 351 ? -6.098 21.984 9.977 1.00 79.75 351 GLY A C 1
ATOM 2762 O O . GLY A 1 351 ? -5.431 22.785 9.329 1.00 79.75 351 GLY A O 1
ATOM 2763 N N . LEU A 1 352 ? -6.555 20.846 9.457 1.00 84.06 352 LEU A N 1
ATOM 2764 C CA . LEU A 1 352 ? -6.233 20.389 8.110 1.00 84.06 352 LEU A CA 1
ATOM 2765 C C . LEU A 1 352 ? -6.761 21.351 7.040 1.00 84.06 352 LEU A C 1
ATOM 2767 O O . LEU A 1 352 ? -6.027 21.685 6.121 1.00 84.06 352 LEU A O 1
ATOM 2771 N N . GLY A 1 353 ? -8.004 21.824 7.162 1.00 84.94 353 GLY A N 1
ATOM 2772 C CA . GLY A 1 353 ? -8.604 22.715 6.173 1.00 84.94 353 GLY A CA 1
ATOM 2773 C C . GLY A 1 353 ? -7.913 24.077 6.103 1.00 84.94 353 GLY A C 1
ATOM 2774 O O . GLY A 1 353 ? -7.496 24.492 5.028 1.00 84.94 353 GLY A O 1
ATOM 2775 N N . VAL A 1 354 ? -7.734 24.752 7.248 1.00 86.62 354 VAL A N 1
ATOM 2776 C CA . VAL A 1 354 ? -7.147 26.103 7.317 1.00 86.62 354 VAL A CA 1
ATOM 2777 C C . VAL A 1 354 ? -5.683 26.094 6.890 1.00 86.62 354 VAL A C 1
ATOM 2779 O O . VAL A 1 354 ? -5.287 26.846 6.000 1.00 86.62 354 VAL A O 1
ATOM 2782 N N . PHE A 1 355 ? -4.864 25.253 7.529 1.00 87.81 355 PHE A N 1
ATOM 2783 C CA . PHE A 1 355 ? -3.434 25.216 7.233 1.00 87.81 355 PHE A CA 1
ATOM 2784 C C . PHE A 1 355 ? -3.169 24.549 5.887 1.00 87.81 355 PHE A C 1
ATOM 2786 O O . PHE A 1 355 ? -2.321 25.023 5.136 1.00 87.81 355 PHE A O 1
ATOM 2793 N N . GLY A 1 356 ? -3.926 23.503 5.550 1.00 85.75 356 GLY A N 1
ATOM 2794 C CA . GLY A 1 356 ? -3.811 22.808 4.276 1.00 85.75 356 GLY A CA 1
ATOM 2795 C C . GLY A 1 356 ? -4.163 23.705 3.096 1.00 85.75 356 GLY A C 1
ATOM 2796 O O . GLY A 1 356 ? -3.365 23.788 2.174 1.00 85.75 356 GLY A O 1
ATOM 2797 N N . SER A 1 357 ? -5.283 24.441 3.120 1.00 91.19 357 SER A N 1
ATOM 2798 C CA . SER A 1 357 ? -5.651 25.311 1.991 1.00 91.19 357 SER A CA 1
ATOM 2799 C C . SER A 1 357 ? -4.612 26.411 1.748 1.00 91.19 357 SER A C 1
ATOM 2801 O O . SER A 1 357 ? -4.272 26.702 0.603 1.00 91.19 357 SER A O 1
ATOM 2803 N N . VAL A 1 358 ? -4.083 27.009 2.825 1.00 90.00 358 VAL A N 1
ATOM 2804 C CA . VAL A 1 358 ? -3.028 28.033 2.747 1.00 90.00 358 VAL A CA 1
ATOM 2805 C C . VAL A 1 358 ? -1.731 27.430 2.212 1.00 90.00 358 VAL A C 1
ATOM 2807 O O . VAL A 1 358 ? -1.118 28.005 1.314 1.00 90.00 358 VAL A O 1
ATOM 2810 N N . LEU A 1 359 ? -1.333 26.260 2.719 1.00 89.12 359 LEU A N 1
ATOM 2811 C CA . LEU A 1 359 ? -0.136 25.556 2.270 1.00 89.12 359 LEU A CA 1
ATOM 2812 C C . LEU A 1 359 ? -0.240 25.149 0.797 1.00 89.12 359 LEU A C 1
ATOM 2814 O O . LEU A 1 359 ? 0.700 25.368 0.044 1.00 89.12 359 LEU A O 1
ATOM 2818 N N . THR A 1 360 ? -1.375 24.603 0.359 1.00 88.62 360 THR A N 1
ATOM 2819 C CA . THR A 1 360 ? -1.584 24.203 -1.037 1.00 88.62 360 THR A CA 1
ATOM 2820 C C . THR A 1 360 ? -1.527 25.404 -1.978 1.00 88.62 360 THR A C 1
ATOM 2822 O O . THR A 1 360 ? -0.894 25.313 -3.026 1.00 88.62 360 THR A O 1
ATOM 2825 N N . LEU A 1 361 ? -2.111 26.548 -1.608 1.00 89.38 361 LEU A N 1
ATOM 2826 C CA . LEU A 1 361 ? -1.977 27.771 -2.407 1.00 89.38 361 LEU A CA 1
ATOM 2827 C C . LEU A 1 361 ? -0.550 28.319 -2.403 1.00 89.38 361 LEU A C 1
ATOM 2829 O O . LEU A 1 361 ? -0.098 28.855 -3.410 1.00 89.38 361 LEU A O 1
ATOM 2833 N N . PHE A 1 362 ? 0.181 28.174 -1.299 1.00 88.25 362 PHE A N 1
ATOM 2834 C CA . PHE A 1 362 ? 1.595 28.530 -1.260 1.00 88.25 362 PHE A CA 1
ATOM 2835 C C . PHE A 1 362 ? 2.434 27.626 -2.177 1.00 88.25 362 PHE A C 1
ATOM 2837 O O . PHE A 1 362 ? 3.279 28.124 -2.916 1.00 88.25 362 PHE A O 1
ATOM 2844 N N . ILE A 1 363 ? 2.156 26.319 -2.205 1.00 86.44 363 ILE A N 1
ATOM 2845 C CA . ILE A 1 363 ? 2.773 25.378 -3.151 1.00 86.44 363 ILE A CA 1
ATOM 2846 C C . ILE A 1 363 ? 2.420 25.764 -4.590 1.00 86.44 363 ILE A C 1
ATOM 2848 O O . ILE A 1 363 ? 3.313 25.824 -5.428 1.00 86.44 363 ILE A O 1
ATOM 2852 N N . LEU A 1 364 ? 1.157 26.098 -4.874 1.00 87.69 364 LEU A N 1
ATOM 2853 C CA . LEU A 1 364 ? 0.733 26.603 -6.182 1.00 87.69 364 LEU A CA 1
ATOM 2854 C C . LEU A 1 364 ? 1.505 27.873 -6.568 1.00 87.69 364 LEU A C 1
ATOM 2856 O O . LEU A 1 364 ? 1.946 28.015 -7.703 1.00 87.69 364 LEU A O 1
ATOM 2860 N N . PHE A 1 365 ? 1.714 28.795 -5.628 1.00 86.44 365 PHE A N 1
ATOM 2861 C CA . PHE A 1 365 ? 2.503 30.002 -5.864 1.00 86.44 365 PHE A CA 1
ATOM 2862 C C . PHE A 1 365 ? 3.968 29.687 -6.200 1.00 86.44 365 PHE A C 1
ATOM 2864 O O . PHE A 1 365 ? 4.510 30.286 -7.127 1.00 86.44 365 PHE A O 1
ATOM 2871 N N . LEU A 1 366 ? 4.600 28.749 -5.486 1.00 86.06 366 LEU A N 1
ATOM 2872 C CA . LEU A 1 366 ? 5.966 28.303 -5.782 1.00 86.06 366 LEU A CA 1
ATOM 2873 C C . LEU A 1 366 ? 6.057 27.586 -7.132 1.00 86.06 366 LEU A C 1
ATOM 2875 O O . LEU A 1 366 ? 6.950 27.889 -7.916 1.00 86.06 366 LEU A O 1
ATOM 2879 N N . TYR A 1 367 ? 5.100 26.710 -7.435 1.00 83.88 367 TYR A N 1
ATOM 2880 C CA . TYR A 1 367 ? 5.024 26.006 -8.713 1.00 83.88 367 TYR A CA 1
ATOM 2881 C C . TYR A 1 367 ? 4.952 26.982 -9.896 1.00 83.88 367 TYR A C 1
ATOM 2883 O O . TYR A 1 367 ? 5.657 26.817 -10.888 1.00 83.88 367 TYR A O 1
ATOM 2891 N N . ASN A 1 368 ? 4.166 28.052 -9.762 1.00 83.94 368 ASN A N 1
ATOM 2892 C CA . ASN A 1 368 ? 4.084 29.115 -10.765 1.00 83.94 368 ASN A CA 1
ATOM 2893 C C . ASN A 1 368 ? 5.373 29.937 -10.904 1.00 83.94 368 ASN A C 1
ATOM 2895 O O . ASN A 1 368 ? 5.601 30.536 -11.949 1.00 83.94 368 ASN A O 1
ATOM 2899 N N . ILE A 1 369 ? 6.205 30.017 -9.861 1.00 83.25 369 ILE A N 1
ATOM 2900 C CA . ILE A 1 369 ? 7.519 30.672 -9.948 1.00 83.25 369 ILE A CA 1
ATOM 2901 C C . ILE A 1 369 ? 8.493 29.808 -10.740 1.00 83.25 369 ILE A C 1
ATOM 2903 O O . ILE A 1 369 ? 9.241 30.334 -11.554 1.00 83.25 369 ILE A O 1
ATOM 2907 N N . GLU A 1 370 ? 8.506 28.509 -10.461 1.00 82.62 370 GLU A N 1
ATOM 2908 C CA . GLU A 1 370 ? 9.463 27.571 -11.042 1.00 82.62 370 GLU A CA 1
ATOM 2909 C C . GLU A 1 370 ? 9.209 27.322 -12.534 1.00 82.62 370 GLU A C 1
ATOM 2911 O O . GLU A 1 370 ? 10.159 27.166 -13.294 1.00 82.62 370 GLU A O 1
ATOM 2916 N N . ASN A 1 371 ? 7.943 27.347 -12.961 1.00 78.94 371 ASN A N 1
ATOM 2917 C CA . ASN A 1 371 ? 7.544 27.047 -14.340 1.00 78.94 371 ASN A CA 1
ATOM 2918 C C . ASN A 1 371 ? 7.278 28.294 -15.207 1.00 78.94 371 ASN A C 1
ATOM 2920 O O . ASN A 1 371 ? 6.563 28.192 -16.200 1.00 78.94 371 ASN A O 1
ATOM 2924 N N . ASP A 1 372 ? 7.812 29.467 -14.835 1.00 73.19 372 ASP A N 1
ATOM 2925 C CA . ASP A 1 372 ? 7.579 30.748 -15.535 1.00 73.19 372 ASP A CA 1
ATOM 2926 C C . ASP A 1 372 ? 6.082 31.043 -15.790 1.00 73.19 372 ASP A C 1
ATOM 2928 O O . ASP A 1 372 ? 5.681 31.554 -16.840 1.00 73.19 372 ASP A O 1
ATOM 2932 N N . GLY A 1 373 ? 5.235 30.719 -14.807 1.00 67.12 373 GLY A N 1
ATOM 2933 C CA . GLY A 1 373 ? 3.789 30.898 -14.886 1.00 67.12 373 GLY A CA 1
ATOM 2934 C C . GLY A 1 373 ? 3.381 32.361 -15.073 1.00 67.12 373 GLY A C 1
ATOM 2935 O O . GLY A 1 373 ? 4.104 33.300 -14.718 1.00 67.12 373 GLY A O 1
ATOM 2936 N N . GLU A 1 374 ? 2.180 32.579 -15.615 1.00 77.19 374 GLU A N 1
ATOM 2937 C CA . GLU A 1 374 ? 1.682 33.925 -15.895 1.00 77.19 374 GLU A CA 1
ATOM 2938 C C . GLU A 1 374 ? 1.707 34.820 -14.643 1.00 77.19 374 GLU A C 1
ATOM 2940 O O . GLU A 1 374 ? 1.196 34.472 -13.572 1.00 77.19 374 GLU A O 1
ATOM 2945 N N . ILE A 1 375 ? 2.241 36.038 -14.795 1.00 78.69 375 ILE A N 1
ATOM 2946 C CA . ILE A 1 375 ? 2.347 37.037 -13.714 1.00 78.69 375 ILE A CA 1
ATOM 2947 C C . ILE A 1 375 ? 0.981 37.289 -13.053 1.00 78.69 375 ILE A C 1
ATOM 2949 O O . ILE A 1 375 ? 0.900 37.486 -11.838 1.00 78.69 375 ILE A O 1
ATOM 2953 N N . LEU A 1 376 ? -0.097 37.242 -13.844 1.00 77.06 376 LEU A N 1
ATOM 2954 C CA . LEU A 1 376 ? -1.470 37.400 -13.373 1.00 77.06 376 LEU A CA 1
ATOM 2955 C C . LEU A 1 376 ? -1.875 36.278 -12.405 1.00 77.06 376 LEU A C 1
ATOM 2957 O O . LEU A 1 376 ? -2.383 36.558 -11.320 1.00 77.06 376 LEU A O 1
ATOM 2961 N N . PHE A 1 377 ? -1.626 35.019 -12.770 1.00 77.19 377 PHE A N 1
ATOM 2962 C CA . PHE A 1 377 ? -2.020 33.855 -11.979 1.00 77.19 377 PHE A CA 1
ATOM 2963 C C . PHE A 1 377 ? -1.201 33.741 -10.686 1.00 77.19 377 PHE A C 1
ATOM 2965 O O . PHE A 1 377 ? -1.744 33.474 -9.608 1.00 77.19 377 PHE A O 1
ATOM 2972 N N . ARG A 1 378 ? 0.088 34.093 -10.748 1.00 81.44 378 ARG A N 1
ATOM 2973 C CA . ARG A 1 378 ? 0.948 34.231 -9.565 1.00 81.44 378 ARG A CA 1
ATOM 2974 C C . ARG A 1 378 ? 0.443 35.315 -8.606 1.00 81.44 378 ARG A C 1
ATOM 2976 O O . ARG A 1 378 ? 0.376 35.087 -7.396 1.00 81.44 378 ARG A O 1
ATOM 2983 N N . GLY A 1 379 ? 0.066 36.482 -9.134 1.00 83.19 379 GLY A N 1
ATOM 2984 C CA . GLY A 1 379 ? -0.501 37.581 -8.348 1.00 83.19 379 GLY A CA 1
ATOM 2985 C C . GLY A 1 379 ? -1.845 37.218 -7.711 1.00 83.19 379 GLY A C 1
ATOM 2986 O O . GLY A 1 379 ? -2.049 37.455 -6.520 1.00 83.19 379 GLY A O 1
ATOM 2987 N N . LEU A 1 380 ? -2.734 36.574 -8.472 1.00 84.50 380 LEU A N 1
ATOM 2988 C CA . LEU A 1 380 ? -4.035 36.107 -7.993 1.00 84.50 380 LEU A CA 1
ATOM 2989 C C . LEU A 1 380 ? -3.892 35.076 -6.867 1.00 84.50 380 LEU A C 1
ATOM 2991 O O . LEU A 1 380 ? -4.600 35.158 -5.861 1.00 84.50 380 LEU A O 1
ATOM 2995 N N . THR A 1 381 ? -2.950 34.140 -7.001 1.00 85.81 381 THR A N 1
ATOM 2996 C CA . THR A 1 381 ? -2.672 33.129 -5.971 1.00 85.81 381 THR A CA 1
ATOM 2997 C C . THR A 1 381 ? -2.202 33.788 -4.673 1.00 85.81 381 THR A C 1
ATOM 2999 O O . THR A 1 381 ? -2.716 33.473 -3.601 1.00 85.81 381 THR A O 1
ATOM 3002 N N . LEU A 1 382 ? -1.299 34.771 -4.756 1.00 87.06 382 LEU A N 1
ATOM 3003 C CA . LEU A 1 382 ? -0.807 35.504 -3.586 1.00 87.06 382 LEU A CA 1
ATOM 3004 C C . LEU A 1 382 ? -1.924 36.281 -2.868 1.00 87.06 382 LEU A C 1
ATOM 3006 O O . LEU A 1 382 ? -2.028 36.234 -1.641 1.00 87.06 382 LEU A O 1
ATOM 3010 N N . VAL A 1 383 ? -2.789 36.962 -3.627 1.00 90.12 383 VAL A N 1
ATOM 3011 C CA . VAL A 1 383 ? -3.956 37.668 -3.071 1.00 90.12 383 VAL A CA 1
ATOM 3012 C C . VAL A 1 383 ? -4.926 36.685 -2.412 1.00 90.12 383 VAL A C 1
ATOM 3014 O O . VAL A 1 383 ? -5.426 36.958 -1.321 1.00 90.12 383 VAL A O 1
ATOM 3017 N N . SER A 1 384 ? -5.148 35.521 -3.027 1.00 87.88 384 SER A N 1
ATOM 3018 C CA . SER A 1 384 ? -6.031 34.475 -2.495 1.00 87.88 384 SER A CA 1
ATOM 3019 C C . SER A 1 384 ? -5.530 33.927 -1.156 1.00 87.88 384 SER A C 1
ATOM 3021 O O . SER A 1 384 ? -6.324 33.765 -0.230 1.00 87.88 384 SER A O 1
ATOM 3023 N N . ILE A 1 385 ? -4.213 33.723 -1.009 1.00 91.19 385 ILE A N 1
ATOM 3024 C CA . ILE A 1 385 ? -3.590 33.339 0.270 1.00 91.19 385 ILE A CA 1
ATOM 3025 C C . ILE A 1 385 ? -3.886 34.388 1.347 1.00 91.19 385 ILE A C 1
ATOM 3027 O O . ILE A 1 385 ? -4.333 34.041 2.441 1.00 91.19 385 ILE A O 1
ATOM 3031 N N . GLY A 1 386 ? -3.667 35.671 1.037 1.00 87.81 386 GLY A N 1
ATOM 3032 C CA . GLY A 1 386 ? -3.903 36.768 1.978 1.00 87.81 386 GLY A CA 1
ATOM 3033 C C . GLY A 1 386 ? -5.371 36.888 2.394 1.00 87.81 386 GLY A C 1
ATOM 3034 O O . GLY A 1 386 ? -5.670 37.038 3.579 1.00 87.81 386 GLY A O 1
ATOM 3035 N N . MET A 1 387 ? -6.293 36.762 1.437 1.00 90.12 387 MET A N 1
ATOM 3036 C CA . MET A 1 387 ? -7.731 36.825 1.699 1.00 90.12 387 MET A CA 1
ATOM 3037 C C . MET A 1 387 ? -8.211 35.647 2.556 1.00 90.12 387 MET A C 1
ATOM 3039 O O . MET A 1 387 ? -8.970 35.856 3.502 1.00 90.12 387 MET A O 1
ATOM 3043 N N . LEU A 1 388 ? -7.734 34.428 2.284 1.00 90.50 388 LEU A N 1
ATOM 3044 C CA . LEU A 1 388 ? -8.060 33.257 3.102 1.00 90.50 388 LEU A CA 1
ATOM 3045 C C . LEU A 1 388 ? -7.501 33.372 4.518 1.00 90.50 388 LEU A C 1
ATOM 3047 O O . LEU A 1 388 ? -8.231 33.132 5.476 1.00 90.50 388 LEU A O 1
ATOM 3051 N N . ALA A 1 389 ? -6.241 33.786 4.672 1.00 88.19 389 ALA A N 1
ATOM 3052 C CA . ALA A 1 389 ? -5.633 33.979 5.987 1.00 88.19 389 ALA A CA 1
ATOM 3053 C C . ALA A 1 389 ? -6.417 34.995 6.835 1.00 88.19 389 ALA A C 1
ATOM 3055 O O . ALA A 1 389 ? -6.680 34.755 8.015 1.00 88.19 389 ALA A O 1
ATOM 3056 N N . LEU A 1 390 ? -6.850 36.096 6.217 1.00 90.19 390 LEU A N 1
ATOM 3057 C CA . LEU A 1 390 ? -7.688 37.107 6.855 1.00 90.19 390 LEU A CA 1
ATOM 3058 C C . LEU A 1 390 ? -9.067 36.537 7.232 1.00 90.19 390 LEU A C 1
ATOM 3060 O O . LEU A 1 390 ? -9.498 36.686 8.377 1.00 90.19 390 LEU A O 1
ATOM 3064 N N . GLY A 1 391 ? -9.733 35.830 6.313 1.00 87.06 391 GLY A N 1
ATOM 3065 C CA . GLY A 1 391 ? -11.029 35.191 6.563 1.00 87.06 391 GLY A CA 1
ATOM 3066 C C . GLY A 1 391 ? -10.984 34.189 7.720 1.00 87.06 391 GLY A C 1
ATOM 3067 O O . GLY A 1 391 ? -11.834 34.224 8.612 1.00 87.06 391 GLY A O 1
ATOM 3068 N N . TYR A 1 392 ? -9.947 33.350 7.775 1.00 88.50 392 TYR A N 1
ATOM 3069 C CA . TYR A 1 392 ? -9.719 32.447 8.902 1.00 88.50 392 TYR A CA 1
ATOM 3070 C C . TYR A 1 392 ? -9.437 33.202 10.202 1.00 88.50 392 TYR A C 1
ATOM 3072 O O . TYR A 1 392 ? -9.958 32.816 11.249 1.00 88.50 392 TYR A O 1
ATOM 3080 N N . GLY A 1 393 ? -8.683 34.304 10.147 1.00 84.12 393 GLY A N 1
ATOM 3081 C CA . GLY A 1 393 ? -8.464 35.194 11.288 1.00 84.12 393 GLY A CA 1
ATOM 3082 C C . GLY A 1 393 ? -9.775 35.675 11.915 1.00 84.12 393 GLY A C 1
ATOM 3083 O O . GLY A 1 393 ? -9.959 35.548 13.127 1.00 84.12 393 GLY A O 1
ATOM 3084 N N . PHE A 1 394 ? -10.729 36.131 11.099 1.00 87.31 394 PHE A N 1
ATOM 3085 C CA . PHE A 1 394 ? -12.055 36.525 11.583 1.00 87.31 394 PHE A CA 1
ATOM 3086 C C . PHE A 1 394 ? -12.859 35.361 12.164 1.00 87.31 394 PHE A C 1
ATOM 3088 O O . PHE A 1 394 ? -13.479 35.519 13.217 1.00 87.31 394 PHE A O 1
ATOM 3095 N N . LEU A 1 395 ? -12.824 34.181 11.537 1.00 84.06 395 LEU A N 1
ATOM 3096 C CA . LEU A 1 395 ? -13.512 32.992 12.054 1.00 84.06 395 LEU A CA 1
ATOM 3097 C C . LEU A 1 395 ? -12.972 32.568 13.431 1.00 84.06 395 LEU A C 1
ATOM 3099 O O . LEU A 1 395 ? -13.753 32.254 14.333 1.00 84.06 395 LEU A O 1
ATOM 3103 N N . TYR A 1 396 ? -11.652 32.620 13.635 1.00 82.81 396 TYR A N 1
ATOM 3104 C CA . TYR A 1 396 ? -11.037 32.345 14.937 1.00 82.81 396 TYR A CA 1
ATOM 3105 C C . TYR A 1 396 ? -11.370 33.410 15.989 1.00 82.81 396 TYR A C 1
ATOM 3107 O O . TYR A 1 396 ? -11.646 33.058 17.139 1.00 82.81 396 TYR A O 1
ATOM 3115 N N . MET A 1 397 ? -11.377 34.694 15.615 1.00 81.00 397 MET A N 1
ATOM 3116 C CA . MET A 1 397 ? -11.745 35.787 16.523 1.00 81.00 397 MET A CA 1
ATOM 3117 C C . MET A 1 397 ? -13.203 35.684 16.976 1.00 81.00 397 MET A C 1
ATOM 3119 O O . MET A 1 397 ? -13.454 35.729 18.178 1.00 81.00 397 MET A O 1
ATOM 3123 N N . ASN A 1 398 ? -14.137 35.452 16.047 1.00 80.50 398 ASN A N 1
ATOM 3124 C CA . ASN A 1 398 ? -15.561 35.287 16.350 1.00 80.50 398 ASN A CA 1
ATOM 3125 C C . ASN A 1 398 ? -15.809 34.112 17.312 1.00 80.50 398 ASN A C 1
ATOM 3127 O O . ASN A 1 398 ? -16.583 34.198 18.266 1.00 80.50 398 ASN A O 1
ATOM 3131 N N . ARG A 1 399 ? -15.084 33.005 17.113 1.00 70.56 399 ARG A N 1
ATOM 3132 C CA . ARG A 1 399 ? -15.151 31.862 18.024 1.00 70.56 399 ARG A CA 1
ATOM 3133 C C . ARG A 1 399 ? -14.614 32.216 19.410 1.00 70.56 399 ARG A C 1
ATOM 3135 O O . ARG A 1 399 ? -15.242 31.872 20.406 1.00 70.56 399 ARG A O 1
ATOM 3142 N N . ARG A 1 400 ? -13.478 32.911 19.501 1.00 65.94 400 ARG A N 1
ATOM 3143 C CA . ARG A 1 400 ? -12.896 33.304 20.792 1.00 65.94 400 ARG A CA 1
ATOM 3144 C C . ARG A 1 400 ? -13.794 34.280 21.557 1.00 65.94 400 ARG A C 1
ATOM 3146 O O . ARG A 1 400 ? -13.907 34.137 22.766 1.00 65.94 400 ARG A O 1
ATOM 3153 N N . SER A 1 401 ? -14.463 35.209 20.870 1.00 59.12 401 SER A N 1
ATOM 3154 C CA . SER A 1 401 ? -15.411 36.148 21.489 1.00 59.12 401 SER A CA 1
ATOM 3155 C C . SER A 1 401 ? -16.716 35.503 21.960 1.00 59.12 401 SER A C 1
ATOM 3157 O O . SER A 1 401 ? -17.438 36.112 22.738 1.00 59.12 401 SER A O 1
ATOM 3159 N N . SER A 1 402 ? -17.029 34.283 21.505 1.00 57.75 402 SER A N 1
ATOM 3160 C CA . SER A 1 402 ? -18.217 33.537 21.949 1.00 57.75 402 SER A CA 1
ATOM 3161 C C . SER A 1 402 ? -18.024 32.767 23.263 1.00 57.75 402 SER A C 1
ATOM 3163 O O . SER A 1 402 ? -19.003 32.284 23.828 1.00 57.75 402 SER A O 1
ATOM 3165 N N . TYR A 1 403 ? -16.790 32.669 23.774 1.00 51.38 403 TYR A N 1
ATOM 3166 C CA . TYR A 1 403 ? -16.512 32.116 25.100 1.00 51.38 403 TYR A CA 1
ATOM 3167 C C . TYR A 1 403 ? -16.498 33.246 26.133 1.00 51.38 403 TYR A C 1
ATOM 3169 O O . TYR A 1 403 ? -15.675 34.158 26.048 1.00 51.38 403 TYR A O 1
ATOM 3177 N N . ASN A 1 404 ? -17.396 33.183 27.118 1.00 44.41 404 ASN A N 1
ATOM 3178 C CA . ASN A 1 404 ? -17.399 34.120 28.235 1.00 44.41 404 ASN A CA 1
ATOM 3179 C C . ASN A 1 404 ? -16.188 33.806 29.131 1.00 44.41 404 ASN A C 1
ATOM 3181 O O . ASN A 1 404 ? -16.129 32.761 29.773 1.00 44.41 404 ASN A O 1
ATOM 3185 N N . ILE A 1 405 ? -15.181 34.681 29.125 1.00 53.12 405 ILE A N 1
ATOM 3186 C CA . ILE A 1 405 ? -13.874 34.458 29.778 1.00 53.12 405 ILE A CA 1
ATOM 3187 C C . ILE A 1 405 ? -14.007 34.469 31.319 1.00 53.12 405 ILE A C 1
ATOM 3189 O O . ILE A 1 405 ? -13.057 34.157 32.029 1.00 53.12 405 ILE A O 1
ATOM 3193 N N . HIS A 1 406 ? -15.189 34.797 31.846 1.00 48.22 406 HIS A N 1
ATOM 3194 C CA . HIS A 1 406 ? -15.452 34.878 33.280 1.00 48.22 406 HIS A CA 1
ATOM 3195 C C . HIS A 1 406 ? -15.715 33.533 33.981 1.00 48.22 406 HIS A C 1
ATOM 3197 O O . HIS A 1 406 ? -15.535 33.490 35.192 1.00 48.22 406 HIS A O 1
ATOM 3203 N N . ASP A 1 407 ? -16.020 32.446 33.258 1.00 44.81 407 ASP A N 1
ATOM 3204 C CA . ASP A 1 407 ? -16.388 31.147 33.866 1.00 44.81 407 ASP A CA 1
ATOM 3205 C C . ASP A 1 407 ? -15.461 29.977 33.486 1.00 44.81 407 ASP A C 1
ATOM 3207 O O . ASP A 1 407 ? -15.819 28.807 33.622 1.00 44.81 407 ASP A O 1
ATOM 3211 N N . VAL A 1 408 ? -14.245 30.256 33.007 1.00 46.22 408 VAL A N 1
ATOM 3212 C CA . VAL A 1 408 ? -13.240 29.201 32.806 1.00 46.22 408 VAL A CA 1
ATOM 3213 C C . VAL A 1 408 ? -12.338 29.153 34.035 1.00 46.22 408 VAL A C 1
ATOM 3215 O O . VAL A 1 408 ? -11.388 29.930 34.143 1.00 46.22 408 VAL A O 1
ATOM 3218 N N . GLU A 1 409 ? -12.606 28.225 34.957 1.00 43.66 409 GLU A N 1
ATOM 3219 C CA . GLU A 1 409 ? -11.591 27.789 35.918 1.00 43.66 409 GLU A CA 1
ATOM 3220 C C . GLU A 1 409 ? -10.433 27.182 35.123 1.00 43.66 409 GLU A C 1
ATOM 3222 O O . GLU A 1 409 ? -10.483 26.048 34.654 1.00 43.66 409 GLU A O 1
ATOM 3227 N N . ILE A 1 410 ? -9.386 27.976 34.912 1.00 40.19 410 ILE A N 1
ATOM 3228 C CA . ILE A 1 410 ? -8.107 27.487 34.413 1.00 40.19 410 ILE A CA 1
ATOM 3229 C C . ILE A 1 410 ? -7.567 26.559 35.510 1.00 40.19 410 ILE A C 1
ATOM 3231 O O . ILE A 1 410 ? -7.251 27.070 36.590 1.00 40.19 410 ILE A O 1
ATOM 3235 N N . PRO A 1 411 ? -7.418 25.237 35.294 1.00 36.78 411 PRO A N 1
ATOM 3236 C CA . PRO A 1 411 ? -6.686 24.423 36.246 1.00 36.78 411 PRO A CA 1
ATOM 3237 C C . PRO A 1 411 ? -5.241 24.919 36.203 1.00 36.78 411 PRO A C 1
ATOM 3239 O O . PRO A 1 411 ? -4.530 24.741 35.212 1.00 36.78 411 PRO A O 1
ATOM 3242 N N . GLN A 1 412 ? -4.814 25.632 37.244 1.00 38.22 412 GLN A N 1
ATOM 3243 C CA . GLN A 1 412 ? -3.422 26.029 37.380 1.00 38.22 412 GLN A CA 1
ATOM 3244 C C . GLN A 1 412 ? -2.609 24.758 37.636 1.00 38.22 412 GLN A C 1
ATOM 3246 O O . GLN A 1 412 ? -2.580 24.243 38.744 1.00 38.22 412 GLN A O 1
ATOM 3251 N N . VAL A 1 413 ? -1.950 24.235 36.597 1.00 44.62 413 VAL A N 1
ATOM 3252 C CA . VAL A 1 413 ? -1.072 23.047 36.674 1.00 44.62 413 VAL A CA 1
ATOM 3253 C C . VAL A 1 413 ? 0.284 23.377 37.331 1.00 44.62 413 VAL A C 1
ATOM 3255 O O . VAL A 1 413 ? 1.244 22.624 37.225 1.00 44.62 413 VAL A O 1
ATOM 3258 N N . PHE A 1 414 ? 0.388 24.489 38.059 1.00 34.22 414 PHE A N 1
ATOM 3259 C CA . PHE A 1 414 ? 1.574 24.809 38.844 1.00 34.22 414 PHE A CA 1
ATOM 3260 C C . PHE A 1 414 ? 1.152 25.218 40.246 1.00 34.22 414 PHE A C 1
ATOM 3262 O O . PHE A 1 414 ? 0.624 26.306 40.469 1.00 34.22 414 PHE A O 1
ATOM 3269 N N . ASP A 1 415 ? 1.403 24.307 41.179 1.00 40.25 415 ASP A N 1
ATOM 3270 C CA . ASP A 1 415 ? 1.178 24.453 42.611 1.00 40.25 415 ASP A CA 1
ATOM 3271 C C . ASP A 1 415 ? 2.239 25.390 43.222 1.00 40.25 415 ASP A C 1
ATOM 3273 O O . ASP A 1 415 ? 3.082 25.018 44.035 1.00 40.25 415 ASP A O 1
ATOM 3277 N N . THR A 1 416 ? 2.245 26.640 42.768 1.00 39.00 416 THR A N 1
ATOM 3278 C CA . THR A 1 416 ? 2.959 27.732 43.424 1.00 39.00 416 THR A CA 1
ATOM 3279 C C . THR A 1 416 ? 1.974 28.864 43.611 1.00 39.00 416 THR A C 1
ATOM 3281 O O . THR A 1 416 ? 1.713 29.642 42.695 1.00 39.00 416 THR A O 1
ATOM 3284 N N . ALA A 1 417 ? 1.407 28.909 44.814 1.00 39.28 417 ALA A N 1
ATOM 3285 C CA . ALA A 1 417 ? 0.523 29.955 45.289 1.00 39.28 417 ALA A CA 1
ATOM 3286 C C . ALA A 1 417 ? 1.119 31.344 45.013 1.00 39.28 417 ALA A C 1
ATOM 3288 O O . ALA A 1 417 ? 1.980 31.828 45.747 1.00 39.28 417 ALA A O 1
ATOM 3289 N N . VAL A 1 418 ? 0.629 32.008 43.969 1.00 41.00 418 VAL A N 1
ATOM 3290 C CA . VAL A 1 418 ? 0.716 33.463 43.878 1.00 41.00 418 VAL A CA 1
ATOM 3291 C C . VAL A 1 418 ? -0.374 33.995 44.812 1.00 41.00 418 VAL A C 1
ATOM 3293 O O . VAL A 1 418 ? -1.546 33.656 44.618 1.00 41.00 418 VAL A O 1
ATOM 3296 N N . PRO A 1 419 ? -0.044 34.777 45.855 1.00 38.53 419 PRO A N 1
ATOM 3297 C CA . PRO A 1 419 ? -1.059 35.322 46.741 1.00 38.53 419 PRO A CA 1
ATOM 3298 C C . PRO A 1 419 ? -2.044 36.161 45.926 1.00 38.53 419 PRO A C 1
ATOM 3300 O O . PRO A 1 419 ? -1.639 37.066 45.196 1.00 38.53 419 PRO A O 1
ATOM 3303 N N . LYS A 1 420 ? -3.343 35.869 46.064 1.00 39.31 420 LYS A N 1
ATOM 3304 C CA . LYS A 1 420 ? -4.412 36.733 45.556 1.00 39.31 420 LYS A CA 1
ATOM 3305 C C . LYS A 1 420 ? -4.176 38.139 46.113 1.00 39.31 420 LYS A C 1
ATOM 3307 O O . LYS A 1 420 ? -4.258 38.328 47.328 1.00 39.31 420 LYS A O 1
ATOM 3312 N N . LEU A 1 421 ? -3.890 39.118 45.249 1.00 34.75 421 LEU A N 1
ATOM 3313 C CA . LEU A 1 421 ? -4.001 40.520 45.640 1.00 34.75 421 LEU A CA 1
ATOM 3314 C C . LEU A 1 421 ? -5.458 40.731 46.064 1.00 34.75 421 LEU A C 1
ATOM 3316 O O . LEU A 1 421 ? -6.370 40.603 45.247 1.00 34.75 421 LEU A O 1
ATOM 3320 N N . LYS A 1 422 ? -5.686 40.996 47.354 1.00 34.72 422 LYS A N 1
ATOM 3321 C CA . LYS A 1 422 ? -6.981 41.498 47.813 1.00 34.72 422 LYS A CA 1
ATOM 3322 C C . LYS A 1 422 ? -7.244 42.814 47.070 1.00 34.72 422 LYS A C 1
ATOM 3324 O O . LYS A 1 422 ? -6.354 43.665 47.084 1.00 34.72 422 LYS A O 1
ATOM 3329 N N . PRO A 1 423 ? -8.421 43.001 46.454 1.00 36.38 423 PRO A N 1
ATOM 3330 C CA . PRO A 1 423 ? -8.825 44.315 45.985 1.00 36.38 423 PRO A CA 1
ATOM 3331 C C . PRO A 1 423 ? -8.814 45.262 47.186 1.00 36.38 423 PRO A C 1
ATOM 3333 O O . PRO A 1 423 ? -9.441 44.971 48.208 1.00 36.38 423 PRO A O 1
ATOM 3336 N N . THR A 1 424 ? -8.068 46.360 47.098 1.00 32.00 424 THR A N 1
ATOM 3337 C CA . THR A 1 424 ? -8.242 47.476 48.029 1.00 32.00 424 THR A CA 1
ATOM 3338 C C . THR A 1 424 ? -9.675 47.974 47.840 1.00 32.00 424 THR A C 1
ATOM 3340 O O . THR A 1 424 ? -10.060 48.203 46.690 1.00 32.00 424 THR A O 1
ATOM 3343 N N . PRO A 1 425 ? -10.491 48.083 48.900 1.00 34.66 425 PRO A N 1
ATOM 3344 C CA . PRO A 1 425 ? -11.852 48.572 48.760 1.00 34.66 425 PRO A CA 1
ATOM 3345 C C . PRO A 1 425 ? -11.811 49.982 48.170 1.00 34.66 425 PRO A C 1
ATOM 3347 O O . PRO A 1 425 ? -11.111 50.858 48.684 1.00 34.66 425 PRO A O 1
ATOM 3350 N N . VAL A 1 426 ? -12.535 50.162 47.066 1.00 39.53 426 VAL A N 1
ATOM 3351 C CA . VAL A 1 426 ? -12.954 51.480 46.596 1.00 39.53 426 VAL A CA 1
ATOM 3352 C C . VAL A 1 426 ? -13.751 52.075 47.748 1.00 39.53 426 VAL A C 1
ATOM 3354 O O . VAL A 1 426 ? -14.685 51.453 48.246 1.00 39.53 426 VAL A O 1
ATOM 3357 N N . GLN A 1 427 ? -13.288 53.208 48.257 1.00 31.16 427 GLN A N 1
ATOM 3358 C CA . GLN A 1 427 ? -14.017 53.948 49.267 1.00 31.16 427 GLN A CA 1
ATOM 3359 C C . GLN A 1 427 ? -15.160 54.642 48.530 1.00 31.16 427 GLN A C 1
ATOM 3361 O O . GLN A 1 427 ? -14.932 55.629 47.833 1.00 31.16 427 GLN A O 1
ATOM 3366 N N . ASP A 1 428 ? -16.355 54.071 48.635 1.00 29.89 428 ASP A N 1
ATOM 3367 C CA . ASP A 1 428 ? -17.593 54.745 48.275 1.00 29.89 428 ASP A CA 1
ATOM 3368 C C . ASP A 1 428 ? -17.709 55.984 49.178 1.00 29.89 428 ASP A C 1
ATOM 3370 O O . ASP A 1 428 ? -17.822 55.872 50.401 1.00 29.89 428 ASP A O 1
ATOM 3374 N N . GLN A 1 429 ? -17.595 57.179 48.599 1.00 29.89 429 GLN A N 1
ATOM 3375 C CA . GLN A 1 429 ? -18.273 58.340 49.164 1.00 29.89 429 GLN A CA 1
ATOM 3376 C C . GLN A 1 429 ? -19.656 58.337 48.528 1.00 29.89 429 GLN A C 1
ATOM 3378 O O . GLN A 1 429 ? -19.788 58.597 47.335 1.00 29.89 429 GLN A O 1
ATOM 3383 N N . GLU A 1 430 ? -20.630 57.916 49.332 1.00 32.56 430 GLU A N 1
ATOM 3384 C CA . GLU A 1 430 ? -22.052 57.935 49.014 1.00 32.56 430 GLU A CA 1
ATOM 3385 C C . GLU A 1 430 ? -22.507 59.345 48.619 1.00 32.56 430 GLU A C 1
ATOM 3387 O O . GLU A 1 430 ? -22.011 60.357 49.122 1.00 32.56 430 GLU A O 1
ATOM 3392 N N . ASP A 1 431 ? -23.442 59.335 47.676 1.00 31.48 431 ASP A N 1
ATOM 3393 C CA . ASP A 1 431 ? -24.157 60.442 47.061 1.00 31.48 431 ASP A CA 1
ATOM 3394 C C . ASP A 1 431 ? -24.818 61.396 48.075 1.00 31.48 431 ASP A C 1
ATOM 3396 O O . ASP A 1 431 ? -25.230 60.964 49.146 1.00 31.48 431 ASP A O 1
ATOM 3400 N N . GLU A 1 432 ? -24.985 62.673 47.708 1.00 29.72 432 GLU A N 1
ATOM 3401 C CA . GLU A 1 432 ? -26.299 63.352 47.631 1.00 29.72 432 GLU A CA 1
ATOM 3402 C C . GLU A 1 432 ? -26.148 64.875 47.396 1.00 29.72 432 GLU A C 1
ATOM 3404 O O . GLU A 1 432 ? -25.483 65.593 48.137 1.00 29.72 432 GLU A O 1
ATOM 3409 N N . GLN A 1 433 ? -26.744 65.310 46.280 1.00 28.59 433 GLN A N 1
ATOM 3410 C CA . GLN A 1 433 ? -27.497 66.554 46.040 1.00 28.59 433 GLN A CA 1
ATOM 3411 C C . GLN A 1 433 ? -27.517 67.649 47.130 1.00 28.59 433 GLN A C 1
ATOM 3413 O O . GLN A 1 433 ? -27.948 67.405 48.249 1.00 28.59 433 GLN A O 1
ATOM 3418 N N . ASP A 1 434 ? -27.199 68.896 46.763 1.00 29.53 434 ASP A N 1
ATOM 3419 C CA . ASP A 1 434 ? -28.218 69.893 46.372 1.00 29.53 434 ASP A CA 1
ATOM 3420 C C . ASP A 1 434 ? -27.582 71.254 46.014 1.00 29.53 434 ASP A C 1
ATOM 3422 O O . ASP A 1 434 ? -26.557 71.661 46.563 1.00 29.53 434 ASP A O 1
ATOM 3426 N N . ASP A 1 435 ? -28.205 71.913 45.036 1.00 31.53 435 ASP A N 1
ATOM 3427 C CA . ASP A 1 435 ? -27.918 73.254 44.524 1.00 31.53 435 ASP A CA 1
ATOM 3428 C C . ASP A 1 435 ? -28.161 74.341 45.591 1.00 31.53 435 ASP A C 1
ATOM 3430 O O . ASP A 1 435 ? -29.132 74.240 46.333 1.00 31.53 435 ASP A O 1
ATOM 3434 N N . GLU A 1 436 ? -27.360 75.417 45.615 1.00 31.97 436 GLU A N 1
ATOM 3435 C CA . GLU A 1 436 ? -27.860 76.793 45.808 1.00 31.97 436 GLU A CA 1
ATOM 3436 C C . GLU A 1 436 ? -26.773 77.852 45.532 1.00 31.97 436 GLU A C 1
ATOM 3438 O O . GLU A 1 436 ? -25.578 77.651 45.760 1.00 31.97 436 GLU A O 1
ATOM 3443 N N . ASP A 1 437 ? -27.246 78.953 44.956 1.00 28.41 437 ASP A N 1
ATOM 3444 C CA . ASP A 1 437 ? -26.543 80.054 44.308 1.00 28.41 437 ASP A CA 1
ATOM 3445 C C . ASP A 1 437 ? -25.759 81.014 45.237 1.00 28.41 437 ASP A C 1
ATOM 3447 O O . ASP A 1 437 ? -25.966 81.085 46.444 1.00 28.41 437 ASP A O 1
ATOM 3451 N N . GLU A 1 438 ? -24.978 81.865 44.560 1.00 29.12 438 GLU A N 1
ATOM 3452 C CA . GLU A 1 438 ? -24.736 83.287 44.862 1.00 29.12 438 GLU A CA 1
ATOM 3453 C C . GLU A 1 438 ? -23.587 83.747 45.793 1.00 29.12 438 GLU A C 1
ATOM 3455 O O . GLU A 1 438 ? -23.327 83.244 46.880 1.00 29.12 438 GLU A O 1
ATOM 3460 N N . GLU A 1 439 ? -22.976 84.834 45.296 1.00 31.45 439 GLU A N 1
ATOM 3461 C CA . GLU A 1 439 ? -22.259 85.917 45.982 1.00 31.45 439 GLU A CA 1
ATOM 3462 C C . GLU A 1 439 ? -20.760 85.775 46.346 1.00 31.45 439 GLU A C 1
ATOM 3464 O O . GLU A 1 439 ? -20.351 85.266 47.382 1.00 31.45 439 GLU A O 1
ATOM 3469 N N . ASP A 1 440 ? -19.959 86.375 45.453 1.00 29.61 440 ASP A N 1
ATOM 3470 C CA . ASP A 1 440 ? -19.201 87.615 45.693 1.00 29.61 440 ASP A CA 1
ATOM 3471 C C . ASP A 1 440 ? -17.970 87.676 46.634 1.00 29.61 440 ASP A C 1
ATOM 3473 O O . ASP A 1 440 ? -17.954 87.239 47.779 1.00 29.61 440 ASP A O 1
ATOM 3477 N N . LEU A 1 441 ? -16.997 88.445 46.114 1.00 33.06 441 LEU A N 1
ATOM 3478 C CA . LEU A 1 441 ? -16.015 89.316 46.789 1.00 33.06 441 LEU A CA 1
ATOM 3479 C C . LEU A 1 441 ? -14.692 88.724 47.327 1.00 33.06 441 LEU A C 1
ATOM 3481 O O . LEU A 1 441 ? -14.592 88.187 48.420 1.00 33.06 441 LEU A O 1
ATOM 3485 N N . GLU A 1 442 ? -13.650 88.939 46.512 1.00 32.59 442 GLU A N 1
ATOM 3486 C CA . GLU A 1 442 ? -12.499 89.837 46.763 1.00 32.59 442 GLU A CA 1
ATOM 3487 C C . GLU A 1 442 ? -11.776 89.898 48.139 1.00 32.59 442 GLU A C 1
ATOM 3489 O O . GLU A 1 442 ? -12.390 90.081 49.184 1.00 32.59 442 GLU A O 1
ATOM 3494 N N . LEU A 1 443 ? -10.432 90.008 48.025 1.00 34.34 443 LEU A N 1
ATOM 3495 C CA . LEU A 1 443 ? -9.414 90.539 48.972 1.00 34.34 443 LEU A CA 1
ATOM 3496 C C . LEU A 1 443 ? -8.908 89.540 50.039 1.00 34.34 443 LEU A C 1
ATOM 3498 O O . LEU A 1 443 ? -9.684 88.802 50.628 1.00 34.34 443 LEU A O 1
ATOM 3502 N N . GLU A 1 444 ? -7.609 89.404 50.332 1.00 33.38 444 GLU A N 1
ATOM 3503 C CA . GLU A 1 444 ? -6.436 90.301 50.232 1.00 33.38 444 GLU A CA 1
ATOM 3504 C C . GLU A 1 444 ? -5.182 89.627 49.646 1.00 33.38 444 GLU A C 1
ATOM 3506 O O . GLU A 1 444 ? -4.991 88.404 49.855 1.00 33.38 444 GLU A O 1
#

Secondary structure (DSSP, 8-state):
--GGGTSTTSHHHHHHTSTTT---TTTTTTSPPGGG--HHHHHHHHHHHHHHHHHHHHHHHHT---SSPPP-HHHHHHHHHHHHTT-S-GGGHHHHHHHHHHHHHHHHT-TTHHHHHHHHHHHHHHHHHHTSTTS-HHHHHHHHHHHHHHHHHHHHHHHHTTTTTTT-S-HHHHHHH-SS-HHHHHHHHHHHHHHH-TTSGGGHHHHHHHHHHHHHHHHS--HHHHHTHHHHHHHHHHHHHHHTT-SSHHHHHHHHHHHHHHHHHHHHHHHH-HHHHHT-TT---SSHHHHHHHHHHHHHHHHHHHHHHHHHHTGGGT-HHHHHHHHHHHHHHHHHHHHSTTSTT-HHHHHHHHHHHHHHHHHHHHHHHHTT--HHHHHHHHHHHHHHHHHHHHHHHHHHHTS-TTS------S-------PPPPP------------------

pLDDT: mean 72.7, std 16.63, range [28.41, 92.56]

Radius of gyration: 33.49 Å; chains: 1; bounding box: 66×124×74 Å

Sequence (444 aa):
ISLLWLGENGIAYSFLESSVFSSDPTQINEIRPPLWFTPVTGTLVAAHMLMPIAWSIREVQLKEDQENPFPYFLPMVWFVLAIWAVLPSASWLPLIACMFGLLNAWVRGDINLIPMLSVGLMFSFMIGFASGDYFRDSEIFGFSMLVSGIAIYLLWVANKNGILQMNVIDEERLEKIMPYTLDTQLRFLAIASLLLSFYVVNGMGMLVGSAWVTYEAIQKGDKVSILFLPLVDGLAAMNLIYQFDVGPSAMQNFLAGGIFFLEGAAMIYLSSKTDAVYDSKVFEWKDDDEFFQYIEYMGFSGVVAALGGVMLAFGANDQTELALFLTATILTALAITGFDKTQAEVRWRRGLGVFGSVLTLFILFLYNIENDGEILFRGLTLVSIGMLALGYGFLYMNRRSSYNIHDVEIPQVFDTAVPKLKPTPVQDQEDEQDDEDEEDLELE